Protein AF-0000000084873039 (afdb_homodimer)

Organism: Escherichia phage P1 (NCBI:txid2886926)

Nearest PDB structures (foldseek):
  3l8m-assembly1_A  TM=5.523E-01  e=3.419E-02  Staphylococcus saprophyticus subsp. saprophyticus ATCC 15305 = NCTC 7292
  3vav-assembly1_J  TM=2.499E-01  e=3.877E-03  Burkholderia thailandensis E264
  3vav-assembly1_B  TM=2.489E-01  e=8.911E-03  Burkholderia thailandensis E264
  1m3u-assembly1_G  TM=2.147E-01  e=4.698E-03  Escherichia coli
  5zwl-assembly1_G  TM=2.791E-01  e=6.947E+00  Thermosynechococcus vestitus BP-1

Sequence (440 aa):
MLAWRLNLQLRMNIPPRATRTVFCVGSGPSLTREDCAAIEKTGCSIIAVNNSWQMFDDIYALYAGDLSWWKQYGSTIPGGRFRKVTANLAAAKSFSLEYRRYCGPAEGVNSGAQAISLAAESGAEVVVLVGYDCSLQNGLHWHGAHPQALRNPTQVSISKWQQQFLDTRKKHADLHILNASRSSAIQCFPRINLEAVIALLSSAVAQAPQTLLRRAECRLMLAWRLNLQLRMNIPPRATRTVFCVGSGPSLTREDCAAIEKTGCSIIAVNNSWQMFDDIYALYAGDLSWWKQYGSTIPGGRFRKVTANLAAAKSFSLEYRRYCGPAEGVNSGAQAISLAAESGAEVVVLVGYDCSLQNGLHWHGAHPQALRNPTQVSISKWQQQFLDTRKKHADLHILNASRSSAIQCFPRINLEAVIALLSSAVAQAPQTLLRRAECRL

Secondary structure (DSSP, 8-state):
--------------PPPPPSEEEEE---TT--HHHHHHHHHHT-EEEEEGGGGGG-S--SEEE---HHHHHHHGGGSPSSSSEEEES-HHHHHHHT-EE---S-TTSPP-HHHHHHHHHHHTT-SEEEEES----STT-S-TT-PPPTTS----HHHHHHHHHHHHHHHHHTTTSEEEE--SS----SS-B--HHHHHHHHTS-----------------/--------------PPPPPSEEEEE---TT--HHHHHHHHHHT-EEEEEGGGGGG-S--SEEE---HHHHHHHGGGSPSSSSEEEES-HHHHHHHT-EE---S-TTSPP-HHHHHHHHHHHTT-SEEEEES----STT-S-TT-PPPTTS----HHHHHHHHHHHHHHHHHTTTSEEEE--SS----SS-B--HHHHHHHHTS-----------------

Foldseek 3Di:
DPPPVPVCCVVPPPQAFFPQEEEEEEFALLDDLVLQVLVVVLVGAYEYEQPRCVSDPAHAEYEYADQLSCVVCVVVDDPDGHAYEYCDPVSCVVSVHHHDDDDDPVADDDRSLSSLVVNVVSNHQEYEYESAALDPPVAWGNVHDDPPSDDTDDPVVSVSVLVSNVVSCVVCVRHQYEYQYPHHPRDNHHYDHSVVVSVVSPPDDPPPPPPPPPPPPPDD/DPPPVPVCCVVPPPQAFFPQEEEEEEFALLDDLVLQVLVVVLVGAYEYEQPRCVSDPAHQEYEYADQLSCVVCVVVDDPDGHAYEYCDPVSCVVSVHHHDDDDDPPADDDRSLSSLVVNVVSNHQEYEYESAALDPPVAWGNVHDDPPSDDTDDPVVSVSVLVSNLVSCVVCVRHQYEYQYPHHPRDNHHYDHSVVVSVVSPPDDPPDPPPPPPPPPPPD

Radius of gyration: 26.91 Å; Cα contacts (8 Å, |Δi|>4): 765; chains: 2; bounding box: 60×92×80 Å

Solvent-accessible surface area (backbone atoms only — not comparable to full-atom values): 24866 Å² total; per-residue (Å²): 137,82,74,75,75,70,73,71,70,72,68,74,78,67,73,76,72,49,38,47,37,26,38,38,31,35,44,16,40,54,42,47,67,66,55,42,51,56,49,58,66,42,60,47,28,29,38,19,24,60,76,35,47,75,65,47,96,74,50,52,26,38,29,42,39,48,45,59,55,44,74,73,45,48,86,75,53,79,81,90,73,47,46,45,35,18,51,25,69,68,39,16,66,77,67,72,35,46,77,59,65,88,69,57,91,86,50,83,84,49,38,65,49,43,44,53,51,49,39,49,74,36,55,29,50,32,37,39,32,30,11,55,17,71,54,68,88,80,43,68,24,56,82,44,77,59,60,89,85,41,84,67,89,43,74,68,52,39,56,51,45,52,53,47,45,47,51,46,46,63,73,39,70,84,46,36,55,37,31,28,29,80,40,61,65,62,77,85,40,50,58,46,58,50,68,49,54,51,49,41,36,66,25,85,37,63,66,70,77,74,75,74,76,70,75,74,76,68,86,121,136,81,75,75,76,73,73,71,70,73,68,75,78,66,72,75,72,48,38,46,38,26,37,36,32,34,45,15,41,55,43,48,68,67,56,42,52,55,47,58,65,41,60,47,28,29,38,18,25,58,76,36,48,76,65,46,95,74,49,51,26,37,30,43,39,48,49,59,54,44,73,72,45,49,85,75,55,82,80,90,72,48,47,46,34,18,51,26,68,69,40,17,64,76,68,73,35,45,76,60,67,86,68,58,92,85,49,83,83,50,38,66,50,44,44,54,52,49,40,48,74,35,55,28,51,30,38,38,32,30,12,54,17,70,54,68,87,80,42,68,25,56,83,45,77,58,60,88,85,41,86,67,89,43,74,67,53,38,56,52,44,52,52,46,44,46,49,45,48,63,73,38,68,85,48,36,55,35,32,29,27,80,40,58,62,63,76,85,40,51,56,47,56,51,67,49,54,52,51,40,36,67,23,83,36,65,65,71,75,74,76,74,76,70,77,75,75,67,88,118

pLDDT: mean 87.85, std 21.1, range [21.95, 98.94]

Structure (mmCIF, N/CA/C/O backbone):
data_AF-0000000084873039-model_v1
#
loop_
_entity.id
_entity.type
_entity.pdbx_description
1 polymer PmgO
#
loop_
_atom_site.group_PDB
_atom_site.id
_atom_site.type_symbol
_atom_site.label_atom_id
_atom_site.label_alt_id
_atom_site.label_comp_id
_atom_site.label_asym_id
_atom_site.label_entity_id
_atom_site.label_seq_id
_atom_site.pdbx_PDB_ins_code
_atom_site.Cartn_x
_atom_site.Cartn_y
_atom_site.Cartn_z
_atom_site.occupancy
_atom_site.B_iso_or_equiv
_atom_site.auth_seq_id
_atom_site.auth_comp_id
_atom_site.auth_asym_id
_atom_site.auth_atom_id
_atom_site.pdbx_PDB_model_num
ATOM 1 N N . MET A 1 1 ? -28.188 57.188 -11.672 1 29.77 1 MET A N 1
ATOM 2 C CA . MET A 1 1 ? -28.594 55.844 -11.281 1 29.77 1 MET A CA 1
ATOM 3 C C . MET A 1 1 ? -27.453 54.844 -11.508 1 29.77 1 MET A C 1
ATOM 5 O O . MET A 1 1 ? -27.344 54.25 -12.578 1 29.77 1 MET A O 1
ATOM 9 N N . LEU A 1 2 ? -26.234 55.312 -11.352 1 32.44 2 LEU A N 1
ATOM 10 C CA . LEU A 1 2 ? -24.875 54.781 -11.469 1 32.44 2 LEU A CA 1
ATOM 11 C C . LEU A 1 2 ? -24.688 53.562 -10.562 1 32.44 2 LEU A C 1
ATOM 13 O O . LEU A 1 2 ? -24.609 53.719 -9.344 1 32.44 2 LEU A O 1
ATOM 17 N N . ALA A 1 3 ? -25.562 52.562 -10.742 1 33.22 3 ALA A N 1
ATOM 18 C CA . ALA A 1 3 ? -25.5 51.281 -10.062 1 33.22 3 ALA A CA 1
ATOM 19 C C . ALA A 1 3 ? -24.094 50.688 -10.148 1 33.22 3 ALA A C 1
ATOM 21 O O . ALA A 1 3 ? -23.562 50.469 -11.242 1 33.22 3 ALA A O 1
ATOM 22 N N . TRP A 1 4 ? -23.219 51.094 -9.172 1 26.77 4 TRP A N 1
ATOM 23 C CA . TRP A 1 4 ? -21.906 50.562 -8.844 1 26.77 4 TRP A CA 1
ATOM 24 C C . TRP A 1 4 ? -21.922 49.031 -8.891 1 26.77 4 TRP A C 1
ATOM 26 O O . TRP A 1 4 ? -22.625 48.406 -8.109 1 26.77 4 TRP A O 1
ATOM 36 N N . ARG A 1 5 ? -21.984 48.406 -10.109 1 32.56 5 ARG A N 1
ATOM 37 C CA . ARG A 1 5 ? -21.656 46.969 -10.266 1 32.56 5 ARG A CA 1
ATOM 38 C C . ARG A 1 5 ? -20.484 46.594 -9.375 1 32.56 5 ARG A C 1
ATOM 40 O O . ARG A 1 5 ? -19.328 46.906 -9.68 1 32.56 5 ARG A O 1
ATOM 47 N N . LEU A 1 6 ? -20.594 46.844 -8.008 1 28.7 6 LEU A N 1
ATOM 48 C CA . LEU A 1 6 ? -19.641 46.219 -7.109 1 28.7 6 LEU A CA 1
ATOM 49 C C . LEU A 1 6 ? -19.344 44.781 -7.562 1 28.7 6 LEU A C 1
ATOM 51 O O . LEU A 1 6 ? -20.219 43.938 -7.539 1 28.7 6 LEU A O 1
ATOM 55 N N . ASN A 1 7 ? -18.734 44.562 -8.625 1 34.69 7 ASN A N 1
ATOM 56 C CA . ASN A 1 7 ? -18.109 43.312 -8.961 1 34.69 7 ASN A CA 1
ATOM 57 C C . ASN A 1 7 ? -17.484 42.656 -7.734 1 34.69 7 ASN A C 1
ATOM 59 O O . ASN A 1 7 ? -16.359 43 -7.348 1 34.69 7 ASN A O 1
ATOM 63 N N . LEU A 1 8 ? -18.094 42.594 -6.531 1 33.16 8 LEU A N 1
ATOM 64 C CA . LEU A 1 8 ? -17.641 41.688 -5.48 1 33.16 8 LEU A CA 1
ATOM 65 C C . LEU A 1 8 ? -17.172 40.375 -6.066 1 33.16 8 LEU A C 1
ATOM 67 O O . LEU A 1 8 ? -17.984 39.531 -6.449 1 33.16 8 LEU A O 1
ATOM 71 N N . GLN A 1 9 ? -16.375 40.375 -7.074 1 34.06 9 GLN A N 1
ATOM 72 C CA . GLN A 1 9 ? -15.625 39.125 -7.215 1 34.06 9 GLN A CA 1
ATOM 73 C C . GLN A 1 9 ? -15.297 38.531 -5.852 1 34.06 9 GLN A C 1
ATOM 75 O O . GLN A 1 9 ? -14.367 39 -5.176 1 34.06 9 GLN A O 1
ATOM 80 N N . LEU A 1 10 ? -16.078 38.5 -4.855 1 36.88 10 LEU A N 1
ATOM 81 C CA . LEU A 1 10 ? -15.898 37.531 -3.775 1 36.88 10 LEU A CA 1
ATOM 82 C C . LEU A 1 10 ? -15.094 36.344 -4.254 1 36.88 10 LEU A C 1
ATOM 84 O O . LEU A 1 10 ? -15.625 35.469 -4.957 1 36.88 10 LEU A O 1
ATOM 88 N N . ARG A 1 11 ? -14.055 36.469 -4.875 1 39.72 11 ARG A N 1
ATOM 89 C CA . ARG A 1 11 ? -13.086 35.438 -5.18 1 39.72 11 ARG A CA 1
ATOM 90 C C . ARG A 1 11 ? -13.023 34.406 -4.051 1 39.72 11 ARG A C 1
ATOM 92 O O . ARG A 1 11 ? -12.461 34.656 -2.99 1 39.72 11 ARG A O 1
ATOM 99 N N . MET A 1 12 ? -13.922 33.719 -3.572 1 44.19 12 MET A N 1
ATOM 100 C CA . MET A 1 12 ? -13.844 32.531 -2.729 1 44.19 12 MET A CA 1
ATOM 101 C C . MET A 1 12 ? -12.594 31.719 -3.049 1 44.19 12 MET A C 1
ATOM 103 O O . MET A 1 12 ? -12.453 31.203 -4.156 1 44.19 12 MET A O 1
ATOM 107 N N . ASN A 1 13 ? -11.406 32.25 -2.713 1 52.47 13 ASN A N 1
ATOM 108 C CA . ASN A 1 13 ? -10.117 31.578 -2.857 1 52.47 13 ASN A CA 1
ATOM 109 C C . ASN A 1 13 ? -10.227 30.094 -2.549 1 52.47 13 ASN A C 1
ATOM 111 O O . ASN A 1 13 ? -10.219 29.688 -1.384 1 52.47 13 ASN A O 1
ATOM 115 N N . ILE A 1 14 ? -10.938 29.406 -3.262 1 65.69 14 ILE A N 1
ATOM 116 C CA . ILE A 1 14 ? -10.977 27.953 -3.121 1 65.69 14 ILE A CA 1
ATOM 117 C C . ILE A 1 14 ? -9.555 27.406 -3.131 1 65.69 14 ILE A C 1
ATOM 119 O O . ILE A 1 14 ? -8.812 27.594 -4.098 1 65.69 14 ILE A O 1
ATOM 123 N N . PRO A 1 15 ? -9.172 26.969 -1.922 1 76.94 15 PRO A N 1
ATOM 124 C CA . PRO A 1 15 ? -7.832 26.375 -1.898 1 76.94 15 PRO A CA 1
ATOM 125 C C . PRO A 1 15 ? -7.637 25.328 -2.988 1 76.94 15 PRO A C 1
ATOM 127 O O . PRO A 1 15 ? -8.602 24.672 -3.404 1 76.94 15 PRO A O 1
ATOM 130 N N . PRO A 1 16 ? -6.512 25.391 -3.518 1 84.69 16 PRO A N 1
ATOM 131 C CA . PRO A 1 16 ? -6.234 24.391 -4.551 1 84.69 16 PRO A CA 1
ATOM 132 C C . PRO A 1 16 ? -6.477 22.969 -4.066 1 84.69 16 PRO A C 1
ATOM 134 O O . PRO A 1 16 ? -6.32 22.672 -2.875 1 84.69 16 PRO A O 1
ATOM 137 N N . ARG A 1 17 ? -6.902 22.203 -5.027 1 91.5 17 ARG A N 1
ATOM 138 C CA . ARG A 1 17 ? -7.121 20.781 -4.715 1 91.5 17 ARG A CA 1
ATOM 139 C C . ARG A 1 17 ? -5.793 20.047 -4.566 1 91.5 17 ARG A C 1
ATOM 141 O O . ARG A 1 17 ? -4.832 20.344 -5.277 1 91.5 17 ARG A O 1
ATOM 148 N N . ALA A 1 18 ? -5.77 19.172 -3.607 1 96.31 18 ALA A N 1
ATOM 149 C CA . ALA A 1 18 ? -4.609 18.297 -3.449 1 96.31 18 ALA A CA 1
ATOM 150 C C . ALA A 1 18 ? -4.645 17.156 -4.457 1 96.31 18 ALA A C 1
ATOM 152 O O . ALA A 1 18 ? -5.676 16.906 -5.086 1 96.31 18 ALA A O 1
ATOM 153 N N . THR A 1 19 ? -3.463 16.531 -4.617 1 96.12 19 THR A N 1
ATOM 154 C CA . THR A 1 19 ? -3.418 15.297 -5.402 1 96.12 19 THR A CA 1
ATOM 155 C C . THR A 1 19 ? -4.246 14.203 -4.734 1 96.12 19 THR A C 1
ATOM 157 O O . THR A 1 19 ? -4.602 14.312 -3.561 1 96.12 19 THR A O 1
ATOM 160 N N . ARG A 1 20 ? -4.535 13.164 -5.539 1 95.75 20 ARG A N 1
ATOM 161 C CA . ARG A 1 20 ? -5.32 12.039 -5.043 1 95.75 20 ARG A CA 1
ATOM 162 C C . ARG A 1 20 ? -4.629 11.367 -3.859 1 95.75 20 ARG A C 1
ATOM 164 O O . ARG A 1 20 ? -5.289 10.891 -2.934 1 95.75 20 ARG A O 1
ATOM 171 N N . THR A 1 21 ? -3.33 11.32 -3.957 1 97.69 21 THR A N 1
ATOM 172 C CA . THR A 1 21 ? -2.508 10.852 -2.848 1 97.69 21 THR A CA 1
ATOM 173 C C . THR A 1 21 ? -1.796 12.016 -2.172 1 97.69 21 THR A C 1
ATOM 175 O O . THR A 1 21 ? -1.191 12.859 -2.844 1 97.69 21 THR A O 1
ATOM 178 N N . VAL A 1 22 ? -1.957 12.055 -0.855 1 98.62 22 VAL A N 1
ATOM 179 C CA . VAL A 1 22 ? -1.314 13.109 -0.071 1 98.62 22 VAL A CA 1
ATOM 180 C C . VAL A 1 22 ? -0.395 12.477 0.975 1 98.62 22 VAL A C 1
ATOM 182 O O . VAL A 1 22 ? -0.786 11.539 1.671 1 98.62 22 VAL A O 1
ATOM 185 N N . PHE A 1 23 ? 0.805 12.945 1.014 1 98.88 23 PHE A N 1
ATOM 186 C CA . PHE A 1 23 ? 1.695 12.57 2.107 1 98.88 23 PHE A CA 1
ATOM 187 C C . PHE A 1 23 ? 1.538 13.531 3.281 1 98.88 23 PHE A C 1
ATOM 189 O O . PHE A 1 23 ? 1.646 14.75 3.117 1 98.88 23 PHE A O 1
ATOM 196 N N . CYS A 1 24 ? 1.216 12.992 4.438 1 98.94 24 CYS A N 1
ATOM 197 C CA . CYS A 1 24 ? 1.316 13.742 5.688 1 98.94 24 CYS A CA 1
ATOM 198 C C . CYS A 1 24 ? 2.605 13.398 6.422 1 98.94 24 CYS A C 1
ATOM 200 O O . CYS A 1 24 ? 2.844 12.234 6.758 1 98.94 24 CYS A O 1
ATOM 202 N N . VAL A 1 25 ? 3.385 14.461 6.699 1 98.94 25 VAL A N 1
ATOM 203 C CA . VAL A 1 25 ? 4.727 14.203 7.215 1 98.94 25 VAL A CA 1
ATOM 204 C C . VAL A 1 25 ? 4.883 14.852 8.586 1 98.94 25 VAL A C 1
ATOM 206 O O . VAL A 1 25 ? 4.824 16.078 8.719 1 98.94 25 VAL A O 1
ATOM 209 N N . GLY A 1 26 ? 5.059 13.961 9.594 1 98.75 26 GLY A N 1
ATOM 210 C CA . GLY A 1 26 ? 5.242 14.406 10.961 1 98.75 26 GLY A CA 1
ATOM 211 C C . GLY A 1 26 ? 6.695 14.625 11.328 1 98.75 26 GLY A C 1
ATOM 212 O O . GLY A 1 26 ? 7.57 14.641 10.461 1 98.75 26 GLY A O 1
ATOM 213 N N . SER A 1 27 ? 6.926 14.742 12.625 1 97.81 27 SER A N 1
ATOM 214 C CA . SER A 1 27 ? 8.258 15.141 13.07 1 97.81 27 SER A CA 1
ATOM 215 C C . SER A 1 27 ? 8.945 14.016 13.836 1 97.81 27 SER A C 1
ATOM 217 O O . SER A 1 27 ? 9.93 14.242 14.539 1 97.81 27 SER A O 1
ATOM 219 N N . GLY A 1 28 ? 8.414 12.797 13.711 1 98.19 28 GLY A N 1
ATOM 220 C CA . GLY A 1 28 ? 9.055 11.703 14.422 1 98.1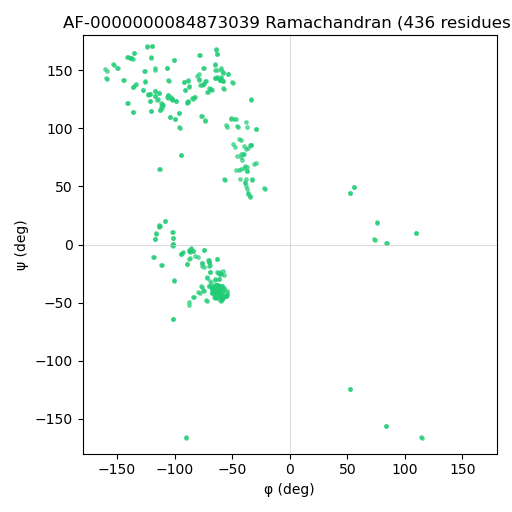9 28 GLY A CA 1
ATOM 221 C C . GLY A 1 28 ? 10.508 11.516 14.047 1 98.19 28 GLY A C 1
ATOM 222 O O . GLY A 1 28 ? 10.898 11.75 12.906 1 98.19 28 GLY A O 1
ATOM 223 N N . PRO A 1 29 ? 11.289 11.062 15.047 1 98.12 29 PRO A N 1
ATOM 224 C CA . PRO A 1 29 ? 12.727 10.914 14.797 1 98.12 29 PRO A CA 1
ATOM 225 C C . PRO A 1 29 ? 13.031 9.875 13.711 1 98.12 29 PRO A C 1
ATOM 227 O O . PRO A 1 29 ? 14.156 9.82 13.211 1 98.12 29 PRO A O 1
ATOM 230 N N . SER A 1 30 ? 12.086 9.117 13.344 1 98.25 30 SER A N 1
ATOM 231 C CA . SER A 1 30 ? 12.32 8.125 12.305 1 98.25 30 SER A CA 1
ATOM 232 C C . SER A 1 30 ? 12.367 8.766 10.922 1 98.25 30 SER A C 1
ATOM 234 O O . SER A 1 30 ? 12.805 8.133 9.953 1 98.25 30 SER A O 1
ATOM 236 N N . LEU A 1 31 ? 11.898 9.969 10.773 1 98.5 31 LEU A N 1
ATOM 237 C CA . LEU A 1 31 ? 11.891 10.68 9.5 1 98.5 31 LEU A CA 1
ATOM 238 C C . LEU A 1 31 ? 13.312 11.031 9.062 1 98.5 31 LEU A C 1
ATOM 240 O O . LEU A 1 31 ? 14.109 11.516 9.867 1 98.5 31 LEU A O 1
ATOM 244 N N . THR A 1 32 ? 13.594 10.758 7.789 1 97.75 32 THR A N 1
ATOM 245 C CA . THR A 1 32 ? 14.906 11.109 7.27 1 97.75 32 THR A CA 1
ATOM 246 C C . THR A 1 32 ? 14.789 12.07 6.09 1 97.75 32 THR A C 1
ATOM 248 O O . THR A 1 32 ? 13.727 12.164 5.469 1 97.75 32 THR A O 1
ATOM 251 N N . ARG A 1 33 ? 15.883 12.719 5.832 1 98.06 33 ARG A N 1
ATOM 252 C CA . ARG A 1 33 ? 15.93 13.602 4.668 1 98.06 33 ARG A CA 1
ATOM 253 C C . ARG A 1 33 ? 15.75 12.805 3.377 1 98.06 33 ARG A C 1
ATOM 255 O O . ARG A 1 33 ? 15.156 13.297 2.416 1 98.06 33 ARG A O 1
ATOM 262 N N . GLU A 1 34 ? 16.266 11.641 3.373 1 97.94 34 GLU A N 1
ATOM 263 C CA . GLU A 1 34 ? 16.125 10.773 2.207 1 97.94 34 GLU A CA 1
ATOM 264 C C . GLU A 1 34 ? 14.672 10.422 1.943 1 97.94 34 GLU A C 1
ATOM 266 O O . GLU A 1 34 ? 14.234 10.359 0.79 1 97.94 34 GLU A O 1
ATOM 271 N N . ASP A 1 35 ? 13.914 10.164 2.996 1 98.5 35 ASP A N 1
ATOM 272 C CA . ASP A 1 35 ? 12.484 9.922 2.857 1 98.5 35 ASP A CA 1
ATOM 273 C C . ASP A 1 35 ? 11.789 11.117 2.205 1 98.5 35 ASP A C 1
ATOM 275 O O . ASP A 1 35 ? 11.023 10.953 1.256 1 98.5 35 ASP A O 1
ATOM 279 N N . CYS A 1 36 ? 12.141 12.266 2.721 1 98.75 36 CYS A N 1
ATOM 280 C CA . CYS A 1 36 ? 11.492 13.484 2.248 1 98.75 36 CYS A CA 1
ATOM 281 C C . CYS A 1 36 ? 11.844 13.758 0.79 1 98.75 36 CYS A C 1
ATOM 283 O O . CYS A 1 36 ? 10.977 14.141 0.003 1 98.75 36 CYS A O 1
ATOM 285 N N . ALA A 1 37 ? 13.07 13.547 0.436 1 98.31 37 ALA A N 1
ATOM 286 C CA . ALA A 1 37 ? 13.492 13.727 -0.953 1 98.31 37 ALA A CA 1
ATOM 287 C C . ALA A 1 37 ? 12.734 12.773 -1.877 1 98.31 37 ALA A C 1
ATOM 289 O O . ALA A 1 37 ? 12.289 13.164 -2.955 1 98.31 37 ALA A O 1
ATOM 290 N N . ALA A 1 38 ? 12.594 11.562 -1.499 1 97.75 38 ALA A N 1
ATOM 291 C CA . ALA A 1 38 ? 11.883 10.555 -2.289 1 97.75 38 ALA A CA 1
ATOM 292 C C . ALA A 1 38 ? 10.414 10.93 -2.451 1 97.75 38 ALA A C 1
ATOM 294 O O . ALA A 1 38 ? 9.844 10.766 -3.531 1 97.75 38 ALA A O 1
ATOM 295 N N . ILE A 1 39 ? 9.836 11.43 -1.429 1 98 39 ILE A N 1
ATOM 296 C CA . ILE A 1 39 ? 8.438 11.836 -1.445 1 98 39 ILE A CA 1
ATOM 297 C C . ILE A 1 39 ? 8.25 12.992 -2.43 1 98 39 ILE A C 1
ATOM 299 O O . ILE A 1 39 ? 7.316 12.977 -3.24 1 98 39 ILE A O 1
ATOM 303 N N . GLU A 1 40 ? 9.141 13.906 -2.342 1 97.19 40 GLU A N 1
ATOM 304 C CA . GLU A 1 40 ? 9.039 15.062 -3.232 1 97.19 40 GLU A CA 1
ATOM 305 C C . GLU A 1 40 ? 9.07 14.633 -4.695 1 97.19 40 GLU A C 1
ATOM 307 O O . GLU A 1 40 ? 8.352 15.188 -5.527 1 97.19 40 GLU A O 1
ATOM 312 N N . LYS A 1 41 ? 9.789 13.672 -4.98 1 95.75 41 LYS A N 1
ATOM 313 C CA . LYS A 1 41 ? 9.969 13.219 -6.355 1 95.75 41 LYS A CA 1
ATOM 314 C C . LYS A 1 41 ? 8.688 12.586 -6.891 1 95.75 41 LYS A C 1
ATOM 316 O O . LYS A 1 41 ? 8.523 12.43 -8.102 1 95.75 41 LYS A O 1
ATOM 321 N N . THR A 1 42 ? 7.793 12.203 -6.035 1 95.44 42 THR A N 1
ATOM 322 C CA . THR A 1 42 ? 6.555 11.578 -6.48 1 95.44 42 THR A CA 1
ATOM 323 C C . THR A 1 42 ? 5.637 12.594 -7.141 1 95.44 42 THR A C 1
ATOM 325 O O . THR A 1 42 ? 4.762 12.234 -7.93 1 95.44 42 THR A O 1
ATOM 328 N N . GLY A 1 43 ? 5.789 13.852 -6.699 1 94.94 43 GLY A N 1
ATOM 329 C CA . GLY A 1 43 ? 4.906 14.891 -7.199 1 94.94 43 GLY A CA 1
ATOM 330 C C . GLY A 1 43 ? 3.588 14.961 -6.453 1 94.94 43 GLY A C 1
ATOM 331 O O . GLY A 1 43 ? 2.742 15.805 -6.758 1 94.94 43 GLY A O 1
ATOM 332 N N . CYS A 1 44 ? 3.396 14.141 -5.465 1 96.69 44 CYS A N 1
ATOM 333 C CA . CYS A 1 44 ? 2.172 14.164 -4.672 1 96.69 44 CYS A CA 1
ATOM 334 C C . CYS A 1 44 ? 2.158 15.352 -3.719 1 96.69 44 CYS A C 1
ATOM 336 O O . CYS A 1 44 ? 3.213 15.844 -3.32 1 96.69 44 CYS A O 1
ATOM 338 N N . SER A 1 45 ? 0.947 15.812 -3.393 1 97.69 45 SER A N 1
ATOM 339 C CA . SER A 1 45 ? 0.81 16.859 -2.393 1 97.69 45 SER A CA 1
ATOM 340 C C . SER A 1 45 ? 1.374 16.422 -1.045 1 97.69 45 SER A C 1
ATOM 342 O O . SER A 1 45 ? 1.205 15.273 -0.642 1 97.69 45 SER A O 1
ATOM 344 N N . ILE A 1 46 ? 2.021 17.391 -0.396 1 98.75 46 ILE A N 1
ATOM 345 C CA . ILE A 1 46 ? 2.621 17.141 0.909 1 98.75 46 ILE A CA 1
ATOM 346 C C . ILE A 1 46 ? 2.021 18.094 1.944 1 98.75 46 ILE A C 1
ATOM 348 O O . ILE A 1 46 ? 2.008 19.312 1.744 1 98.75 46 ILE A O 1
ATOM 352 N N . ILE A 1 47 ? 1.48 17.531 2.984 1 98.88 47 ILE A N 1
ATOM 353 C CA . ILE A 1 47 ? 1.138 18.312 4.164 1 98.88 47 ILE A CA 1
ATOM 354 C C . ILE A 1 47 ? 2.158 18.062 5.27 1 98.88 47 ILE A C 1
ATOM 356 O O . ILE A 1 47 ? 2.195 16.969 5.848 1 98.88 47 ILE A O 1
ATOM 360 N N . ALA A 1 48 ? 2.932 19.047 5.527 1 98.81 48 ALA A N 1
ATOM 361 C CA . ALA A 1 48 ? 3.959 18.953 6.562 1 98.81 48 ALA A CA 1
ATOM 362 C C . ALA A 1 48 ? 3.428 19.438 7.906 1 98.81 48 ALA A C 1
ATOM 364 O O . ALA A 1 48 ? 2.703 20.438 7.973 1 98.81 48 ALA A O 1
ATOM 365 N N . VAL A 1 49 ? 3.82 18.719 8.898 1 98.75 49 VAL A N 1
ATOM 366 C CA . VAL A 1 49 ? 3.375 19.062 10.25 1 98.75 49 VAL A CA 1
ATOM 367 C C . VAL A 1 49 ? 4.496 19.766 11 1 98.75 49 VAL A C 1
ATOM 369 O O . VAL A 1 49 ? 5.621 19.266 11.078 1 98.75 49 VAL A O 1
ATOM 372 N N . ASN A 1 50 ? 4.176 20.906 11.492 1 97.62 50 ASN A N 1
ATOM 373 C CA . ASN A 1 50 ? 5.098 21.719 12.289 1 97.62 50 ASN A CA 1
ATOM 374 C C . ASN A 1 50 ? 6.422 21.922 11.57 1 97.62 50 ASN A C 1
ATOM 376 O O . ASN A 1 50 ? 6.449 22.438 10.453 1 97.62 50 ASN A O 1
ATOM 380 N N . ASN A 1 51 ? 7.543 21.578 12.18 1 97.44 51 ASN A N 1
ATOM 381 C CA . ASN A 1 51 ? 8.852 21.922 11.633 1 97.44 51 ASN A CA 1
ATOM 382 C C . ASN A 1 51 ? 9.203 21.047 10.422 1 97.44 51 ASN A C 1
ATOM 384 O O . ASN A 1 51 ? 10.172 21.328 9.719 1 97.44 51 ASN A O 1
ATOM 388 N N . SER A 1 52 ? 8.383 20.094 10.109 1 98.19 52 SER A N 1
ATOM 389 C CA . SER A 1 52 ? 8.727 19.172 9.031 1 98.19 52 SER A CA 1
ATOM 390 C C . SER A 1 52 ? 8.672 19.844 7.672 1 98.19 52 SER A C 1
ATOM 392 O O . SER A 1 52 ? 9.188 19.328 6.688 1 98.19 52 SER A O 1
ATOM 394 N N . TRP A 1 53 ? 8.094 21 7.59 1 97.62 53 TRP A N 1
ATOM 395 C CA . TRP A 1 53 ? 8.109 21.75 6.336 1 97.62 53 TRP A CA 1
ATOM 396 C C . TRP A 1 53 ? 9.531 22.062 5.898 1 97.62 53 TRP A C 1
ATOM 398 O O . TRP A 1 53 ? 9.812 22.188 4.707 1 97.62 53 TRP A O 1
ATOM 408 N N . GLN A 1 54 ? 10.422 22.109 6.797 1 97 54 GLN A N 1
ATOM 409 C CA . GLN A 1 54 ? 11.812 22.484 6.543 1 97 54 GLN A CA 1
ATOM 410 C C . GLN A 1 54 ? 12.531 21.406 5.742 1 97 54 GLN A C 1
ATOM 412 O O . GLN A 1 54 ? 13.617 21.641 5.199 1 97 54 GLN A O 1
ATOM 417 N N . MET A 1 55 ? 11.93 20.25 5.688 1 97.38 55 MET A N 1
ATOM 418 C CA . MET A 1 55 ? 12.562 19.109 5.023 1 97.38 55 MET A CA 1
ATOM 419 C C . MET A 1 55 ? 12.273 19.125 3.527 1 97.38 55 MET A C 1
ATOM 421 O O . MET A 1 55 ? 12.797 18.297 2.781 1 97.38 55 MET A O 1
ATOM 425 N N . PHE A 1 56 ? 11.445 20.125 3.131 1 97.38 56 PHE A N 1
ATOM 426 C CA . PHE A 1 56 ? 10.961 20.125 1.757 1 97.38 56 PHE A CA 1
ATOM 427 C C . PHE A 1 56 ? 11.258 21.438 1.065 1 97.38 56 PHE A C 1
ATOM 429 O O . PHE A 1 56 ? 11.328 22.484 1.716 1 97.38 56 PHE A O 1
ATOM 436 N N . ASP A 1 57 ? 11.469 21.359 -0.257 1 94.88 57 ASP A N 1
ATOM 437 C CA . ASP A 1 57 ? 11.57 22.578 -1.059 1 94.88 57 ASP A CA 1
ATOM 438 C C . ASP A 1 57 ? 10.195 23.188 -1.31 1 94.88 57 ASP A C 1
ATOM 440 O O . ASP A 1 57 ? 10.055 24.406 -1.378 1 94.88 57 ASP A O 1
ATOM 444 N N . ASP A 1 58 ? 9.203 22.359 -1.487 1 94.31 58 ASP A N 1
ATOM 445 C CA . ASP A 1 58 ? 7.824 22.781 -1.731 1 94.31 58 ASP A CA 1
ATOM 446 C C . ASP A 1 58 ? 6.836 21.812 -1.078 1 94.31 58 ASP A C 1
ATOM 448 O O . ASP A 1 58 ? 7.078 20.609 -1.017 1 94.31 58 ASP A O 1
ATOM 452 N N . ILE A 1 59 ? 5.793 22.406 -0.544 1 97.56 59 ILE A N 1
ATOM 453 C CA . ILE A 1 59 ? 4.727 21.609 0.048 1 97.56 59 ILE A CA 1
ATOM 454 C C . ILE A 1 59 ? 3.369 22.188 -0.33 1 97.56 59 ILE A C 1
ATOM 456 O O . ILE A 1 59 ? 3.291 23.312 -0.833 1 97.56 59 ILE A O 1
ATOM 460 N N . TYR A 1 60 ? 2.373 21.312 -0.189 1 97.81 60 TYR A N 1
ATOM 461 C CA . TYR A 1 60 ? 0.997 21.75 -0.416 1 97.81 60 TYR A CA 1
ATOM 462 C C . TYR A 1 60 ? 0.495 22.594 0.743 1 97.81 60 TYR A C 1
ATOM 464 O O . TYR A 1 60 ? -0.148 23.625 0.53 1 97.81 60 TYR A O 1
ATOM 472 N N . ALA A 1 61 ? 0.852 22.172 1.984 1 98.44 61 ALA A N 1
ATOM 473 C CA . ALA A 1 61 ? 0.395 22.891 3.17 1 98.44 61 ALA A CA 1
ATOM 474 C C . ALA A 1 61 ? 1.285 22.594 4.371 1 98.44 61 ALA A C 1
ATOM 476 O O . ALA A 1 61 ? 1.86 21.5 4.469 1 98.44 61 ALA A O 1
ATOM 477 N N . LEU A 1 62 ? 1.344 23.562 5.172 1 98.5 62 LEU A N 1
ATOM 478 C CA . LEU A 1 62 ? 1.88 23.422 6.523 1 98.5 62 LEU A CA 1
ATOM 479 C C . LEU A 1 62 ? 0.759 23.438 7.559 1 98.5 62 LEU A C 1
ATOM 481 O O . LEU A 1 62 ? -0.086 24.344 7.547 1 98.5 62 LEU A O 1
ATOM 485 N N . TYR A 1 63 ? 0.737 22.406 8.398 1 98.69 63 TYR A N 1
ATOM 486 C CA . TYR A 1 63 ? -0.229 22.406 9.492 1 98.69 63 TYR A CA 1
ATOM 487 C C . TYR A 1 63 ? 0.475 22.484 10.844 1 98.69 63 TYR A C 1
ATOM 489 O O . TYR A 1 63 ? 1.301 21.625 11.172 1 98.69 63 TYR A O 1
ATOM 497 N N . ALA A 1 64 ? 0.112 23.438 11.633 1 98.44 64 ALA A N 1
ATOM 498 C CA . ALA A 1 64 ? 0.537 23.594 13.023 1 98.44 64 ALA A CA 1
ATOM 499 C C . ALA A 1 64 ? -0.612 24.094 13.898 1 98.44 64 ALA A C 1
ATOM 501 O O . ALA A 1 64 ? -1.105 25.203 13.719 1 98.44 64 ALA A O 1
ATOM 502 N N . GLY A 1 65 ? -0.946 23.344 14.891 1 97.69 65 GLY A N 1
ATOM 503 C CA . GLY A 1 65 ? -2.203 23.562 15.586 1 97.69 65 GLY A CA 1
ATOM 504 C C . GLY A 1 65 ? -2.078 24.547 16.734 1 97.69 65 GLY A C 1
ATOM 505 O O . GLY A 1 65 ? -3.078 25.109 17.188 1 97.69 65 GLY A O 1
ATOM 506 N N . ASP A 1 66 ? -0.867 24.812 17.188 1 95.06 66 ASP A N 1
ATOM 507 C CA . ASP A 1 66 ? -0.71 25.5 18.453 1 95.06 66 ASP A CA 1
ATOM 508 C C . ASP A 1 66 ? -0.298 26.953 18.234 1 95.06 66 ASP A C 1
ATOM 510 O O . ASP A 1 66 ? 0.595 27.25 17.438 1 95.06 66 ASP A O 1
ATOM 514 N N . LEU 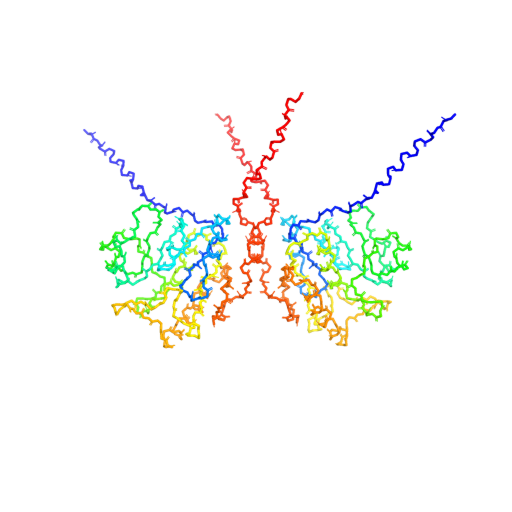A 1 67 ? -0.881 27.797 19.078 1 96.19 67 LEU A N 1
ATOM 515 C CA . LEU A 1 67 ? -0.513 29.219 19.047 1 96.19 67 LEU A CA 1
ATOM 516 C C . LEU A 1 67 ? 0.956 29.391 19.422 1 96.19 67 LEU A C 1
ATOM 518 O O . LEU A 1 67 ? 1.659 30.203 18.797 1 96.19 67 LEU A O 1
ATOM 522 N N . SER A 1 68 ? 1.401 28.672 20.438 1 96.12 68 SER A N 1
ATOM 523 C CA . SER A 1 68 ? 2.773 28.844 20.906 1 96.12 68 SER A CA 1
ATOM 524 C C . SER A 1 68 ? 3.777 28.516 19.812 1 96.12 68 SER A C 1
ATOM 526 O O . SER A 1 68 ? 4.828 29.141 19.719 1 96.12 68 SER A O 1
ATOM 528 N N . TRP A 1 69 ? 3.439 27.5 18.969 1 97.12 69 TRP A N 1
ATOM 529 C CA . TRP A 1 69 ? 4.32 27.156 17.859 1 97.12 69 TRP A CA 1
ATOM 530 C C . TRP A 1 69 ? 4.426 28.312 16.859 1 97.12 69 TRP A C 1
ATOM 532 O O . TRP A 1 69 ? 5.527 28.656 16.422 1 97.12 69 TRP A O 1
ATOM 542 N N . TRP A 1 70 ? 3.367 28.922 16.516 1 97.06 70 TRP A N 1
ATOM 543 C CA . TRP A 1 70 ? 3.346 30.031 15.562 1 97.06 70 TRP A CA 1
ATOM 544 C C . TRP A 1 70 ? 4.047 31.266 16.125 1 97.06 70 TRP A C 1
ATOM 546 O O . TRP A 1 70 ? 4.707 32 15.398 1 97.06 70 TRP A O 1
ATOM 556 N N . LYS A 1 71 ? 3.887 31.5 17.406 1 96.69 71 LYS A N 1
ATOM 557 C CA . LYS A 1 71 ? 4.605 32.594 18.031 1 96.69 71 LYS A CA 1
ATOM 558 C C . LYS A 1 71 ? 6.113 32.406 17.922 1 96.69 71 LYS A C 1
ATOM 560 O O . LYS A 1 71 ? 6.855 33.375 17.719 1 96.69 71 LYS A O 1
ATOM 565 N N . GLN A 1 72 ? 6.48 31.188 18.031 1 95.5 72 GLN A N 1
ATOM 566 C CA . GLN A 1 72 ? 7.906 30.875 18.016 1 95.5 72 GLN A CA 1
ATOM 567 C C . GLN A 1 72 ? 8.461 30.875 16.594 1 95.5 72 GLN A C 1
ATOM 569 O O . GLN A 1 72 ? 9.555 31.391 16.359 1 95.5 72 GLN A O 1
ATOM 574 N N . TYR A 1 73 ? 7.664 30.297 15.633 1 95.62 73 TYR A N 1
ATOM 575 C CA . TYR A 1 73 ? 8.266 30 14.344 1 95.62 73 TYR A CA 1
ATOM 576 C C . TYR A 1 73 ? 7.574 30.781 13.227 1 95.62 73 TYR A C 1
ATOM 578 O O . TYR A 1 73 ? 8.078 30.844 12.102 1 95.62 73 TYR A O 1
ATOM 586 N N . GLY A 1 74 ? 6.508 31.391 13.461 1 94.69 74 GLY A N 1
ATOM 587 C CA . GLY A 1 74 ? 5.676 32 12.43 1 94.69 74 GLY A CA 1
ATOM 588 C C . GLY A 1 74 ? 6.43 32.969 11.547 1 94.69 74 GLY A C 1
ATOM 589 O O . GLY A 1 74 ? 6.27 32.969 10.328 1 94.69 74 GLY A O 1
ATOM 590 N N . SER A 1 75 ? 7.25 33.75 12.094 1 92.06 75 SER A N 1
ATOM 591 C CA . SER A 1 75 ? 7.953 34.781 11.383 1 92.06 75 SER A CA 1
ATOM 592 C C . SER A 1 75 ? 9.07 34.219 10.516 1 92.06 75 SER A C 1
ATOM 594 O O . SER A 1 75 ? 9.578 34.906 9.617 1 92.06 75 SER A O 1
ATOM 596 N N . THR A 1 76 ? 9.492 33 10.812 1 92.12 76 THR A N 1
ATOM 597 C CA . THR A 1 76 ? 10.602 32.406 10.07 1 92.12 76 THR A CA 1
ATOM 598 C C . THR A 1 76 ? 10.102 31.703 8.812 1 92.12 76 THR A C 1
ATOM 600 O O . THR A 1 76 ? 10.898 31.297 7.957 1 92.12 76 THR A O 1
ATOM 603 N N . ILE A 1 77 ? 8.828 31.5 8.664 1 94.38 77 ILE A N 1
ATOM 604 C CA . ILE A 1 77 ? 8.242 30.766 7.547 1 94.38 77 ILE A CA 1
ATOM 605 C C . ILE A 1 77 ? 8.109 31.688 6.34 1 94.38 77 ILE A C 1
ATOM 607 O O . ILE A 1 77 ? 7.559 32.781 6.449 1 94.38 77 ILE A O 1
ATOM 611 N N . PRO A 1 78 ? 8.68 31.188 5.188 1 88.62 78 PRO A N 1
ATOM 612 C CA . PRO A 1 78 ? 8.586 32.062 4.004 1 88.62 78 PRO A CA 1
ATOM 613 C C . PRO A 1 78 ? 7.141 32.375 3.619 1 88.62 78 PRO A C 1
ATOM 615 O O . PRO A 1 78 ? 6.246 31.547 3.838 1 88.62 78 PRO A O 1
ATOM 618 N N . GLY A 1 79 ? 6.852 33.562 2.979 1 80.44 79 GLY A N 1
ATOM 619 C CA . GLY A 1 79 ? 5.527 34 2.555 1 80.44 79 GLY A CA 1
ATOM 620 C C . GLY A 1 79 ? 5.082 33.375 1.25 1 80.44 79 GLY A C 1
ATOM 621 O O . GLY A 1 79 ? 5.902 33.125 0.363 1 80.44 79 GLY A O 1
ATOM 622 N N . GLY A 1 80 ? 3.799 33.094 1.098 1 72.38 80 GLY A N 1
ATOM 623 C CA . GLY A 1 80 ? 3.094 32.844 -0.151 1 72.38 80 GLY A CA 1
ATOM 624 C C . GLY A 1 80 ? 3.412 31.484 -0.76 1 72.38 80 GLY A C 1
ATOM 625 O O . GLY A 1 80 ? 2.918 31.156 -1.841 1 72.38 80 GLY A O 1
ATOM 626 N N . ARG A 1 81 ? 4.141 30.562 -0.272 1 80.62 81 ARG A N 1
ATOM 627 C CA . ARG A 1 81 ? 4.566 29.359 -0.97 1 80.62 81 ARG A CA 1
ATOM 628 C C . ARG A 1 81 ? 3.531 28.25 -0.826 1 80.62 81 ARG A C 1
ATOM 630 O O . ARG A 1 81 ? 3.143 27.625 -1.814 1 80.62 81 ARG A O 1
ATOM 637 N N . PHE A 1 82 ? 3.088 27.969 0.325 1 95 82 PHE A N 1
ATOM 638 C CA . PHE A 1 82 ? 2.164 26.891 0.632 1 95 82 PHE A CA 1
ATOM 639 C C . PHE A 1 82 ? 1.102 27.344 1.624 1 95 82 PHE A C 1
ATOM 641 O O . PHE A 1 82 ? 1.22 28.422 2.217 1 95 82 PHE A O 1
ATOM 648 N N . ARG A 1 83 ? 0.02 26.609 1.659 1 96.69 83 ARG A N 1
ATOM 649 C CA . ARG A 1 83 ? -1.025 26.875 2.641 1 96.69 83 ARG A CA 1
ATOM 650 C C . ARG A 1 83 ? -0.477 26.797 4.062 1 96.69 83 ARG A C 1
ATOM 652 O O . ARG A 1 83 ? 0.306 25.891 4.375 1 96.69 83 ARG A O 1
ATOM 659 N N . LYS A 1 84 ? -0.855 27.766 4.832 1 97.69 84 LYS A N 1
ATOM 660 C CA . LYS A 1 84 ? -0.547 27.766 6.258 1 97.69 84 LYS A CA 1
ATOM 661 C C . LYS A 1 84 ? -1.816 27.625 7.098 1 97.69 84 LYS A C 1
ATOM 663 O O . LYS A 1 84 ? -2.678 28.516 7.078 1 97.69 84 LYS A O 1
ATOM 668 N N . VAL A 1 85 ? -1.867 26.484 7.82 1 98.12 85 VAL A N 1
ATOM 669 C CA . VAL A 1 85 ? -3.141 26.109 8.422 1 98.12 85 VAL A CA 1
ATOM 670 C C . VAL A 1 85 ? -2.953 25.875 9.922 1 98.12 85 VAL A C 1
ATOM 672 O O . VAL A 1 85 ? -1.936 25.328 10.344 1 98.12 85 VAL A O 1
ATOM 675 N N . THR A 1 86 ? -3.953 26.328 10.758 1 98.62 86 THR A N 1
ATOM 676 C CA . THR A 1 86 ? -3.9 26.141 12.195 1 98.62 86 THR A CA 1
ATOM 677 C C . THR A 1 86 ? -5.285 25.797 12.75 1 98.62 86 THR A C 1
ATOM 679 O O . THR A 1 86 ? -6.293 25.984 12.062 1 98.62 86 THR A O 1
ATOM 682 N N . ALA A 1 87 ? -5.254 25.234 13.945 1 98.38 87 ALA A N 1
ATOM 683 C CA . ALA A 1 87 ? -6.5 24.953 14.648 1 98.38 87 ALA A CA 1
ATOM 684 C C . ALA A 1 87 ? -6.766 26 15.727 1 98.38 87 ALA A C 1
ATOM 686 O O . ALA A 1 87 ? -7.688 25.844 16.531 1 98.38 87 ALA A O 1
ATOM 687 N N . ASN A 1 88 ? -5.98 26.984 15.797 1 97.69 88 ASN A N 1
ATOM 688 C CA . ASN A 1 88 ? -6.062 28.016 16.828 1 97.69 88 ASN A CA 1
ATOM 689 C C . ASN A 1 88 ? -6.516 29.359 16.266 1 97.69 88 ASN A C 1
ATOM 691 O O . ASN A 1 88 ? -5.84 29.922 15.406 1 97.69 88 ASN A O 1
ATOM 695 N N . LEU A 1 89 ? -7.594 29.844 16.781 1 97.06 89 LEU A N 1
ATOM 696 C CA . LEU A 1 89 ? -8.195 31.062 16.25 1 97.06 89 LEU A CA 1
ATOM 697 C C . LEU A 1 89 ? -7.281 32.25 16.453 1 97.06 89 LEU A C 1
ATOM 699 O O . LEU A 1 89 ? -7.145 33.094 15.555 1 97.06 89 LEU A O 1
ATOM 703 N N . ALA A 1 90 ? -6.723 32.406 17.578 1 97.5 90 ALA A N 1
ATOM 704 C CA . ALA A 1 90 ? -5.824 33.531 17.844 1 97.5 90 ALA A CA 1
ATOM 705 C C . ALA A 1 90 ? -4.629 33.5 16.906 1 97.5 90 ALA A C 1
ATOM 707 O O . ALA A 1 90 ? -4.215 34.562 16.391 1 97.5 90 ALA A O 1
ATOM 708 N N . ALA A 1 91 ? -4.082 32.344 16.672 1 97.62 91 ALA A N 1
ATOM 709 C CA . ALA A 1 91 ? -2.98 32.219 15.727 1 97.62 91 ALA A CA 1
ATOM 710 C C . ALA A 1 91 ? -3.426 32.594 14.32 1 97.62 91 ALA A C 1
ATOM 712 O O . ALA A 1 91 ? -2.713 33.312 13.609 1 97.62 91 ALA A O 1
ATOM 713 N N . ALA A 1 92 ? -4.586 32.094 13.914 1 97.75 92 ALA A N 1
ATOM 714 C CA . ALA A 1 92 ? -5.109 32.375 12.586 1 97.75 92 ALA A CA 1
ATOM 715 C C . ALA A 1 92 ? -5.195 33.906 12.352 1 97.75 92 ALA A C 1
ATOM 717 O O . ALA A 1 92 ? -4.781 34.375 11.297 1 97.75 92 ALA A O 1
ATOM 718 N N . LYS A 1 93 ? -5.648 34.594 13.273 1 97 93 LYS A N 1
ATOM 719 C CA . LYS A 1 93 ? -5.828 36.031 13.18 1 97 93 LYS A CA 1
ATOM 720 C C . LYS A 1 93 ? -4.48 36.75 13.203 1 97 93 LYS A C 1
ATOM 722 O O . LYS A 1 93 ? -4.211 37.594 12.344 1 97 93 LYS A O 1
ATOM 727 N N . SER A 1 94 ? -3.676 36.375 14.156 1 96.5 94 SER A N 1
ATOM 728 C CA . SER A 1 94 ? -2.426 37.094 14.406 1 96.5 94 SER A CA 1
ATOM 729 C C . SER A 1 94 ? -1.431 36.875 13.273 1 96.5 94 SER A C 1
ATOM 731 O O . SER A 1 94 ? -0.622 37.781 12.984 1 96.5 94 SER A O 1
ATOM 733 N N . PHE A 1 95 ? -1.477 35.75 12.656 1 95.31 95 PHE A N 1
ATOM 734 C CA . PHE A 1 95 ? -0.456 35.406 11.672 1 95.31 95 PHE A CA 1
ATOM 735 C C . PHE A 1 95 ? -1.07 35.25 10.281 1 95.31 95 PHE A C 1
ATOM 737 O O . PHE A 1 95 ? -0.414 34.781 9.352 1 95.31 95 PHE A O 1
ATOM 744 N N . SER A 1 96 ? -2.375 35.625 10.102 1 93.62 96 SER A N 1
ATOM 745 C CA . SER A 1 96 ? -3.084 35.562 8.828 1 93.62 96 SER A CA 1
ATOM 746 C C . SER A 1 96 ? -3.041 34.156 8.234 1 93.62 96 SER A C 1
ATOM 748 O O . SER A 1 96 ? -2.682 34 7.066 1 93.62 96 SER A O 1
ATOM 750 N N . LEU A 1 97 ? -3.371 33.156 9.023 1 96.44 97 LEU A N 1
ATOM 751 C CA . LEU A 1 97 ? -3.363 31.734 8.633 1 96.44 97 LEU A CA 1
ATOM 752 C C . LEU A 1 97 ? -4.773 31.25 8.312 1 96.44 97 LEU A C 1
ATOM 754 O O . LEU A 1 97 ? -5.758 31.891 8.711 1 96.44 97 LEU A O 1
ATOM 758 N N . GLU A 1 98 ? -4.836 30.172 7.555 1 96.88 98 GLU A N 1
ATOM 759 C CA . GLU A 1 98 ? -6.102 29.469 7.395 1 96.88 98 GLU A CA 1
ATOM 760 C C . GLU A 1 98 ? -6.488 28.734 8.68 1 96.88 98 GLU A C 1
ATOM 762 O O . GLU A 1 98 ? -5.676 28.016 9.25 1 96.88 98 GLU A O 1
ATOM 767 N N . TYR A 1 99 ? -7.797 28.953 9.094 1 98.06 99 TYR A N 1
ATOM 768 C CA . TYR A 1 99 ? -8.297 28.266 10.281 1 98.06 99 TYR A CA 1
ATOM 769 C C . TYR A 1 99 ? -9.047 27 9.906 1 98.06 99 TYR A C 1
ATOM 771 O O . TYR A 1 99 ? -10.086 27.062 9.234 1 98.06 99 TYR A O 1
ATOM 779 N N . ARG A 1 100 ? -8.461 25.812 10.297 1 97.75 100 ARG A N 1
ATOM 780 C CA . ARG A 1 100 ? -9.109 24.516 10.156 1 97.75 100 ARG A CA 1
ATOM 781 C C . ARG A 1 100 ? -8.922 23.672 11.406 1 97.75 100 ARG A C 1
ATOM 783 O O . ARG A 1 100 ? -7.797 23.328 11.781 1 97.75 100 ARG A O 1
ATOM 790 N N . ARG A 1 101 ? -9.969 23.406 12.094 1 98.06 101 ARG A N 1
ATOM 791 C CA . ARG A 1 101 ? -9.984 22.531 13.266 1 98.06 101 ARG A CA 1
ATOM 792 C C . ARG A 1 101 ? -10.969 21.391 13.086 1 98.06 101 ARG A C 1
ATOM 794 O O . ARG A 1 101 ? -12.148 21.625 12.82 1 98.06 101 ARG A O 1
ATOM 801 N N . TYR A 1 102 ? -10.5 20.172 13.305 1 98.06 102 TYR A N 1
ATOM 802 C CA . TYR A 1 102 ? -11.336 19.031 12.984 1 98.06 102 TYR A CA 1
ATOM 803 C C . TYR A 1 102 ? -11.672 18.219 14.234 1 98.06 102 TYR A C 1
ATOM 805 O O . TYR A 1 102 ? -12.18 17.109 14.141 1 98.06 102 TYR A O 1
ATOM 813 N N . CYS A 1 103 ? -11.273 18.688 15.414 1 95.94 103 CYS A N 1
ATOM 814 C CA . CYS A 1 103 ? -11.641 18.062 16.688 1 95.94 103 CYS A CA 1
ATOM 815 C C . CYS A 1 103 ? -12.422 19.047 17.547 1 95.94 103 CYS A C 1
ATOM 817 O O . CYS A 1 103 ? -12.555 20.219 17.203 1 95.94 103 CYS A O 1
ATOM 819 N N . GLY A 1 104 ? -12.977 18.594 18.625 1 93.44 104 GLY A N 1
ATOM 820 C CA . GLY A 1 104 ? -13.789 19.406 19.516 1 93.44 104 GLY A CA 1
ATOM 821 C C . GLY A 1 104 ? -13 20.516 20.203 1 93.44 104 GLY A C 1
ATOM 822 O O . GLY A 1 104 ? -11.789 20.391 20.375 1 93.44 104 GLY A O 1
ATOM 823 N N . PRO A 1 105 ? -13.703 21.578 20.594 1 90.25 105 PRO A N 1
ATOM 824 C CA . PRO A 1 105 ? -13.023 22.734 21.203 1 90.25 105 PRO A CA 1
ATOM 825 C C . PRO A 1 105 ? -12.32 22.375 22.516 1 90.25 105 PRO A C 1
ATOM 827 O O . PRO A 1 105 ? -11.32 23 22.875 1 90.25 105 PRO A O 1
ATOM 830 N N . ALA A 1 106 ? -12.797 21.344 23.141 1 90 106 ALA A N 1
ATOM 831 C CA . ALA A 1 106 ? -12.227 20.984 24.438 1 90 106 ALA A CA 1
ATOM 832 C C . ALA A 1 106 ? -11.109 19.953 24.281 1 90 106 ALA A C 1
ATOM 834 O O . ALA A 1 106 ? -10.398 19.656 25.234 1 90 106 ALA A O 1
ATOM 835 N N . GLU A 1 107 ? -10.992 19.516 23.078 1 89.94 107 GLU A N 1
ATOM 836 C CA . GLU A 1 107 ? -10 18.469 22.828 1 89.94 107 GLU A CA 1
ATOM 837 C C . GLU A 1 107 ? -8.633 19.078 22.531 1 89.94 107 GLU A C 1
ATOM 839 O O . GLU A 1 107 ? -8.539 20.094 21.828 1 89.94 107 GLU A O 1
ATOM 844 N N . GLY A 1 108 ? -7.605 18.484 23.156 1 90.06 108 GLY A N 1
ATOM 845 C CA . GLY A 1 108 ? -6.262 18.859 22.734 1 90.06 108 GLY A CA 1
ATOM 846 C C . GLY A 1 108 ? -6 18.562 21.266 1 90.06 108 GLY A C 1
ATOM 847 O O . GLY A 1 108 ? -6.445 17.547 20.734 1 90.06 108 GLY A O 1
ATOM 848 N N . VAL A 1 109 ? -5.238 19.484 20.703 1 91.75 109 VAL A N 1
ATOM 849 C CA . VAL A 1 109 ? -5.027 19.391 19.266 1 91.75 109 VAL A CA 1
ATOM 850 C C . VAL A 1 109 ? -3.814 18.516 18.984 1 91.75 109 VAL A C 1
ATOM 852 O O . VAL A 1 109 ? -2.734 18.734 19.531 1 91.75 109 VAL A O 1
ATOM 855 N N . ASN A 1 110 ? -3.994 17.422 18.188 1 96.81 110 ASN A N 1
ATOM 856 C CA . ASN A 1 110 ? -2.973 16.609 17.547 1 96.81 110 ASN A CA 1
ATOM 857 C C . ASN A 1 110 ? -2.75 17.047 16.094 1 96.81 110 ASN A C 1
ATOM 859 O O . ASN A 1 110 ? -3.543 16.703 15.211 1 96.81 110 ASN A O 1
ATOM 863 N N . SER A 1 111 ? -1.68 17.812 15.891 1 98.25 111 SER A N 1
ATOM 864 C CA . SER A 1 111 ? -1.454 18.406 14.57 1 98.25 111 SER A CA 1
ATOM 865 C C . SER A 1 111 ? -1.381 17.328 13.5 1 98.25 111 SER A C 1
ATOM 867 O O . SER A 1 111 ? -1.828 17.531 12.367 1 98.25 111 SER A O 1
ATOM 869 N N . GLY A 1 112 ? -0.793 16.203 13.789 1 98.75 112 GLY A N 1
ATOM 870 C CA . GLY A 1 112 ? -0.736 15.109 12.836 1 98.75 112 GLY A CA 1
ATOM 871 C C . GLY A 1 112 ? -2.105 14.594 12.438 1 98.75 112 GLY A C 1
ATOM 872 O O . GLY A 1 112 ? -2.361 14.344 11.258 1 98.75 112 GLY A O 1
ATOM 873 N N . ALA A 1 113 ? -2.955 14.43 13.422 1 98.81 113 ALA A N 1
ATOM 874 C CA . ALA A 1 113 ? -4.32 13.984 13.156 1 98.81 113 ALA A CA 1
ATOM 875 C C . ALA A 1 113 ? -5.082 15.023 12.336 1 98.81 113 ALA A C 1
ATOM 877 O O . ALA A 1 113 ? -5.816 14.664 11.406 1 98.81 113 ALA A O 1
ATOM 878 N N . GLN A 1 114 ? -4.852 16.266 12.688 1 98.81 114 GLN A N 1
ATOM 879 C CA . GLN A 1 114 ? -5.508 17.344 11.961 1 98.81 114 GLN A CA 1
ATOM 880 C C . GLN A 1 114 ? -5.043 17.406 10.508 1 98.81 114 GLN A C 1
ATOM 882 O O . GLN A 1 114 ? -5.836 17.688 9.609 1 98.81 114 GLN A O 1
ATOM 887 N N . ALA A 1 115 ? -3.793 17.125 10.289 1 98.94 115 ALA A N 1
ATOM 888 C CA . ALA A 1 115 ? -3.248 17.109 8.938 1 98.94 115 ALA A CA 1
ATOM 889 C C . ALA A 1 115 ? -3.939 16.047 8.078 1 98.94 115 ALA A C 1
ATOM 891 O O . ALA A 1 115 ? -4.195 16.281 6.891 1 98.94 115 ALA A O 1
ATOM 892 N N . ILE A 1 116 ? -4.258 14.906 8.633 1 98.94 116 ILE A N 1
ATOM 893 C CA . ILE A 1 116 ? -4.98 13.859 7.918 1 98.94 116 ILE A CA 1
ATOM 894 C C . ILE A 1 116 ? -6.355 14.375 7.496 1 98.94 116 ILE A C 1
ATOM 896 O O . ILE A 1 116 ? -6.77 14.188 6.352 1 98.94 116 ILE A O 1
ATOM 900 N N . SER A 1 117 ? -7.016 15.047 8.422 1 98.88 117 SER A N 1
ATOM 901 C CA . SER A 1 117 ? -8.344 15.586 8.133 1 98.88 117 SER A CA 1
ATOM 902 C C . SER A 1 117 ? -8.281 16.688 7.086 1 98.88 117 SER A C 1
ATOM 904 O O . SER A 1 117 ? -9.172 16.812 6.246 1 98.88 117 SER A O 1
ATOM 906 N N . LEU A 1 118 ? -7.203 17.484 7.168 1 98.75 118 LEU A N 1
ATOM 907 C CA . LEU A 1 118 ? -7 18.5 6.141 1 98.75 118 LEU A CA 1
ATOM 908 C C . LEU A 1 118 ? -6.836 17.844 4.766 1 98.75 118 LEU A C 1
ATOM 910 O O . LEU A 1 118 ? -7.387 18.344 3.777 1 98.75 118 LEU A O 1
ATOM 914 N N . ALA A 1 119 ? -6.062 16.766 4.715 1 98.75 119 ALA A N 1
ATOM 915 C CA . ALA A 1 119 ? -5.906 16.031 3.463 1 98.75 119 ALA A CA 1
ATOM 916 C C . ALA A 1 119 ? -7.258 15.562 2.93 1 98.75 119 ALA A C 1
ATOM 918 O O . ALA A 1 119 ? -7.559 15.734 1.745 1 98.75 119 ALA A O 1
ATOM 919 N N . ALA A 1 120 ? -8.055 15.039 3.82 1 98.56 120 ALA A N 1
ATOM 920 C CA . ALA A 1 120 ? -9.383 14.562 3.438 1 98.56 120 ALA A CA 1
ATOM 921 C C . ALA A 1 120 ? -10.227 15.703 2.871 1 98.56 120 ALA A C 1
ATOM 923 O O . ALA A 1 120 ? -10.82 15.57 1.799 1 98.56 120 ALA A O 1
ATOM 924 N N . GLU A 1 121 ? -10.211 16.797 3.609 1 97.75 121 GLU A N 1
ATOM 925 C CA . GLU A 1 121 ? -10.977 17.953 3.17 1 97.75 121 GLU A CA 1
ATOM 926 C C . GLU A 1 121 ? -10.477 18.469 1.822 1 97.75 121 GLU A C 1
ATOM 928 O O . GLU A 1 121 ? -11.258 19 1.029 1 97.75 121 GLU A O 1
ATOM 933 N N . SER A 1 122 ? -9.203 18.281 1.546 1 97.81 122 SER A N 1
ATOM 934 C CA . SER A 1 122 ? -8.586 18.812 0.331 1 97.81 122 SER A CA 1
ATOM 935 C C . SER A 1 122 ? -8.812 17.875 -0.85 1 97.81 122 SER A C 1
ATOM 937 O O . SER A 1 122 ? -8.344 18.141 -1.96 1 97.81 122 SER A O 1
ATOM 939 N N . GLY A 1 123 ? -9.43 16.672 -0.603 1 96.31 123 GLY A N 1
ATOM 940 C CA . GLY A 1 123 ? -9.844 15.812 -1.705 1 96.31 123 GLY A CA 1
ATOM 941 C C . GLY A 1 123 ? -9.016 14.555 -1.823 1 96.31 123 GLY A C 1
ATOM 942 O O . GLY A 1 123 ? -9.133 13.812 -2.805 1 96.31 123 GLY A O 1
ATOM 943 N N . ALA A 1 124 ? -8.18 14.258 -0.848 1 97.81 124 ALA A N 1
ATOM 944 C CA . ALA A 1 124 ? -7.348 13.062 -0.899 1 97.81 124 ALA A CA 1
ATOM 945 C C . ALA A 1 124 ? -8.203 11.797 -0.872 1 97.81 124 ALA A C 1
ATOM 947 O O . ALA A 1 124 ? -9.211 11.734 -0.166 1 97.81 124 ALA A O 1
ATOM 948 N N . GLU A 1 125 ? -7.781 10.812 -1.6 1 97.44 125 GLU A N 1
ATOM 949 C CA . GLU A 1 125 ? -8.328 9.461 -1.492 1 97.44 125 GLU A CA 1
ATOM 950 C C . GLU A 1 125 ? -7.414 8.562 -0.674 1 97.44 125 GLU A C 1
ATOM 952 O O . GLU A 1 125 ? -7.883 7.629 -0.013 1 97.44 125 GLU A O 1
ATOM 957 N N . VAL A 1 126 ? -6.16 8.867 -0.776 1 98.31 126 VAL A N 1
ATOM 958 C CA . VAL A 1 126 ? -5.148 8.141 -0.02 1 98.31 126 VAL A CA 1
ATOM 959 C C . VAL A 1 126 ? -4.277 9.125 0.758 1 98.31 126 VAL A C 1
ATOM 961 O O . VAL A 1 126 ? -3.834 10.141 0.211 1 98.31 126 VAL A O 1
ATOM 964 N N . VAL A 1 127 ? -4.086 8.805 1.978 1 98.88 127 VAL A N 1
ATOM 965 C CA . VAL A 1 127 ? -3.123 9.531 2.797 1 98.88 127 VAL A CA 1
ATOM 966 C C . VAL A 1 127 ? -2.004 8.594 3.242 1 98.88 127 VAL A C 1
ATOM 968 O O . VAL A 1 127 ? -2.268 7.5 3.746 1 98.88 127 VAL A O 1
ATOM 971 N N . VAL A 1 128 ? -0.8 9.008 3.006 1 98.94 128 VAL A N 1
ATOM 972 C CA . VAL A 1 128 ? 0.371 8.258 3.443 1 98.94 128 VAL A CA 1
ATOM 973 C C . VAL A 1 128 ? 1.085 9.016 4.559 1 98.94 128 VAL A C 1
ATOM 975 O O . VAL A 1 128 ? 1.515 10.156 4.367 1 98.94 128 VAL A O 1
ATOM 978 N N . LEU A 1 129 ? 1.173 8.344 5.703 1 98.94 129 LEU A N 1
ATOM 979 C CA . LEU A 1 129 ? 1.807 8.945 6.871 1 98.94 129 LEU A CA 1
ATOM 980 C C . LEU A 1 129 ? 3.295 8.617 6.91 1 98.94 129 LEU A C 1
ATOM 982 O O . LEU A 1 129 ? 3.686 7.465 6.723 1 98.94 129 LEU A O 1
ATOM 986 N N . VAL A 1 130 ? 4.113 9.609 7.137 1 98.94 130 VAL A N 1
ATOM 987 C CA . VAL A 1 130 ? 5.555 9.445 7.312 1 98.94 130 VAL A CA 1
ATOM 988 C C . VAL A 1 130 ? 6.031 10.297 8.484 1 98.94 130 VAL A C 1
ATOM 990 O O . VAL A 1 130 ? 5.625 11.453 8.625 1 98.94 130 VAL A O 1
ATOM 993 N N . GLY A 1 131 ? 6.875 9.719 9.344 1 98.81 131 GLY A N 1
ATOM 994 C CA . GLY A 1 131 ? 7.316 10.43 10.531 1 98.81 131 GLY A CA 1
ATOM 995 C C . GLY A 1 131 ? 6.262 10.484 11.617 1 98.81 131 GLY A C 1
ATOM 996 O O . GLY A 1 131 ? 6.258 11.398 12.445 1 98.81 131 GLY A O 1
ATOM 997 N N . TYR A 1 132 ? 5.309 9.648 11.57 1 98.81 132 TYR A N 1
ATOM 998 C CA . TYR A 1 132 ? 4.285 9.492 12.594 1 98.81 132 TYR A CA 1
ATOM 999 C C . TYR A 1 132 ? 4.66 8.391 13.578 1 98.81 132 TYR A C 1
ATOM 1001 O O . TYR A 1 132 ? 4.078 7.309 13.562 1 98.81 132 TYR A O 1
ATOM 1009 N N . ASP A 1 133 ? 5.574 8.711 14.492 1 98.44 133 ASP A N 1
ATOM 1010 C CA . ASP A 1 133 ? 6.168 7.703 15.367 1 98.44 133 ASP A CA 1
ATOM 1011 C C . ASP A 1 133 ? 5.277 7.426 16.578 1 98.44 133 ASP A C 1
ATOM 1013 O O . ASP A 1 133 ? 5.105 6.273 16.984 1 98.44 133 ASP A O 1
ATOM 1017 N N . CYS A 1 134 ? 4.812 8.5 17.156 1 98.12 134 CYS A N 1
ATOM 1018 C CA . CYS A 1 134 ? 3.941 8.43 18.328 1 98.12 134 CYS A CA 1
ATOM 1019 C C . CYS A 1 134 ? 4.559 7.559 19.422 1 98.12 134 CYS A C 1
ATOM 1021 O O . CYS A 1 134 ? 3.896 6.672 19.953 1 98.12 134 CYS A O 1
ATOM 1023 N N . SER A 1 135 ? 5.793 7.738 19.656 1 97.5 135 SER A N 1
ATOM 1024 C CA . SER A 1 135 ? 6.566 6.996 20.641 1 97.5 135 SER A CA 1
ATOM 1025 C C . SER A 1 135 ? 7.746 7.816 21.156 1 97.5 135 SER A C 1
ATOM 1027 O O . SER A 1 135 ? 8.258 8.68 20.453 1 97.5 135 SER A O 1
ATOM 1029 N N . LEU A 1 136 ? 8.188 7.496 22.375 1 96.62 136 LEU A N 1
ATOM 1030 C CA . LEU A 1 136 ? 9.367 8.148 22.938 1 96.62 136 LEU A CA 1
ATOM 1031 C C . LEU A 1 136 ? 10.594 7.254 22.828 1 96.62 136 LEU A C 1
ATOM 1033 O O . LEU A 1 136 ? 11.695 7.656 23.203 1 96.62 136 LEU A O 1
ATOM 1037 N N . GLN A 1 137 ? 10.445 6.137 22.281 1 95.81 137 GLN A N 1
ATOM 1038 C CA . GLN A 1 137 ? 11.469 5.102 22.328 1 95.81 137 GLN A CA 1
ATOM 1039 C C . GLN A 1 137 ? 12.727 5.543 21.578 1 95.81 137 GLN A C 1
ATOM 1041 O O . GLN A 1 137 ? 13.844 5.215 21.984 1 95.81 137 GLN A O 1
ATOM 1046 N N . ASN A 1 138 ? 12.57 6.293 20.484 1 95.38 138 ASN A N 1
ATOM 1047 C CA . ASN A 1 138 ? 13.703 6.641 19.625 1 95.38 138 ASN A CA 1
ATOM 1048 C C . ASN A 1 138 ? 14 8.141 19.688 1 95.38 138 ASN A C 1
ATOM 1050 O O . ASN A 1 138 ? 14.656 8.68 18.797 1 95.38 138 ASN A O 1
ATOM 1054 N N . GLY A 1 139 ? 1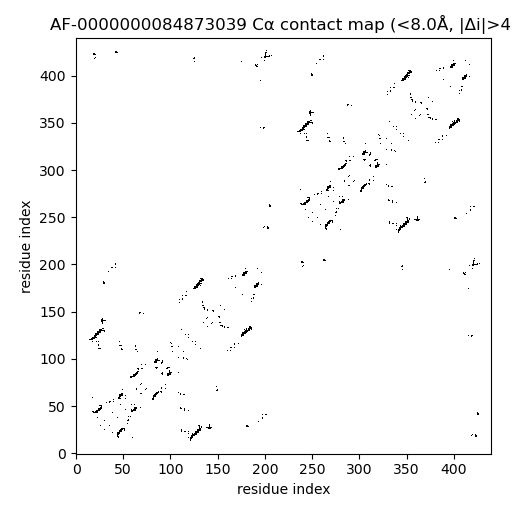3.453 8.812 20.719 1 94.94 139 GLY A N 1
ATOM 1055 C CA . GLY A 1 139 ? 13.625 10.25 20.844 1 94.94 139 GLY A CA 1
ATOM 1056 C C . GLY A 1 139 ? 12.328 11.023 20.688 1 94.94 139 GLY A C 1
ATOM 1057 O O . GLY A 1 139 ? 11.25 10.438 20.734 1 94.94 139 GLY A O 1
ATOM 1058 N N . LEU A 1 140 ? 12.5 12.312 20.5 1 95 140 LEU A N 1
ATOM 1059 C CA . LEU A 1 140 ? 11.336 13.188 20.5 1 95 140 LEU A CA 1
ATOM 1060 C C . LEU A 1 140 ? 10.914 13.555 19.094 1 95 140 LEU A C 1
ATOM 1062 O O . LEU A 1 140 ? 9.836 13.172 18.641 1 95 140 LEU A O 1
ATOM 1066 N N . HIS A 1 141 ? 11.781 14.25 18.406 1 96.94 141 HIS A N 1
ATOM 1067 C CA . HIS A 1 141 ? 11.609 14.656 17.016 1 96.94 141 HIS A CA 1
ATOM 1068 C C . HIS A 1 141 ? 12.883 14.43 16.203 1 96.94 141 HIS A C 1
ATOM 1070 O O . HIS A 1 141 ? 13.953 14.227 16.781 1 96.94 141 HIS A O 1
ATOM 1076 N N . TRP A 1 142 ? 12.68 14.477 14.859 1 95.31 142 TRP A N 1
ATOM 1077 C CA . TRP A 1 142 ? 13.875 14.375 14.023 1 95.31 142 TRP A CA 1
ATOM 1078 C C . TRP A 1 142 ? 14.836 15.523 14.305 1 95.31 142 TRP A C 1
ATOM 1080 O O . TRP A 1 142 ? 16.047 15.383 14.148 1 95.31 142 TRP A O 1
ATOM 1090 N N . HIS A 1 143 ? 14.32 16.672 14.805 1 94.06 143 HIS A N 1
ATOM 1091 C CA . HIS A 1 143 ? 15.117 17.859 15.078 1 94.06 143 HIS A CA 1
ATOM 1092 C C . HIS A 1 143 ? 15.422 17.984 16.562 1 94.06 143 HIS A C 1
ATOM 1094 O O . HIS A 1 143 ? 15.883 19.047 17.016 1 94.06 143 HIS A O 1
ATOM 1100 N N . GLY A 1 144 ? 15.148 16.984 17.281 1 94.19 144 GLY A N 1
ATOM 1101 C CA . GLY A 1 144 ? 15.391 17.047 18.719 1 94.19 144 GLY A CA 1
ATOM 1102 C C . GLY A 1 144 ? 14.266 17.703 19.484 1 94.19 144 GLY A C 1
ATOM 1103 O O . GLY A 1 144 ? 13.117 17.703 19.047 1 94.19 144 GLY A O 1
ATOM 1104 N N . ALA A 1 145 ? 14.594 18.234 20.672 1 93.25 145 ALA A N 1
ATOM 1105 C CA . ALA A 1 145 ? 13.578 18.828 21.547 1 93.25 145 ALA A CA 1
ATOM 1106 C C . ALA A 1 145 ? 13.203 20.219 21.078 1 93.25 145 ALA A C 1
ATOM 1108 O O . ALA A 1 145 ? 14.047 20.969 20.594 1 93.25 145 ALA A O 1
ATOM 1109 N N . HIS A 1 146 ? 11.914 20.5 21.219 1 91.5 146 HIS A N 1
ATOM 1110 C CA . HIS A 1 146 ? 11.5 21.891 21.125 1 91.5 146 HIS A CA 1
ATOM 1111 C C . HIS A 1 146 ? 12.094 22.719 22.266 1 91.5 146 HIS A C 1
ATOM 1113 O O . HIS A 1 146 ? 12.328 22.188 23.359 1 91.5 146 HIS A O 1
ATOM 1119 N N . PRO A 1 147 ? 12.312 24.016 21.922 1 86.56 147 PRO A N 1
ATOM 1120 C CA . PRO A 1 147 ? 12.742 24.875 23.016 1 86.56 147 PRO A CA 1
ATOM 1121 C C . PRO A 1 147 ? 11.695 25.031 24.109 1 86.56 147 PRO A C 1
ATOM 1123 O O . PRO A 1 147 ? 10.547 24.609 23.922 1 86.56 147 PRO A O 1
ATOM 1126 N N . GLN A 1 148 ? 12.008 25.562 25.234 1 80.94 148 GLN A N 1
ATOM 1127 C CA . GLN A 1 148 ? 11.258 25.547 26.484 1 80.94 148 GLN A CA 1
ATOM 1128 C C . GLN A 1 148 ? 9.875 26.156 26.312 1 80.94 148 GLN A C 1
ATOM 1130 O O . GLN A 1 148 ? 8.922 25.766 26.984 1 80.94 148 GLN A O 1
ATOM 1135 N N . ALA A 1 149 ? 9.609 26.953 25.406 1 81.94 149 ALA A N 1
ATOM 1136 C CA . ALA A 1 149 ? 8.312 27.609 25.234 1 81.94 149 ALA A CA 1
ATOM 1137 C C . ALA A 1 149 ? 7.324 26.688 24.516 1 81.94 149 ALA A C 1
ATOM 1139 O O . ALA A 1 149 ? 6.121 26.953 24.516 1 81.94 149 ALA A O 1
ATOM 1140 N N . LEU A 1 150 ? 7.848 25.641 24.031 1 89.75 150 LEU A N 1
ATOM 1141 C CA . LEU A 1 150 ? 7.008 24.734 23.25 1 89.75 150 LEU A CA 1
ATOM 1142 C C . LEU A 1 150 ? 6.902 23.359 23.922 1 89.75 150 LEU A C 1
ATOM 1144 O O . LEU A 1 150 ? 7.816 22.953 24.641 1 89.75 150 LEU A O 1
ATOM 1148 N N . ARG A 1 151 ? 5.812 22.688 23.688 1 87.56 151 ARG A N 1
ATOM 1149 C CA . ARG A 1 151 ? 5.562 21.375 24.266 1 87.56 151 ARG A CA 1
ATOM 1150 C C . ARG A 1 151 ? 6.34 20.297 23.531 1 87.56 151 ARG A C 1
ATOM 1152 O O . ARG A 1 151 ? 6.453 20.328 22.312 1 87.56 151 ARG A O 1
ATOM 1159 N N . ASN A 1 152 ? 6.895 19.406 24.359 1 93.81 152 ASN A N 1
ATOM 1160 C CA . ASN A 1 152 ? 7.453 18.156 23.875 1 93.81 152 ASN A CA 1
ATOM 1161 C C . ASN A 1 152 ? 6.562 16.969 24.234 1 93.81 152 ASN A C 1
ATOM 1163 O O . ASN A 1 152 ? 5.809 17.016 25.203 1 93.81 152 ASN A O 1
ATOM 1167 N N . PRO A 1 153 ? 6.637 15.875 23.359 1 94.38 153 PRO A N 1
ATOM 1168 C CA . PRO A 1 153 ? 5.793 14.719 23.656 1 94.38 153 PRO A CA 1
ATOM 1169 C C . PRO A 1 153 ? 6.102 14.086 25.016 1 94.38 153 PRO A C 1
ATOM 1171 O O . PRO A 1 153 ? 7.262 14.039 25.422 1 94.38 153 PRO A O 1
ATOM 1174 N N . THR A 1 154 ? 5.094 13.68 25.656 1 94.88 154 THR A N 1
ATOM 1175 C CA . THR A 1 154 ? 5.141 12.891 26.891 1 94.88 154 THR A CA 1
ATOM 1176 C C . THR A 1 154 ? 4.352 11.594 26.719 1 94.88 154 THR A C 1
ATOM 1178 O O . THR A 1 154 ? 3.643 11.414 25.734 1 94.88 154 THR A O 1
ATOM 1181 N N . GLN A 1 155 ? 4.504 10.734 27.719 1 95.19 155 GLN A N 1
ATOM 1182 C CA . GLN A 1 155 ? 3.73 9.492 27.656 1 95.19 155 GLN A CA 1
ATOM 1183 C C . GLN A 1 155 ? 2.232 9.781 27.672 1 95.19 155 GLN A C 1
ATOM 1185 O O . GLN A 1 155 ? 1.454 9.086 27.031 1 95.19 155 GLN A O 1
ATOM 1190 N N . VAL A 1 156 ? 1.86 10.789 28.391 1 95 156 VAL A N 1
ATOM 1191 C CA . VAL A 1 156 ? 0.459 11.18 28.469 1 95 156 VAL A CA 1
ATOM 1192 C C . VAL A 1 156 ? -0.021 11.672 27.109 1 95 156 VAL A C 1
ATOM 1194 O O . VAL A 1 156 ? -1.093 11.273 26.641 1 95 156 VAL A O 1
ATOM 1197 N N . SER A 1 157 ? 0.77 12.492 26.469 1 94.75 157 SER A N 1
ATOM 1198 C CA . SER A 1 157 ? 0.372 12.992 25.156 1 94.75 157 SER A CA 1
ATOM 1199 C C . SER A 1 157 ? 0.297 11.859 24.141 1 94.75 157 SER A C 1
ATOM 1201 O O . SER A 1 157 ? -0.61 11.828 23.312 1 94.75 157 SER A O 1
ATOM 1203 N N . ILE A 1 158 ? 1.191 10.898 24.25 1 96 158 ILE A N 1
ATOM 1204 C CA . ILE A 1 158 ? 1.223 9.773 23.328 1 96 158 ILE A CA 1
ATOM 1205 C C . ILE A 1 158 ? -0.067 8.969 23.453 1 96 158 ILE A C 1
ATOM 1207 O O . ILE A 1 158 ? -0.679 8.602 22.438 1 96 158 ILE A O 1
ATOM 1211 N N . SER A 1 159 ? -0.45 8.75 24.656 1 96.19 159 SER A N 1
ATOM 1212 C CA . SER A 1 159 ? -1.688 8.016 24.891 1 96.19 159 SER A CA 1
ATOM 1213 C C . SER A 1 159 ? -2.889 8.758 24.312 1 96.19 159 SER A C 1
ATOM 1215 O O . SER A 1 159 ? -3.752 8.148 23.672 1 96.19 159 SER A O 1
ATOM 1217 N N . LYS A 1 160 ? -2.939 10.016 24.516 1 96.31 160 LYS A N 1
ATOM 1218 C CA . LYS A 1 160 ? -4.016 10.836 23.984 1 96.31 160 LYS A CA 1
ATOM 1219 C C . LYS A 1 160 ? -4.012 10.828 22.453 1 96.31 160 LYS A C 1
ATOM 1221 O O . LYS A 1 160 ? -5.066 10.719 21.828 1 96.31 160 LYS A O 1
ATOM 1226 N N . TRP A 1 161 ? -2.828 10.914 21.891 1 97.5 161 TRP A N 1
ATOM 1227 C CA . TRP A 1 161 ? -2.693 10.938 20.438 1 97.5 161 TRP A CA 1
ATOM 1228 C C . TRP A 1 161 ? -3.168 9.625 19.828 1 97.5 161 TRP A C 1
ATOM 1230 O O . TRP A 1 161 ? -3.809 9.617 18.781 1 97.5 161 TRP A O 1
ATOM 1240 N N . GLN A 1 162 ? -2.879 8.562 20.484 1 97.5 162 GLN A N 1
ATOM 1241 C CA . GLN A 1 162 ? -3.359 7.27 20.016 1 97.5 162 GLN A CA 1
ATOM 1242 C C . GLN A 1 162 ? -4.879 7.27 19.859 1 97.5 162 GLN A C 1
ATOM 1244 O O . GLN A 1 162 ? -5.402 6.832 18.828 1 97.5 162 GLN A O 1
ATOM 1249 N N . GLN A 1 163 ? -5.508 7.812 20.844 1 97.19 163 GLN A N 1
ATOM 1250 C CA . GLN A 1 163 ? -6.961 7.887 20.797 1 97.19 163 GLN A CA 1
ATOM 1251 C C . GLN A 1 163 ? -7.434 8.844 19.703 1 97.19 163 GLN A C 1
ATOM 1253 O O . GLN A 1 163 ? -8.406 8.562 19.016 1 97.19 163 GLN A O 1
ATOM 1258 N N . GLN A 1 164 ? -6.777 9.844 19.516 1 98.06 164 GLN A N 1
ATOM 1259 C CA . GLN A 1 164 ? -7.16 10.836 18.5 1 98.06 164 GLN A CA 1
ATOM 1260 C C . GLN A 1 164 ? -6.957 10.289 17.094 1 98.06 164 GLN A C 1
ATOM 1262 O O . GLN A 1 164 ? -7.746 10.578 16.188 1 98.06 164 GLN A O 1
ATOM 1267 N N . PHE A 1 165 ? -5.906 9.492 16.922 1 98.69 165 PHE A N 1
ATOM 1268 C CA . PHE A 1 165 ? -5.719 8.836 15.633 1 98.69 165 PHE A CA 1
ATOM 1269 C C . PHE A 1 165 ? -6.828 7.82 15.375 1 98.69 165 PHE A C 1
ATOM 1271 O O . PHE A 1 165 ? -7.324 7.711 14.25 1 98.69 165 PHE A O 1
ATOM 1278 N N . LEU A 1 166 ? -7.195 7.133 16.406 1 98.12 166 LEU A N 1
ATOM 1279 C CA . LEU A 1 166 ? -8.305 6.195 16.266 1 98.12 166 LEU A CA 1
ATOM 1280 C C . LEU A 1 166 ? -9.586 6.93 15.883 1 98.12 166 LEU A C 1
ATOM 1282 O O . LEU A 1 166 ? -10.32 6.488 14.992 1 98.12 166 LEU A O 1
ATOM 1286 N N . ASP A 1 167 ? -9.836 8.055 16.531 1 98 167 ASP A N 1
ATOM 1287 C CA . ASP A 1 167 ? -11 8.875 16.203 1 98 167 ASP A CA 1
ATOM 1288 C C . ASP A 1 167 ? -10.938 9.391 14.773 1 98 167 ASP A C 1
ATOM 1290 O O . ASP A 1 167 ? -11.953 9.453 14.086 1 98 167 ASP A O 1
ATOM 1294 N N . THR A 1 168 ? -9.75 9.789 14.359 1 98.56 168 THR A N 1
ATOM 1295 C CA . THR A 1 168 ? -9.539 10.258 13 1 98.56 168 THR A CA 1
ATOM 1296 C C . THR A 1 168 ? -9.852 9.164 11.984 1 98.56 168 THR A C 1
ATOM 1298 O O . THR A 1 168 ? -10.5 9.406 10.969 1 98.56 168 THR A O 1
ATOM 1301 N N . ARG A 1 169 ? -9.398 7.969 12.273 1 98.31 169 ARG A N 1
ATOM 1302 C CA . ARG A 1 169 ? -9.695 6.816 11.422 1 98.31 169 ARG A CA 1
ATOM 1303 C C . ARG A 1 169 ? -11.195 6.605 11.297 1 98.31 169 ARG A C 1
ATOM 1305 O O . ARG A 1 169 ? -11.711 6.383 10.195 1 98.31 169 ARG A O 1
ATOM 1312 N N . LYS A 1 170 ? -11.891 6.703 12.391 1 98.12 170 LYS A N 1
ATOM 1313 C CA . LYS A 1 170 ? -13.336 6.512 12.398 1 98.12 170 LYS A CA 1
ATOM 1314 C C . LYS A 1 170 ? -14.047 7.621 11.625 1 98.12 170 LYS A C 1
ATOM 1316 O O . LYS A 1 170 ? -15.008 7.367 10.898 1 98.12 170 LYS A O 1
ATOM 1321 N N . LYS A 1 171 ? -13.547 8.781 11.836 1 98 171 LYS A N 1
ATOM 1322 C CA . LYS A 1 171 ? -14.133 9.953 11.188 1 98 171 LYS A CA 1
ATOM 1323 C C . LYS A 1 171 ? -14.008 9.859 9.672 1 98 171 LYS A C 1
ATOM 1325 O O . LYS A 1 171 ? -14.906 10.289 8.945 1 98 171 LYS A O 1
ATOM 1330 N N . HIS A 1 172 ? -12.883 9.344 9.273 1 98.44 172 HIS A N 1
ATOM 1331 C CA . HIS A 1 172 ? -12.609 9.25 7.844 1 98.44 172 HIS A CA 1
ATOM 1332 C C . HIS A 1 172 ? -12.57 7.801 7.379 1 98.44 172 HIS A C 1
ATOM 1334 O O . HIS A 1 172 ? -11.57 7.359 6.805 1 98.44 172 HIS A O 1
ATOM 1340 N N . ALA A 1 173 ? -13.688 7.133 7.457 1 96.62 173 ALA A N 1
ATOM 1341 C CA . ALA A 1 173 ? -13.773 5.691 7.219 1 96.62 173 ALA A CA 1
ATOM 1342 C C . ALA A 1 173 ? -13.539 5.363 5.746 1 96.62 173 ALA A C 1
ATOM 1344 O O . ALA A 1 173 ? -13.078 4.27 5.414 1 96.62 173 ALA A O 1
ATOM 1345 N N . ASP A 1 174 ? -13.781 6.332 4.875 1 96.19 174 ASP A N 1
ATOM 1346 C CA . ASP A 1 174 ? -13.656 6.082 3.445 1 96.19 174 ASP A CA 1
ATOM 1347 C C . ASP A 1 174 ? -12.273 6.484 2.938 1 96.19 174 ASP A C 1
ATOM 1349 O O . ASP A 1 174 ? -11.938 6.25 1.772 1 96.19 174 ASP A O 1
ATOM 1353 N N . LEU A 1 175 ? -11.453 7.121 3.748 1 98.44 175 LEU A N 1
ATOM 1354 C CA . LEU A 1 175 ? -10.094 7.531 3.406 1 98.44 175 LEU A CA 1
ATOM 1355 C C . LEU A 1 175 ? -9.109 6.391 3.631 1 98.44 175 LEU A C 1
ATOM 1357 O O . LEU A 1 175 ? -9.125 5.75 4.684 1 98.44 175 LEU A O 1
ATOM 1361 N N . HIS A 1 176 ? -8.359 6.07 2.604 1 98.19 176 HIS A N 1
ATOM 1362 C CA . HIS A 1 176 ? -7.289 5.102 2.807 1 98.19 176 HIS A CA 1
ATOM 1363 C C . HIS A 1 176 ? -6.094 5.742 3.5 1 98.19 176 HIS A C 1
ATOM 1365 O O . HIS A 1 176 ? -5.402 6.574 2.91 1 98.19 176 HIS A O 1
ATOM 1371 N N . ILE A 1 177 ? -5.887 5.34 4.719 1 98.81 177 ILE A N 1
ATOM 1372 C CA . ILE A 1 177 ? -4.77 5.883 5.48 1 98.81 177 ILE A CA 1
ATOM 1373 C C . ILE A 1 177 ? -3.719 4.797 5.703 1 98.81 177 ILE A C 1
ATOM 1375 O O . ILE A 1 177 ? -3.996 3.781 6.344 1 98.81 177 ILE A O 1
ATOM 1379 N N . LEU A 1 178 ? -2.531 5.051 5.156 1 98.69 178 LEU A N 1
ATOM 1380 C CA . LEU A 1 178 ? -1.419 4.113 5.238 1 98.69 178 LEU A CA 1
ATOM 1381 C C . LEU A 1 178 ? -0.251 4.719 6.012 1 98.69 178 LEU A C 1
ATOM 1383 O O . LEU A 1 178 ? 0.1 5.883 5.801 1 98.69 178 LEU A O 1
ATOM 1387 N N . ASN A 1 179 ? 0.288 3.957 6.945 1 98.81 179 ASN A N 1
ATOM 1388 C CA . ASN A 1 179 ? 1.421 4.441 7.727 1 98.81 179 ASN A CA 1
ATOM 1389 C C . ASN A 1 179 ? 2.742 3.889 7.199 1 98.81 179 ASN A C 1
ATOM 1391 O O . ASN A 1 179 ? 3.057 2.717 7.406 1 98.81 179 ASN A O 1
ATOM 1395 N N . ALA A 1 180 ? 3.475 4.766 6.598 1 98.75 180 ALA A N 1
ATOM 1396 C CA . ALA A 1 180 ? 4.742 4.379 5.984 1 98.75 180 ALA A CA 1
ATOM 1397 C C . ALA A 1 180 ? 5.926 4.918 6.785 1 98.75 180 ALA A C 1
ATOM 1399 O O . ALA A 1 180 ? 7.027 5.07 6.25 1 98.75 180 ALA A O 1
ATOM 1400 N N . SER A 1 181 ? 5.719 5.258 8.031 1 98.75 181 SER A N 1
ATOM 1401 C CA . SER A 1 181 ? 6.805 5.699 8.898 1 98.75 181 SER A CA 1
ATOM 1402 C C . SER A 1 181 ? 7.828 4.586 9.109 1 98.75 181 SER A C 1
ATOM 1404 O O . SER A 1 181 ? 7.461 3.414 9.234 1 98.75 181 SER A O 1
ATOM 1406 N N . ARG A 1 182 ? 9.086 4.988 9.188 1 98.25 182 ARG A N 1
ATOM 1407 C CA . ARG A 1 182 ? 10.117 3.988 9.453 1 98.25 182 ARG A CA 1
ATOM 1408 C C . ARG A 1 182 ? 9.891 3.305 10.797 1 98.25 182 ARG A C 1
ATOM 1410 O O . ARG A 1 182 ? 10.102 2.1 10.93 1 98.25 182 ARG A O 1
ATOM 1417 N N . SER A 1 183 ? 9.492 4.043 11.758 1 98.12 183 SER A N 1
ATOM 1418 C CA . SER A 1 183 ? 9.094 3.547 13.07 1 98.12 183 SER A CA 1
ATOM 1419 C C . SER A 1 183 ? 7.801 4.195 13.547 1 98.12 183 SER A C 1
ATOM 1421 O O . SER A 1 183 ? 7.605 5.402 13.367 1 98.12 183 SER A O 1
ATOM 1423 N N . SER A 1 184 ? 6.953 3.318 14.117 1 98.38 184 SER A N 1
ATOM 1424 C CA . SER A 1 184 ? 5.695 3.875 14.602 1 98.38 184 SER A CA 1
ATOM 1425 C C . SER A 1 184 ? 5.055 2.967 15.648 1 98.38 184 SER A C 1
ATOM 1427 O O . SER A 1 184 ? 5.086 1.74 15.516 1 98.38 184 SER A O 1
ATOM 1429 N N . ALA A 1 185 ? 4.477 3.613 16.609 1 98.25 185 ALA A N 1
ATOM 1430 C CA . ALA A 1 185 ? 3.721 2.875 17.609 1 98.25 185 ALA A CA 1
ATOM 1431 C C . ALA A 1 185 ? 2.221 2.959 17.344 1 98.25 185 ALA A C 1
ATOM 1433 O O . ALA A 1 185 ? 1.416 2.396 18.094 1 98.25 185 ALA A O 1
ATOM 1434 N N . ILE A 1 186 ? 1.825 3.707 16.281 1 98.25 186 ILE A N 1
ATOM 1435 C CA . ILE A 1 186 ? 0.411 3.828 15.938 1 98.25 186 ILE A CA 1
ATOM 1436 C C . ILE A 1 186 ? -0.11 2.494 15.406 1 98.25 186 ILE A C 1
ATOM 1438 O O . ILE A 1 186 ? 0.471 1.916 14.484 1 98.25 186 ILE A O 1
ATOM 1442 N N . GLN A 1 187 ? -1.235 2.078 15.875 1 94.94 187 GLN A N 1
ATOM 1443 C CA . GLN A 1 187 ? -1.686 0.731 15.539 1 94.94 187 GLN A CA 1
ATOM 1444 C C . GLN A 1 187 ? -2.902 0.769 14.617 1 94.94 187 GLN A C 1
ATOM 1446 O O . GLN A 1 187 ? -3.232 -0.229 13.977 1 94.94 187 GLN A O 1
ATOM 1451 N N . CYS A 1 188 ? -3.541 1.88 14.562 1 97.62 188 CYS A N 1
ATOM 1452 C CA . CYS A 1 188 ? -4.848 1.881 13.914 1 97.62 188 CYS A CA 1
ATOM 1453 C C . CYS A 1 188 ? -4.715 2.105 12.414 1 97.62 188 CYS A C 1
ATOM 1455 O O . CYS A 1 188 ? -5.707 2.061 11.688 1 97.62 188 CYS A O 1
ATOM 1457 N N . PHE A 1 189 ? -3.545 2.361 11.898 1 98.12 189 PHE A N 1
ATOM 1458 C CA . PHE A 1 189 ? -3.295 2.52 10.469 1 98.12 189 PHE A CA 1
ATOM 1459 C C . PHE A 1 189 ? -2.408 1.397 9.945 1 98.12 189 PHE A C 1
ATOM 1461 O O . PHE A 1 189 ? -1.343 1.129 10.508 1 98.12 189 PHE A O 1
ATOM 1468 N N . PRO A 1 190 ? -2.852 0.765 8.836 1 96.81 190 PRO A N 1
ATOM 1469 C CA . PRO A 1 190 ? -2.006 -0.299 8.289 1 96.81 190 PRO A CA 1
ATOM 1470 C C . PRO A 1 190 ? -0.604 0.187 7.938 1 96.81 190 PRO A C 1
ATOM 1472 O O . PRO A 1 190 ? -0.445 1.278 7.383 1 96.81 190 PRO A O 1
ATOM 1475 N N . ARG A 1 191 ? 0.411 -0.701 8.242 1 97.44 191 ARG A N 1
ATOM 1476 C CA . ARG A 1 191 ? 1.807 -0.371 7.973 1 97.44 191 ARG A CA 1
ATOM 1477 C C . ARG A 1 191 ? 2.209 -0.79 6.562 1 97.44 191 ARG A C 1
ATOM 1479 O O . ARG A 1 191 ? 1.803 -1.852 6.086 1 97.44 191 ARG A O 1
ATOM 1486 N N . ILE A 1 192 ? 3.006 0.068 5.98 1 97.5 192 ILE A N 1
ATOM 1487 C CA . ILE A 1 192 ? 3.555 -0.216 4.656 1 97.5 192 ILE A CA 1
ATOM 1488 C C . ILE A 1 192 ? 4.922 0.448 4.512 1 97.5 192 ILE A C 1
ATOM 1490 O O . ILE A 1 192 ? 5.184 1.483 5.129 1 97.5 192 ILE A O 1
ATOM 1494 N N . ASN A 1 193 ? 5.832 -0.132 3.66 1 97.19 193 ASN A N 1
ATOM 1495 C CA . ASN A 1 193 ? 7.117 0.496 3.377 1 97.19 193 ASN A CA 1
ATOM 1496 C C . ASN A 1 193 ? 6.965 1.687 2.434 1 97.19 193 ASN A C 1
ATOM 1498 O O . ASN A 1 193 ? 6.234 1.608 1.443 1 97.19 193 ASN A O 1
ATOM 1502 N N . LEU A 1 194 ? 7.699 2.697 2.795 1 98.44 194 LEU A N 1
ATOM 1503 C CA . LEU A 1 194 ? 7.641 3.883 1.945 1 98.44 194 LEU A CA 1
ATOM 1504 C C . LEU A 1 194 ? 8.055 3.549 0.517 1 98.44 194 LEU A C 1
ATOM 1506 O O . LEU A 1 194 ? 7.449 4.031 -0.441 1 98.44 194 LEU A O 1
ATOM 1510 N N . GLU A 1 195 ? 9.07 2.727 0.357 1 97.62 195 GLU A N 1
ATOM 1511 C CA . GLU A 1 195 ? 9.562 2.344 -0.964 1 97.62 195 GLU A CA 1
ATOM 1512 C C . GLU A 1 195 ? 8.477 1.627 -1.767 1 97.62 195 GLU A C 1
ATOM 1514 O O . GLU A 1 195 ? 8.367 1.816 -2.98 1 97.62 195 GLU A O 1
ATOM 1519 N N . ALA A 1 196 ? 7.684 0.847 -1.09 1 97.25 196 ALA A N 1
ATOM 1520 C CA . ALA A 1 196 ? 6.594 0.153 -1.77 1 97.25 196 ALA A CA 1
ATOM 1521 C C . ALA A 1 196 ? 5.535 1.139 -2.258 1 97.25 196 ALA A C 1
ATOM 1523 O O . ALA A 1 196 ? 5.023 1.01 -3.373 1 97.25 196 ALA A O 1
ATOM 1524 N N . VAL A 1 197 ? 5.223 2.121 -1.402 1 97.88 197 VAL A N 1
ATOM 1525 C CA . VAL A 1 197 ? 4.266 3.154 -1.783 1 97.88 197 VAL A CA 1
ATOM 1526 C C . VAL A 1 197 ? 4.758 3.881 -3.031 1 97.88 197 VAL A C 1
ATOM 1528 O O . VAL A 1 197 ? 4.008 4.051 -3.996 1 97.88 197 VAL A O 1
ATOM 1531 N N . ILE A 1 198 ? 5.992 4.254 -3.027 1 97.12 198 ILE A N 1
ATOM 1532 C CA . ILE A 1 198 ? 6.57 5.031 -4.117 1 97.12 198 ILE A CA 1
ATOM 1533 C C . ILE A 1 198 ? 6.629 4.18 -5.383 1 97.12 198 ILE A C 1
ATOM 1535 O O . ILE A 1 198 ? 6.363 4.668 -6.484 1 97.12 198 ILE A O 1
ATOM 1539 N N . ALA A 1 199 ? 6.941 2.916 -5.215 1 95.56 199 ALA A N 1
ATOM 1540 C CA . ALA A 1 199 ? 6.965 2.006 -6.359 1 95.56 199 ALA A CA 1
ATOM 1541 C C . ALA A 1 199 ? 5.574 1.864 -6.973 1 95.56 199 ALA A C 1
ATOM 1543 O O . ALA A 1 199 ? 5.43 1.84 -8.195 1 95.56 199 ALA A O 1
ATOM 1544 N N . LEU A 1 200 ? 4.562 1.765 -6.141 1 96.81 200 LEU A N 1
ATOM 1545 C CA . LEU A 1 200 ? 3.188 1.697 -6.629 1 96.81 200 LEU A CA 1
ATOM 1546 C C . LEU A 1 200 ? 2.816 2.967 -7.387 1 96.81 200 LEU A C 1
ATOM 1548 O O . LEU A 1 200 ? 2.232 2.896 -8.469 1 96.81 200 LEU A O 1
ATOM 1552 N N . LEU A 1 201 ? 3.205 4.07 -6.82 1 95.62 201 LEU A N 1
ATOM 1553 C CA . LEU A 1 201 ? 2.895 5.359 -7.43 1 95.62 201 LEU A CA 1
ATOM 1554 C C . LEU A 1 201 ? 3.6 5.508 -8.773 1 95.62 201 LEU A C 1
ATOM 1556 O O . LEU A 1 201 ? 3.098 6.191 -9.672 1 95.62 201 LEU A O 1
ATOM 1560 N N . SER A 1 202 ? 4.719 4.914 -8.906 1 91.5 202 SER A N 1
ATOM 1561 C CA . SER A 1 202 ? 5.531 5.047 -10.109 1 91.5 202 SER A CA 1
ATOM 1562 C C . SER A 1 202 ? 5.117 4.039 -11.172 1 91.5 202 S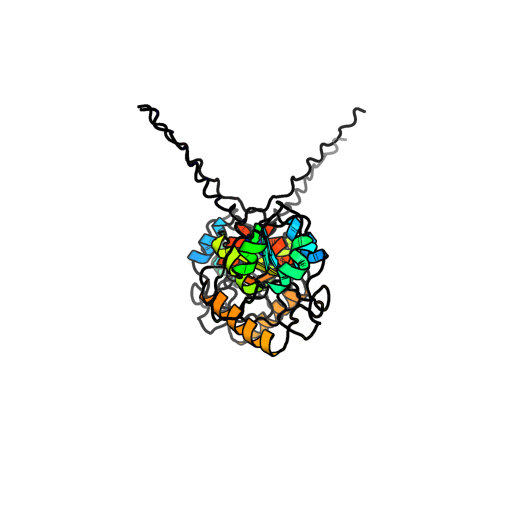ER A C 1
ATOM 1564 O O . SER A 1 202 ? 5.723 3.973 -12.242 1 91.5 202 SER A O 1
ATOM 1566 N N . SER A 1 203 ? 4.195 3.158 -10.781 1 89.56 203 SER A N 1
ATOM 1567 C CA . SER A 1 203 ? 3.719 2.152 -11.719 1 89.56 203 SER A CA 1
ATOM 1568 C C . SER A 1 203 ? 2.793 2.768 -12.766 1 89.56 203 SER A C 1
ATOM 1570 O O . SER A 1 203 ? 1.934 3.588 -12.438 1 89.56 203 SER A O 1
ATOM 1572 N N . ALA A 1 204 ? 3.307 2.9 -14.023 1 63.66 204 ALA A N 1
ATOM 1573 C CA . ALA A 1 204 ? 2.51 3.479 -15.102 1 63.66 204 ALA A CA 1
ATOM 1574 C C . ALA A 1 204 ? 1.196 2.721 -15.273 1 63.66 204 ALA A C 1
ATOM 1576 O O . ALA A 1 204 ? 1.187 1.489 -15.336 1 63.66 204 ALA A O 1
ATOM 1577 N N . VAL A 1 205 ? 0.129 3.262 -14.797 1 63.75 205 VAL A N 1
ATOM 1578 C CA . VAL A 1 205 ? -1.11 2.545 -15.07 1 63.75 205 VAL A CA 1
ATOM 1579 C C . VAL A 1 205 ? -1.883 3.26 -16.188 1 63.75 205 VAL A C 1
ATOM 1581 O O . VAL A 1 205 ? -1.76 4.477 -16.344 1 63.75 205 VAL A O 1
ATOM 1584 N N . ALA A 1 206 ? -2.246 2.484 -17.234 1 53.25 206 ALA A N 1
ATOM 1585 C CA . ALA A 1 206 ? -3.061 3.016 -18.312 1 53.25 206 ALA A CA 1
ATOM 1586 C C . ALA A 1 206 ? -4.148 3.941 -17.781 1 53.25 206 ALA A C 1
ATOM 1588 O O . ALA A 1 206 ? -4.891 3.578 -16.875 1 53.25 206 ALA A O 1
ATOM 1589 N N . GLN A 1 207 ? -3.799 5.184 -17.578 1 49.53 207 GLN A N 1
ATOM 1590 C CA . GLN A 1 207 ? -4.879 6.098 -17.219 1 49.53 207 GLN A CA 1
ATOM 1591 C C . GLN A 1 207 ? -6.066 5.938 -18.172 1 49.53 207 GLN A C 1
ATOM 1593 O O . GLN A 1 207 ? -5.887 5.801 -19.375 1 49.53 207 GLN A O 1
ATOM 1598 N N . ALA A 1 208 ? -7.137 5.379 -17.75 1 43.47 208 ALA A N 1
ATOM 1599 C CA . ALA A 1 208 ? -8.312 5.453 -18.609 1 43.47 208 ALA A CA 1
ATOM 1600 C C . ALA A 1 208 ? -8.344 6.77 -19.375 1 43.47 208 ALA A C 1
ATOM 1602 O O . ALA A 1 208 ? -7.984 7.82 -18.844 1 43.47 208 ALA A O 1
ATOM 1603 N N . PRO A 1 209 ? -8.453 6.695 -20.766 1 36.16 209 PRO A N 1
ATOM 1604 C CA . PRO A 1 209 ? -8.633 7.977 -21.453 1 36.16 209 PRO A CA 1
ATOM 1605 C C . PRO A 1 209 ? -9.672 8.867 -20.781 1 36.16 209 PRO A C 1
ATOM 1607 O O . PRO A 1 209 ? -10.711 8.383 -20.344 1 36.16 209 PRO A O 1
ATOM 1610 N N . GLN A 1 210 ? -9.312 9.828 -20.047 1 33.53 210 GLN A N 1
ATOM 1611 C CA . GLN A 1 210 ? -10.328 10.836 -19.781 1 33.53 210 GLN A CA 1
ATOM 1612 C C . GLN A 1 210 ? -11.25 11.016 -20.984 1 33.53 210 GLN A C 1
ATOM 1614 O O . GLN A 1 210 ? -10.789 11.305 -22.094 1 33.53 210 GLN A O 1
ATOM 1619 N N . THR A 1 211 ? -12.289 10.25 -21.156 1 32.5 211 THR A N 1
ATOM 1620 C CA . THR A 1 211 ? -13.336 10.617 -22.109 1 32.5 211 THR A CA 1
ATOM 1621 C C . THR A 1 211 ? -13.43 12.133 -22.25 1 32.5 211 THR A C 1
ATOM 1623 O O . THR A 1 211 ? -13.625 12.844 -21.25 1 32.5 211 THR A O 1
ATOM 1626 N N . LEU A 1 212 ? -12.844 12.656 -23.266 1 33.28 212 LEU A N 1
ATOM 1627 C CA . LEU A 1 212 ? -13.18 13.945 -23.859 1 33.28 212 LEU A CA 1
ATOM 1628 C C . LEU A 1 212 ? -14.695 14.148 -23.906 1 33.28 212 LEU A C 1
ATOM 1630 O O . LEU A 1 212 ? -15.406 13.398 -24.578 1 33.28 212 LEU A O 1
ATOM 1634 N N . LEU A 1 213 ? -15.297 14.477 -22.859 1 29.59 213 LEU A N 1
ATOM 1635 C CA . LEU A 1 213 ? -16.594 15.125 -23.016 1 29.59 213 LEU A CA 1
ATOM 1636 C C . LEU A 1 213 ? -16.547 16.188 -24.125 1 29.59 213 LEU A C 1
ATOM 1638 O O . LEU A 1 213 ? -15.953 17.25 -23.938 1 29.59 213 LEU A O 1
ATOM 1642 N N . ARG A 1 214 ? -16.312 15.797 -25.328 1 30.16 214 ARG A N 1
ATOM 1643 C CA . ARG A 1 214 ? -16.734 16.672 -26.422 1 30.16 214 ARG A CA 1
ATOM 1644 C C . ARG A 1 214 ? -18.141 17.219 -26.172 1 30.16 214 ARG A C 1
ATOM 1646 O O . ARG A 1 214 ? -19.094 16.469 -25.984 1 30.16 214 ARG A O 1
ATOM 1653 N N . ARG A 1 215 ? -18.188 18.422 -25.5 1 31.88 215 ARG A N 1
ATOM 1654 C CA . ARG A 1 215 ? -19.281 19.375 -25.594 1 31.88 215 ARG A CA 1
ATOM 1655 C C . ARG A 1 215 ? -19.891 19.375 -26.984 1 31.88 215 ARG A C 1
ATOM 1657 O O . ARG A 1 215 ? -19.203 19.641 -27.969 1 31.88 215 ARG A O 1
ATOM 1664 N N . ALA A 1 216 ? -20.828 18.469 -27.219 1 33.19 216 ALA A N 1
ATOM 1665 C CA . ALA A 1 216 ? -21.844 18.625 -28.266 1 33.19 216 ALA A CA 1
ATOM 1666 C C . ALA A 1 216 ? -22.391 20.047 -28.281 1 33.19 216 ALA A C 1
ATOM 1668 O O . ALA A 1 216 ? -23.141 20.438 -27.375 1 33.19 216 ALA A O 1
ATOM 1669 N N . GLU A 1 217 ? -21.516 21.125 -28.438 1 30.92 217 GLU A N 1
ATOM 1670 C CA . GLU A 1 217 ? -22.172 22.328 -28.953 1 30.92 217 GLU A CA 1
ATOM 1671 C C . GLU A 1 217 ? -23.078 22 -30.125 1 30.92 217 GLU A C 1
ATOM 1673 O O . GLU A 1 217 ? -22.625 21.531 -31.156 1 30.92 217 GLU A O 1
ATOM 1678 N N . CYS A 1 218 ? -24.203 21.453 -29.797 1 26.67 218 CYS A N 1
ATOM 1679 C CA . CYS A 1 218 ? -25.438 21.516 -30.578 1 26.67 218 CYS A CA 1
ATOM 1680 C C . CYS A 1 218 ? -25.609 22.891 -31.219 1 26.67 218 CYS A C 1
ATOM 1682 O O . CYS A 1 218 ? -25.516 23.906 -30.547 1 26.67 218 CYS A O 1
ATOM 1684 N N . ARG A 1 219 ? -25.391 22.969 -32.5 1 28.45 219 ARG A N 1
ATOM 1685 C CA . ARG A 1 219 ? -25.875 23.938 -33.5 1 28.45 219 ARG A CA 1
ATOM 1686 C C . ARG A 1 219 ? -27.344 24.297 -33.219 1 28.45 219 ARG A C 1
ATOM 1688 O O . ARG A 1 219 ? -28.219 23.438 -33.344 1 28.45 219 ARG A O 1
ATOM 1695 N N . LEU A 1 220 ? -27.625 24.953 -32.094 1 21.95 220 LEU A N 1
ATOM 1696 C CA . LEU A 1 220 ? -28.703 25.906 -32.344 1 21.95 220 LEU A CA 1
ATOM 1697 C C . LEU A 1 220 ? -28.203 27.062 -33.188 1 21.95 220 LEU A C 1
ATOM 1699 O O . LEU A 1 220 ? -27.062 27.516 -33.031 1 21.95 220 LEU A O 1
ATOM 1703 N N . MET B 1 1 ? 30.469 -21.719 -53.406 1 30.41 1 MET B N 1
ATOM 1704 C CA . MET B 1 1 ? 30.844 -21.344 -52.062 1 30.41 1 MET B CA 1
ATOM 1705 C C . MET B 1 1 ? 29.719 -20.578 -51.375 1 30.41 1 MET B C 1
ATOM 1707 O O . MET B 1 1 ? 29.672 -19.344 -51.406 1 30.41 1 MET B O 1
ATOM 1711 N N . LEU B 1 2 ? 28.484 -20.922 -51.75 1 33.19 2 LEU B N 1
ATOM 1712 C CA . LEU B 1 2 ? 27.141 -20.484 -51.406 1 33.19 2 LEU B CA 1
ATOM 1713 C C . LEU B 1 2 ? 26.891 -20.625 -49.906 1 33.19 2 LEU B C 1
ATOM 1715 O O . LEU B 1 2 ? 26.734 -21.734 -49.375 1 33.19 2 LEU B O 1
ATOM 1719 N N . ALA B 1 3 ? 27.75 -19.984 -49.062 1 33.59 3 ALA B N 1
ATOM 1720 C CA . ALA B 1 3 ? 27.609 -19.891 -47.625 1 33.59 3 ALA B CA 1
ATOM 1721 C C . ALA B 1 3 ? 26.188 -19.469 -47.219 1 33.59 3 ALA B C 1
ATOM 1723 O O . ALA B 1 3 ? 25.719 -18.406 -47.625 1 33.59 3 ALA B O 1
ATOM 1724 N N . TRP B 1 4 ? 25.297 -20.5 -47.156 1 26.97 4 TRP B N 1
ATOM 1725 C CA . TRP B 1 4 ? 23.953 -20.438 -46.625 1 26.97 4 TRP B CA 1
ATOM 1726 C C . TRP B 1 4 ? 23.922 -19.625 -45.312 1 26.97 4 TRP B C 1
ATOM 1728 O O . TRP B 1 4 ? 24.531 -20.016 -44.344 1 26.97 4 TRP B O 1
ATOM 1738 N N . ARG B 1 5 ? 24.016 -18.25 -45.406 1 33.16 5 ARG B N 1
ATOM 1739 C CA . ARG B 1 5 ? 23.672 -17.375 -44.281 1 33.16 5 ARG B CA 1
ATOM 1740 C C . ARG B 1 5 ? 22.453 -17.891 -43.531 1 33.16 5 ARG B C 1
ATOM 1742 O O . ARG B 1 5 ? 21.328 -17.75 -44 1 33.16 5 ARG B O 1
ATOM 1749 N N . LEU B 1 6 ? 22.484 -19.234 -43.062 1 29.3 6 LEU B N 1
ATOM 1750 C CA . LEU B 1 6 ? 21.469 -19.625 -42.094 1 29.3 6 LEU B CA 1
ATOM 1751 C C . LEU B 1 6 ? 21.172 -18.5 -41.125 1 29.3 6 LEU B C 1
ATOM 1753 O O . LEU B 1 6 ? 22.047 -18.125 -40.312 1 29.3 6 LEU B O 1
ATOM 1757 N N . ASN B 1 7 ? 20.641 -17.453 -41.5 1 34.81 7 ASN B N 1
ATOM 1758 C CA . ASN B 1 7 ? 20 -16.484 -40.625 1 34.81 7 ASN B CA 1
ATOM 1759 C C . ASN B 1 7 ? 19.266 -17.172 -39.469 1 34.81 7 ASN B C 1
ATOM 1761 O O . ASN B 1 7 ? 18.125 -17.625 -39.656 1 34.81 7 ASN B O 1
ATOM 1765 N N . LEU B 1 8 ? 19.797 -18.203 -38.75 1 33.69 8 LEU B N 1
ATOM 1766 C CA . LEU B 1 8 ? 19.234 -18.625 -37.5 1 33.69 8 LEU B CA 1
ATOM 1767 C C . LEU B 1 8 ? 18.75 -17.422 -36.688 1 33.69 8 LEU B C 1
ATOM 1769 O O . LEU B 1 8 ? 19.562 -16.688 -36.125 1 33.69 8 LEU B O 1
ATOM 1773 N N . GLN B 1 9 ? 18 -16.562 -37.219 1 34.31 9 GLN B N 1
ATOM 1774 C CA . GLN B 1 9 ? 17.219 -15.766 -36.281 1 34.31 9 GLN B CA 1
ATOM 1775 C C . GLN B 1 9 ? 16.812 -16.594 -35.062 1 34.31 9 GLN B C 1
ATOM 1777 O O . GLN B 1 9 ? 15.875 -17.391 -35.125 1 34.31 9 GLN B O 1
ATOM 1782 N N . LEU B 1 10 ? 17.516 -17.406 -34.438 1 36.53 10 LEU B N 1
ATOM 1783 C CA . LEU B 1 10 ? 17.266 -17.797 -33.062 1 36.53 10 LEU B CA 1
ATOM 1784 C C . LEU B 1 10 ? 16.438 -16.734 -32.344 1 36.53 10 LEU B C 1
ATOM 1786 O O . LEU B 1 10 ? 16.984 -15.688 -31.953 1 36.53 10 LEU B O 1
ATOM 1790 N N . ARG B 1 11 ? 15.391 -16.25 -32.844 1 39.47 11 ARG B N 1
ATOM 1791 C CA . ARG B 1 11 ? 14.414 -15.414 -32.156 1 39.47 11 ARG B CA 1
ATOM 1792 C C . ARG B 1 11 ? 14.305 -15.812 -30.672 1 39.47 11 ARG B C 1
ATOM 1794 O O . ARG B 1 11 ? 13.695 -16.828 -30.344 1 39.47 11 ARG B O 1
ATOM 1801 N N . MET B 1 12 ? 15.188 -15.875 -29.828 1 44.34 12 MET B N 1
ATOM 1802 C CA . MET B 1 12 ? 15.055 -15.938 -28.375 1 44.34 12 MET B CA 1
ATOM 1803 C C . MET B 1 12 ? 13.797 -15.219 -27.906 1 44.34 12 MET B C 1
ATOM 1805 O O . MET B 1 12 ? 13.672 -14 -28.078 1 44.34 12 MET B O 1
ATOM 1809 N N . ASN B 1 13 ? 12.594 -15.781 -28.188 1 52.28 13 ASN B N 1
ATOM 1810 C CA . ASN B 1 13 ? 11.305 -15.281 -27.734 1 52.28 13 ASN B CA 1
ATOM 1811 C C . ASN B 1 13 ? 11.383 -14.727 -26.312 1 52.28 13 ASN B C 1
ATOM 1813 O O . ASN B 1 13 ? 11.32 -15.484 -25.344 1 52.28 13 ASN B O 1
ATOM 1817 N N . ILE B 1 14 ? 12.102 -13.758 -26.094 1 65.38 14 ILE B N 1
ATOM 1818 C CA . ILE B 1 14 ? 12.109 -13.086 -24.812 1 65.38 14 ILE B CA 1
ATOM 1819 C C . ILE B 1 14 ? 10.68 -12.75 -24.391 1 65.38 14 ILE B C 1
ATOM 1821 O O . ILE B 1 14 ? 9.969 -12.039 -25.109 1 65.38 14 ILE B O 1
ATOM 1825 N N . PRO B 1 15 ? 10.25 -13.523 -23.391 1 76.94 15 PRO B N 1
ATOM 1826 C CA . PRO B 1 15 ? 8.906 -13.188 -22.906 1 76.94 15 PRO B CA 1
ATOM 1827 C C . PRO B 1 15 ? 8.734 -11.695 -22.625 1 76.94 15 PRO B C 1
ATOM 1829 O O . PRO B 1 15 ? 9.703 -11.008 -22.297 1 76.94 15 PRO B O 1
ATOM 1832 N N . PRO B 1 16 ? 7.621 -11.266 -23 1 84.62 16 PRO B N 1
ATOM 1833 C CA . PRO B 1 16 ? 7.367 -9.852 -22.734 1 84.62 16 PRO B CA 1
ATOM 1834 C C . PRO B 1 16 ? 7.574 -9.484 -21.266 1 84.62 16 PRO B C 1
ATOM 1836 O O . PRO B 1 16 ? 7.371 -10.312 -20.375 1 84.62 16 PRO B O 1
ATOM 1839 N N . ARG B 1 17 ? 8.031 -8.266 -21.125 1 91.56 17 ARG B N 1
ATOM 1840 C CA . ARG B 1 17 ? 8.219 -7.766 -19.781 1 91.56 17 ARG B CA 1
ATOM 1841 C C . ARG B 1 17 ? 6.879 -7.457 -19.109 1 91.56 17 ARG B C 1
ATOM 1843 O O . ARG B 1 17 ? 5.941 -7 -19.781 1 91.56 17 ARG B O 1
ATOM 1850 N N . ALA B 1 18 ? 6.801 -7.777 -17.859 1 96.31 18 ALA B N 1
ATOM 1851 C CA . ALA B 1 18 ? 5.625 -7.41 -17.078 1 96.31 18 ALA B CA 1
ATOM 1852 C C . ALA B 1 18 ? 5.672 -5.938 -16.672 1 96.31 18 ALA B C 1
ATOM 1854 O O . ALA B 1 18 ? 6.715 -5.293 -16.781 1 96.31 18 ALA B O 1
ATOM 1855 N N . THR B 1 19 ? 4.484 -5.438 -16.281 1 96.12 19 THR B N 1
ATOM 1856 C CA . THR B 1 19 ? 4.441 -4.105 -15.695 1 96.12 19 THR B CA 1
ATOM 1857 C C . THR B 1 19 ? 5.23 -4.066 -14.391 1 96.12 19 THR B C 1
ATOM 1859 O O . THR B 1 19 ? 5.555 -5.113 -13.828 1 96.12 19 THR B O 1
ATOM 1862 N N . ARG B 1 20 ? 5.523 -2.826 -13.961 1 95.75 20 ARG B N 1
ATOM 1863 C CA . ARG B 1 20 ? 6.273 -2.633 -12.727 1 95.75 20 ARG B CA 1
ATOM 1864 C C . ARG B 1 20 ? 5.535 -3.242 -11.531 1 95.75 20 ARG B C 1
ATOM 1866 O O . ARG B 1 20 ? 6.164 -3.758 -10.609 1 95.75 20 ARG B O 1
ATOM 1873 N N . THR B 1 2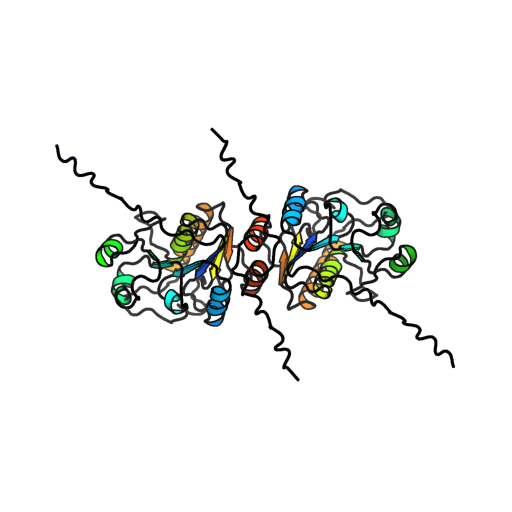1 ? 4.246 -3.119 -11.586 1 97.69 21 THR B N 1
ATOM 1874 C CA . THR B 1 21 ? 3.385 -3.773 -10.609 1 97.69 21 THR B CA 1
ATOM 1875 C C . THR B 1 21 ? 2.672 -4.973 -11.227 1 97.69 21 THR B C 1
ATOM 1877 O O . THR B 1 21 ? 2.1 -4.863 -12.312 1 97.69 21 THR B O 1
ATOM 1880 N N . VAL B 1 22 ? 2.797 -6.09 -10.531 1 98.62 22 VAL B N 1
ATOM 1881 C CA . VAL B 1 22 ? 2.148 -7.312 -10.992 1 98.62 22 VAL B CA 1
ATOM 1882 C C . VAL B 1 22 ? 1.188 -7.824 -9.922 1 98.62 22 VAL B C 1
ATOM 1884 O O . VAL B 1 22 ? 1.541 -7.887 -8.742 1 98.62 22 VAL B O 1
ATOM 1887 N N . PHE B 1 23 ? -0.008 -8.094 -10.328 1 98.88 23 PHE B N 1
ATOM 1888 C CA . PHE B 1 23 ? -0.937 -8.789 -9.445 1 98.88 23 PHE B CA 1
ATOM 1889 C C . PHE B 1 23 ? -0.799 -10.297 -9.586 1 98.88 23 PHE B C 1
ATOM 1891 O O . PHE B 1 23 ? -0.881 -10.828 -10.695 1 98.88 23 PHE B O 1
ATOM 1898 N N . CYS B 1 24 ? -0.511 -10.969 -8.492 1 98.94 24 CYS B N 1
ATOM 1899 C CA . CYS B 1 24 ? -0.636 -12.422 -8.43 1 98.94 24 CYS B CA 1
ATOM 1900 C C . CYS B 1 24 ? -1.951 -12.828 -7.773 1 98.94 24 CYS B C 1
ATOM 1902 O O . CYS B 1 24 ? -2.217 -12.469 -6.625 1 98.94 24 CYS B O 1
ATOM 1904 N N . VAL B 1 25 ? -2.723 -13.633 -8.531 1 98.94 25 VAL B N 1
ATOM 1905 C CA . VAL B 1 25 ? -4.082 -13.898 -8.07 1 98.94 25 VAL B CA 1
ATOM 1906 C C . VAL B 1 25 ? -4.27 -15.398 -7.852 1 98.94 25 VAL B C 1
ATOM 1908 O O . VAL B 1 25 ? -4.195 -16.188 -8.797 1 98.94 25 VAL B O 1
ATOM 1911 N N . GLY B 1 26 ? -4.488 -15.75 -6.559 1 98.75 26 GLY B N 1
ATOM 1912 C CA . GLY B 1 26 ? -4.703 -17.125 -6.176 1 98.75 26 GLY B CA 1
ATOM 1913 C C . GLY B 1 26 ? -6.168 -17.531 -6.195 1 98.75 26 GLY B C 1
ATOM 1914 O O . GLY B 1 26 ? -7.012 -16.797 -6.703 1 98.75 26 GLY B O 1
ATOM 1915 N N . SER B 1 27 ? -6.434 -18.672 -5.586 1 97.88 27 SER B N 1
ATOM 1916 C CA . SER B 1 27 ? -7.773 -19.25 -5.711 1 97.88 27 SER B CA 1
ATOM 1917 C C . SER B 1 27 ? -8.5 -19.25 -4.371 1 97.88 27 SER B C 1
ATOM 1919 O O . SER B 1 27 ? -9.508 -19.938 -4.207 1 97.88 27 SER B O 1
ATOM 1921 N N . GLY B 1 28 ? -7.98 -18.484 -3.408 1 98.25 28 GLY B N 1
ATOM 1922 C CA . GLY B 1 28 ? -8.656 -18.469 -2.121 1 98.25 28 GLY B CA 1
ATOM 1923 C C . GLY B 1 28 ? -10.102 -18.031 -2.211 1 98.25 28 GLY B C 1
ATOM 1924 O O . GLY B 1 28 ? -10.453 -17.203 -3.053 1 98.25 28 GLY B O 1
ATOM 1925 N N . PRO B 1 29 ? -10.914 -18.594 -1.304 1 98.19 29 PRO B N 1
ATOM 1926 C CA . PRO B 1 29 ? -12.344 -18.281 -1.362 1 98.19 29 PRO B CA 1
ATOM 1927 C C . PRO B 1 29 ? -12.633 -16.797 -1.105 1 98.19 29 PRO B C 1
ATOM 1929 O O . PRO B 1 29 ? -13.742 -16.328 -1.373 1 98.19 29 PRO B O 1
ATOM 1932 N N . SER B 1 30 ? -11.672 -16.094 -0.647 1 98.31 30 SER B N 1
ATOM 1933 C CA . SER B 1 30 ? -11.898 -14.672 -0.397 1 98.31 30 SER B CA 1
ATOM 1934 C C . SER B 1 30 ? -11.898 -13.875 -1.696 1 98.31 30 SER B C 1
ATOM 1936 O O . SER B 1 30 ? -12.312 -12.719 -1.72 1 98.31 30 SER B O 1
ATOM 1938 N N . LEU B 1 31 ? -11.406 -14.422 -2.787 1 98.5 31 LEU B N 1
ATOM 1939 C CA . LEU B 1 31 ? -11.359 -13.758 -4.086 1 98.5 31 LEU B CA 1
ATOM 1940 C C . LEU B 1 31 ? -12.758 -13.562 -4.652 1 98.5 31 LEU B C 1
ATOM 1942 O O . LEU B 1 31 ? -13.57 -14.492 -4.637 1 98.5 31 LEU B O 1
ATOM 1946 N N . THR B 1 32 ? -13 -12.344 -5.129 1 97.81 32 THR B N 1
ATOM 1947 C CA . THR B 1 32 ? -14.297 -12.078 -5.742 1 97.81 32 THR B CA 1
ATOM 1948 C C . THR B 1 32 ? -14.133 -11.633 -7.191 1 97.81 32 THR B C 1
ATOM 1950 O O . THR B 1 32 ? -13.055 -11.188 -7.586 1 97.81 32 THR B O 1
ATOM 1953 N N . ARG B 1 33 ? -15.211 -11.758 -7.906 1 98.06 33 ARG B N 1
ATOM 1954 C CA . ARG B 1 33 ? -15.211 -11.273 -9.281 1 98.06 33 ARG B CA 1
ATOM 1955 C C . ARG B 1 33 ? -15.008 -9.766 -9.328 1 98.06 33 ARG B C 1
ATOM 1957 O O . ARG B 1 33 ? -14.375 -9.25 -10.258 1 98.06 33 ARG B O 1
ATOM 1964 N N . GLU B 1 34 ? -15.539 -9.109 -8.375 1 97.94 34 GLU B N 1
ATOM 1965 C CA . GLU B 1 34 ? -15.391 -7.66 -8.297 1 97.94 34 GLU B CA 1
ATOM 1966 C C . GLU B 1 34 ? -13.93 -7.27 -8.109 1 97.94 34 GLU B C 1
ATOM 1968 O O . GLU B 1 34 ? -13.461 -6.281 -8.688 1 97.94 34 GLU B O 1
ATOM 1973 N N . ASP B 1 35 ? -13.211 -8.016 -7.297 1 98.5 35 ASP B N 1
ATOM 1974 C CA . ASP B 1 35 ? -11.781 -7.789 -7.129 1 98.5 35 ASP B CA 1
ATOM 1975 C C . ASP B 1 35 ? -11.047 -7.914 -8.461 1 98.5 35 ASP B C 1
ATOM 1977 O O . ASP B 1 35 ? -10.25 -7.043 -8.828 1 98.5 35 ASP B O 1
ATOM 1981 N N . CYS B 1 36 ? -11.398 -8.969 -9.148 1 98.75 36 CYS B N 1
ATOM 1982 C CA . CYS B 1 36 ? -10.719 -9.258 -10.406 1 98.75 36 CYS B CA 1
ATOM 1983 C C . CYS B 1 36 ? -11.016 -8.18 -11.445 1 98.75 36 CYS B C 1
ATOM 1985 O O . CYS B 1 36 ? -10.125 -7.754 -12.18 1 98.75 36 CYS B O 1
ATOM 1987 N N . ALA B 1 37 ? -12.242 -7.758 -11.5 1 98.31 37 ALA B N 1
ATOM 1988 C CA . ALA B 1 37 ? -12.617 -6.691 -12.422 1 98.31 37 ALA B CA 1
ATOM 1989 C C . ALA B 1 37 ? -11.852 -5.406 -12.117 1 98.31 37 ALA B C 1
ATOM 1991 O O . ALA B 1 37 ? -11.367 -4.73 -13.023 1 98.31 37 ALA B O 1
ATOM 1992 N N . ALA B 1 38 ? -11.742 -5.055 -10.898 1 97.75 38 ALA B N 1
ATOM 1993 C CA . ALA B 1 38 ? -11.023 -3.854 -10.477 1 97.75 38 ALA B CA 1
ATOM 1994 C C . ALA B 1 38 ? -9.539 -3.945 -10.836 1 97.75 38 ALA B C 1
ATOM 1996 O O . ALA B 1 38 ? -8.945 -2.963 -11.281 1 97.75 38 ALA B O 1
ATOM 1997 N N . ILE B 1 39 ? -8.984 -5.078 -10.672 1 98 39 ILE B N 1
ATOM 1998 C CA . ILE B 1 39 ? -7.578 -5.312 -10.984 1 98 39 ILE B CA 1
ATOM 1999 C C . ILE B 1 39 ? -7.348 -5.133 -12.484 1 98 39 ILE B C 1
ATOM 2001 O O . ILE B 1 39 ? -6.395 -4.465 -12.891 1 98 39 ILE B O 1
ATOM 2005 N N . GLU B 1 40 ? -8.219 -5.695 -13.219 1 97.25 40 GLU B N 1
ATOM 2006 C CA . GLU B 1 40 ? -8.078 -5.59 -14.672 1 97.25 40 GLU B CA 1
ATOM 2007 C C . GLU B 1 40 ? -8.07 -4.133 -15.117 1 97.25 40 GLU B C 1
ATOM 2009 O O . GLU B 1 40 ? -7.324 -3.76 -16.031 1 97.25 40 GLU B O 1
ATOM 2014 N N . LYS B 1 41 ? -8.797 -3.355 -14.5 1 95.75 41 LYS B N 1
ATOM 2015 C CA . LYS B 1 41 ? -8.938 -1.954 -14.883 1 95.75 41 LYS B CA 1
ATOM 2016 C C . LYS B 1 41 ? -7.652 -1.179 -14.609 1 95.75 41 LYS B C 1
ATOM 2018 O O . LYS B 1 41 ? -7.457 -0.085 -15.141 1 95.75 41 LYS B O 1
ATOM 2023 N N . THR B 1 42 ? -6.793 -1.701 -13.797 1 95.44 42 THR B N 1
ATOM 2024 C CA . THR B 1 42 ? -5.555 -1.001 -13.477 1 95.44 42 THR B CA 1
ATOM 2025 C C . THR B 1 42 ? -4.598 -1.023 -14.672 1 95.44 42 THR B C 1
ATOM 2027 O O . THR B 1 42 ? -3.711 -0.174 -14.773 1 95.44 42 THR B O 1
ATOM 2030 N N . GLY B 1 43 ? -4.746 -2.084 -15.469 1 95 43 GLY B N 1
ATOM 2031 C CA . GLY B 1 43 ? -3.83 -2.258 -16.594 1 95 43 GLY B CA 1
ATOM 2032 C C . GLY B 1 43 ? -2.533 -2.938 -16.203 1 95 43 GLY B C 1
ATOM 2033 O O . GLY B 1 43 ? -1.663 -3.162 -17.047 1 95 43 GLY B O 1
ATOM 2034 N N . CYS B 1 44 ? -2.385 -3.303 -14.961 1 96.69 44 CYS B N 1
ATOM 2035 C CA . CYS B 1 44 ? -1.186 -3.994 -14.508 1 96.69 44 CYS B CA 1
ATOM 2036 C C . CYS B 1 44 ? -1.183 -5.445 -14.969 1 96.69 44 CYS B C 1
ATOM 2038 O O . CYS B 1 44 ? -2.244 -6.031 -15.188 1 96.69 44 CYS B O 1
ATOM 2040 N N . SER B 1 45 ? 0.024 -5.996 -15.141 1 97.75 45 SER B N 1
ATOM 2041 C CA . SER B 1 45 ? 0.147 -7.41 -15.469 1 97.75 45 SER B CA 1
ATOM 2042 C C . SER B 1 45 ? -0.464 -8.281 -14.375 1 97.75 45 SER B C 1
ATOM 2044 O O . SER B 1 45 ? -0.325 -7.992 -13.188 1 97.75 45 SER B O 1
ATOM 2046 N N . ILE B 1 46 ? -1.112 -9.352 -14.852 1 98.75 46 ILE B N 1
ATOM 2047 C CA . ILE B 1 46 ? -1.756 -10.297 -13.945 1 98.75 46 ILE B CA 1
ATOM 2048 C C . ILE B 1 46 ? -1.172 -11.688 -14.148 1 98.75 46 ILE B C 1
ATOM 2050 O O . ILE B 1 46 ? -1.134 -12.195 -15.273 1 98.75 46 ILE B O 1
ATOM 2054 N N . ILE B 1 47 ? -0.66 -12.258 -13.094 1 98.88 47 ILE B N 1
ATOM 2055 C CA . ILE B 1 47 ? -0.339 -13.68 -13.086 1 98.88 47 ILE B CA 1
ATOM 2056 C C . ILE B 1 47 ? -1.396 -14.445 -12.289 1 98.88 47 ILE B C 1
ATOM 2058 O O . ILE B 1 47 ? -1.469 -14.328 -11.07 1 98.88 47 ILE B O 1
ATOM 2062 N N . ALA B 1 48 ? -2.166 -15.195 -13 1 98.81 48 ALA B N 1
ATOM 2063 C CA . ALA B 1 48 ? -3.223 -15.992 -12.383 1 98.81 48 ALA B CA 1
ATOM 2064 C C . ALA B 1 48 ? -2.725 -17.391 -12.031 1 98.81 48 ALA B C 1
ATOM 2066 O O . ALA B 1 48 ? -1.989 -18 -12.805 1 98.81 48 ALA B O 1
ATOM 2067 N N . VAL B 1 49 ? -3.156 -17.812 -10.891 1 98.75 49 VAL B N 1
ATOM 2068 C CA . VAL B 1 49 ? -2.744 -19.141 -10.406 1 98.75 49 VAL B CA 1
ATOM 2069 C C . VAL B 1 49 ? -3.877 -20.141 -10.617 1 98.75 49 VAL B C 1
ATOM 2071 O O . VAL B 1 49 ? -5.008 -19.906 -10.188 1 98.75 49 VAL B O 1
ATOM 2074 N N . ASN B 1 50 ? -3.555 -21.188 -11.289 1 97.69 50 ASN B N 1
ATOM 2075 C CA . ASN B 1 50 ? -4.488 -22.281 -11.547 1 97.69 50 ASN B CA 1
ATOM 2076 C C . ASN B 1 50 ? -5.789 -21.766 -12.156 1 97.69 50 ASN B C 1
ATOM 2078 O O . ASN B 1 50 ? -5.777 -21.125 -13.211 1 97.69 50 ASN B O 1
ATOM 2082 N N . ASN B 1 51 ? -6.938 -22.062 -11.555 1 97.5 51 ASN B N 1
ATOM 2083 C CA . ASN B 1 51 ? -8.227 -21.781 -12.172 1 97.5 51 ASN B CA 1
ATOM 2084 C C . ASN B 1 51 ? -8.555 -20.281 -12.125 1 97.5 51 ASN B C 1
ATOM 2086 O O . ASN B 1 51 ? -9.5 -19.844 -12.773 1 97.5 51 ASN B O 1
ATOM 2090 N N . SER B 1 52 ? -7.738 -19.516 -11.484 1 98.19 52 SER B N 1
ATOM 2091 C CA . SER B 1 52 ? -8.062 -18.109 -11.312 1 98.19 52 SER B CA 1
ATOM 2092 C C . SER B 1 52 ? -7.957 -17.344 -12.633 1 98.19 52 SER B C 1
ATOM 2094 O O . SER B 1 52 ? -8.453 -16.219 -12.75 1 98.19 52 SER B O 1
ATOM 2096 N N . TRP B 1 53 ? -7.359 -17.922 -13.625 1 97.62 53 TRP B N 1
ATOM 2097 C CA . TRP B 1 53 ? -7.32 -17.281 -14.938 1 97.62 53 TRP B CA 1
ATOM 2098 C C . TRP B 1 53 ? -8.727 -17.078 -15.484 1 97.62 53 TRP B C 1
ATOM 2100 O O . TRP B 1 53 ? -8.969 -16.141 -16.266 1 97.62 53 TRP B O 1
ATOM 2110 N N . GLN B 1 54 ? -9.641 -17.828 -15.047 1 97 54 GLN B N 1
ATOM 2111 C CA . GLN B 1 54 ? -11.016 -17.797 -15.539 1 97 54 GLN B CA 1
ATOM 2112 C C . GLN B 1 54 ? -11.727 -16.516 -15.109 1 97 54 GLN B C 1
ATOM 2114 O O . GLN B 1 54 ? -12.789 -16.172 -15.641 1 97 54 GLN B O 1
ATOM 2119 N N . MET B 1 55 ? -11.133 -15.852 -14.164 1 97.38 55 MET B N 1
ATOM 2120 C CA . MET B 1 55 ? -11.766 -14.656 -13.602 1 97.38 55 MET B CA 1
ATOM 2121 C C . MET B 1 55 ? -11.43 -13.422 -14.43 1 97.38 55 MET B C 1
ATOM 2123 O O . MET B 1 55 ? -11.945 -12.336 -14.172 1 97.38 55 MET B O 1
ATOM 2127 N N . PHE B 1 56 ? -10.578 -13.656 -15.453 1 97.31 56 PHE B N 1
ATOM 2128 C CA . PHE B 1 56 ? -10.055 -12.516 -16.188 1 97.31 56 PHE B CA 1
ATOM 2129 C C . PHE B 1 56 ? -10.305 -12.672 -17.688 1 97.31 56 PHE B C 1
ATOM 2131 O O . PHE B 1 56 ? -10.375 -13.789 -18.203 1 97.31 56 PHE B O 1
ATOM 2138 N N . ASP B 1 57 ? -10.484 -11.516 -18.359 1 94.88 57 ASP B N 1
ATOM 2139 C CA . ASP B 1 57 ? -10.547 -11.516 -19.812 1 94.88 57 ASP B CA 1
ATOM 2140 C C . ASP B 1 57 ? -9.156 -11.672 -20.422 1 94.88 57 ASP B C 1
ATOM 2142 O O . ASP B 1 57 ? -8.992 -12.297 -21.469 1 94.88 57 ASP B O 1
ATOM 2146 N N . ASP B 1 58 ? -8.172 -11.078 -19.812 1 94.31 58 ASP B N 1
ATOM 2147 C CA . ASP B 1 58 ? -6.781 -11.133 -20.25 1 94.31 58 ASP B CA 1
ATOM 2148 C C . ASP B 1 58 ? -5.824 -11.164 -19.062 1 94.31 58 ASP B C 1
ATOM 2150 O O . ASP B 1 58 ? -6.094 -10.539 -18.031 1 94.31 58 ASP B O 1
ATOM 2154 N N . ILE B 1 59 ? -4.789 -11.938 -19.219 1 97.56 59 ILE B N 1
ATOM 2155 C CA . ILE B 1 59 ? -3.754 -12 -18.203 1 97.56 59 ILE B CA 1
ATOM 2156 C C . ILE B 1 59 ? -2.375 -12.039 -18.859 1 97.56 59 ILE B C 1
ATOM 2158 O O . ILE B 1 59 ? -2.262 -12.242 -20.062 1 97.56 59 ILE B O 1
ATOM 2162 N N . TYR B 1 60 ? -1.391 -11.68 -18 1 97.81 60 TYR B N 1
ATOM 2163 C CA . TYR B 1 60 ? -0.002 -11.75 -18.453 1 97.81 60 TYR B CA 1
ATOM 2164 C C . TYR B 1 60 ? 0.479 -13.195 -18.5 1 97.81 60 TYR B C 1
ATOM 2166 O O . TYR B 1 60 ? 1.147 -13.594 -19.469 1 97.81 60 TYR B O 1
ATOM 2174 N N . ALA B 1 61 ? 0.07 -13.992 -17.5 1 98.44 61 ALA B N 1
ATOM 2175 C CA . ALA B 1 61 ? 0.501 -15.391 -17.438 1 98.44 61 ALA B CA 1
ATOM 2176 C C . ALA B 1 61 ? -0.431 -16.203 -16.547 1 98.44 61 ALA B C 1
ATOM 2178 O O . ALA B 1 61 ? -1.028 -15.68 -15.609 1 98.44 61 ALA B O 1
ATOM 2179 N N . LEU B 1 62 ? -0.493 -17.422 -16.906 1 98.56 62 LEU B N 1
ATOM 2180 C CA . LEU B 1 62 ? -1.072 -18.453 -16.062 1 98.56 62 LEU B CA 1
ATOM 2181 C C . LEU B 1 62 ? 0.017 -19.344 -15.477 1 98.56 62 LEU B C 1
ATOM 2183 O O . LEU B 1 62 ? 0.879 -19.844 -16.203 1 98.56 62 LEU B O 1
ATOM 2187 N N . TYR B 1 63 ? -0.001 -19.484 -14.148 1 98.69 63 TYR B N 1
ATOM 2188 C CA . TYR B 1 63 ? 0.932 -20.406 -13.516 1 98.69 63 TYR B CA 1
ATOM 2189 C C . TYR B 1 63 ? 0.19 -21.562 -12.852 1 98.69 63 TYR B C 1
ATOM 2191 O O . TYR B 1 63 ? -0.662 -21.344 -11.984 1 98.69 63 TYR B O 1
ATOM 2199 N N . ALA B 1 64 ? 0.537 -22.766 -13.211 1 98.44 64 ALA B N 1
ATOM 2200 C CA . ALA B 1 64 ? 0.075 -24 -12.578 1 98.44 64 ALA B CA 1
ATOM 2201 C C . ALA B 1 64 ? 1.206 -25.016 -12.477 1 98.44 64 ALA B C 1
ATOM 2203 O O . ALA B 1 64 ? 1.729 -25.484 -13.492 1 98.44 64 ALA B O 1
ATOM 2204 N N . GLY B 1 65 ? 1.504 -25.438 -11.297 1 97.75 65 GLY B N 1
ATOM 2205 C CA . GLY B 1 65 ? 2.742 -26.156 -11.062 1 97.75 65 GLY B CA 1
ATOM 2206 C C . GLY B 1 65 ? 2.602 -27.656 -11.25 1 97.75 65 GLY B C 1
ATOM 2207 O O . GLY B 1 65 ? 3.596 -28.359 -11.43 1 97.75 65 GLY B O 1
ATOM 2208 N N . ASP B 1 66 ? 1.379 -28.156 -11.258 1 95.19 66 ASP B N 1
ATOM 2209 C CA . ASP B 1 66 ? 1.197 -29.609 -11.141 1 95.19 66 ASP B CA 1
ATOM 2210 C C . ASP B 1 66 ? 0.811 -30.219 -12.484 1 95.19 66 ASP B C 1
ATOM 2212 O O . ASP B 1 66 ? -0.057 -29.703 -13.18 1 95.19 66 ASP B O 1
ATOM 2216 N N . LEU B 1 67 ? 1.382 -31.391 -12.703 1 96.31 67 LEU B N 1
ATOM 2217 C CA . LEU B 1 67 ? 1.036 -32.156 -13.906 1 96.31 67 LEU B CA 1
ATOM 2218 C C . LEU B 1 67 ? -0.439 -32.531 -13.898 1 96.31 67 LEU B C 1
ATOM 2220 O O . LEU B 1 67 ? -1.112 -32.438 -14.93 1 96.31 67 LEU B O 1
ATOM 2224 N N . SER B 1 68 ? -0.93 -32.969 -12.742 1 96.25 68 SER B N 1
ATOM 2225 C CA . SER B 1 68 ? -2.311 -33.438 -12.656 1 96.25 68 SER B CA 1
ATOM 2226 C C . SER B 1 68 ? -3.289 -32.312 -13.023 1 96.25 68 SER B C 1
ATOM 2228 O O . SER B 1 68 ? -4.328 -32.562 -13.633 1 96.25 68 SER B O 1
ATOM 2230 N N . TRP B 1 69 ? -2.939 -31.078 -12.641 1 97.19 69 TRP B N 1
ATOM 2231 C CA . TRP B 1 69 ? -3.793 -29.938 -12.984 1 97.19 69 TRP B CA 1
ATOM 2232 C C . TRP B 1 69 ? -3.852 -29.75 -14.5 1 97.19 69 TRP B C 1
ATOM 2234 O O . TRP B 1 69 ? -4.93 -29.547 -15.062 1 97.19 69 TRP B O 1
ATOM 2244 N N . TRP B 1 70 ? -2.771 -29.812 -15.172 1 97.12 70 TRP B N 1
ATOM 2245 C CA . TRP B 1 70 ? -2.703 -29.625 -16.609 1 97.12 70 TRP B CA 1
ATOM 2246 C C . TRP B 1 70 ? -3.404 -30.766 -17.344 1 97.12 70 TRP B C 1
ATOM 2248 O O . TRP B 1 70 ? -4.031 -30.547 -18.391 1 97.12 70 TRP B O 1
ATOM 2258 N N . LYS B 1 71 ? -3.275 -31.969 -16.844 1 96.75 71 LYS B N 1
ATOM 2259 C CA . LYS B 1 71 ? -3.996 -33.094 -17.438 1 96.75 71 LYS B CA 1
ATOM 2260 C C . LYS B 1 71 ? -5.504 -32.875 -17.375 1 96.75 71 LYS B C 1
ATOM 2262 O O . LYS B 1 71 ? -6.223 -33.219 -18.312 1 96.75 71 LYS B O 1
ATOM 2267 N N . GLN B 1 72 ? -5.898 -32.281 -16.297 1 95.62 72 GLN B N 1
ATOM 2268 C CA . GLN B 1 72 ? -7.328 -32.062 -16.078 1 95.62 72 GLN B CA 1
ATOM 2269 C C . GLN B 1 72 ? -7.84 -30.875 -16.891 1 95.62 72 GLN B C 1
ATOM 2271 O O . GLN B 1 72 ? -8.922 -30.938 -17.484 1 95.62 72 GLN B O 1
ATOM 2276 N N . TYR B 1 73 ? -7.02 -29.766 -16.922 1 95.62 73 TYR B N 1
ATOM 2277 C CA . TYR B 1 73 ? -7.594 -28.516 -17.406 1 95.62 73 TYR B CA 1
ATOM 2278 C C . TYR B 1 73 ? -6.859 -28.031 -18.641 1 95.62 73 TYR B C 1
ATOM 2280 O O . TYR B 1 73 ? -7.328 -27.109 -19.328 1 95.62 73 TYR B O 1
ATOM 2288 N N . GLY B 1 74 ? -5.785 -28.562 -19 1 94.75 74 GLY B N 1
ATOM 2289 C CA . GLY B 1 74 ? -4.914 -28.047 -20.047 1 94.75 74 GLY B CA 1
ATOM 2290 C C . GLY B 1 74 ? -5.629 -27.844 -21.375 1 94.75 74 GLY B C 1
ATOM 2291 O O . GLY B 1 74 ? -5.438 -26.828 -22.047 1 94.75 74 GLY B O 1
ATOM 2292 N N . SER B 1 75 ? -6.457 -28.719 -21.719 1 92.12 75 SER B N 1
ATOM 2293 C CA . SER B 1 75 ? -7.125 -28.703 -23.016 1 92.12 75 SER B CA 1
ATOM 2294 C C . SER B 1 75 ? -8.227 -27.656 -23.047 1 92.12 75 SER B C 1
ATOM 2296 O O . SER B 1 75 ? -8.695 -27.266 -24.125 1 92.12 75 SER B O 1
ATOM 2298 N N . THR B 1 76 ? -8.672 -27.203 -21.875 1 92.12 76 THR B N 1
ATOM 2299 C CA . THR B 1 76 ? -9.766 -26.25 -21.812 1 92.12 76 THR B CA 1
ATOM 2300 C C . THR B 1 76 ? -9.242 -24.812 -21.922 1 92.12 76 THR B C 1
ATOM 2302 O O . THR B 1 76 ? -10.023 -23.875 -22.078 1 92.12 76 THR B O 1
ATOM 2305 N N . ILE B 1 77 ? -7.969 -24.594 -21.812 1 94.44 77 ILE B N 1
ATOM 2306 C CA . ILE B 1 77 ? -7.367 -23.266 -21.797 1 94.44 77 ILE B CA 1
ATOM 2307 C C . ILE B 1 77 ? -7.176 -22.766 -23.234 1 94.44 77 ILE B C 1
ATOM 2309 O O . ILE B 1 77 ? -6.605 -23.484 -24.062 1 94.44 77 ILE B O 1
ATOM 2313 N N . PRO B 1 78 ? -7.715 -21.516 -23.484 1 88.69 78 PRO B N 1
ATOM 2314 C CA . PRO B 1 78 ? -7.57 -21.016 -24.844 1 88.69 78 PRO B CA 1
ATOM 2315 C C . PRO B 1 78 ? -6.109 -20.891 -25.281 1 88.69 78 PRO B C 1
ATOM 2317 O O . PRO B 1 78 ? -5.238 -20.641 -24.438 1 88.69 78 PRO B O 1
ATOM 2320 N N . GLY B 1 79 ? -5.777 -21.047 -26.625 1 80.56 79 GLY B N 1
ATOM 2321 C CA . GLY B 1 79 ? -4.438 -20.938 -27.172 1 80.56 79 GLY B CA 1
ATOM 2322 C C . GLY B 1 79 ? -3.973 -19.516 -27.359 1 80.56 79 GLY B C 1
ATOM 2323 O O . GLY B 1 79 ? -4.777 -18.625 -27.656 1 80.56 79 GLY B O 1
ATOM 2324 N N . GLY B 1 80 ? -2.693 -19.25 -27.188 1 72.5 80 GLY B N 1
ATOM 2325 C CA . GLY B 1 80 ? -1.972 -18.078 -27.656 1 72.5 80 GLY B CA 1
ATOM 2326 C C . GLY B 1 80 ? -2.293 -16.812 -26.859 1 72.5 80 GLY B C 1
ATOM 2327 O O . GLY B 1 80 ? -1.787 -15.734 -27.172 1 72.5 80 GLY B O 1
ATOM 2328 N N . ARG B 1 81 ? -3.025 -16.719 -25.828 1 80.5 81 ARG B N 1
ATOM 2329 C CA . ARG B 1 81 ? -3.455 -15.469 -25.203 1 80.5 81 ARG B CA 1
ATOM 2330 C C . ARG B 1 81 ? -2.434 -14.992 -24.188 1 80.5 81 ARG B C 1
ATOM 2332 O O . ARG B 1 81 ? -2.012 -13.836 -24.203 1 80.5 81 ARG B O 1
ATOM 2339 N N . PHE B 1 82 ? -2.049 -15.781 -23.297 1 95.06 82 PHE B N 1
ATOM 2340 C CA . PHE B 1 82 ? -1.146 -15.453 -22.203 1 95.06 82 PHE B CA 1
ATOM 2341 C C . PHE B 1 82 ? -0.107 -16.547 -22 1 95.06 82 PHE B C 1
ATOM 2343 O O . PHE B 1 82 ? -0.226 -17.641 -22.578 1 95.06 82 PHE B O 1
ATOM 2350 N N . ARG B 1 83 ? 0.976 -16.188 -21.359 1 96.75 83 ARG B N 1
ATOM 2351 C CA . ARG B 1 83 ? 1.996 -17.172 -21 1 96.75 83 ARG B CA 1
ATOM 2352 C C . ARG B 1 83 ? 1.407 -18.297 -20.156 1 96.75 83 ARG B C 1
ATOM 2354 O O . ARG B 1 83 ? 0.604 -18.047 -19.266 1 96.75 83 ARG B O 1
ATOM 2361 N N . LYS B 1 84 ? 1.769 -19.5 -20.547 1 97.75 84 LYS B N 1
ATOM 2362 C CA . LYS B 1 84 ? 1.42 -20.672 -19.766 1 97.75 84 LYS B CA 1
ATOM 2363 C C . LYS B 1 84 ? 2.662 -21.312 -19.156 1 97.75 84 LYS B C 1
ATOM 2365 O O . LYS B 1 84 ? 3.537 -21.797 -19.875 1 97.75 84 LYS B O 1
ATOM 2370 N N . VAL B 1 85 ? 2.678 -21.281 -17.797 1 98.12 85 VAL B N 1
ATOM 2371 C CA . VAL B 1 85 ? 3.928 -21.594 -17.109 1 98.12 85 VAL B CA 1
ATOM 2372 C C . VAL B 1 85 ? 3.695 -22.703 -16.094 1 98.12 85 VAL B C 1
ATOM 2374 O O . VAL B 1 85 ? 2.656 -22.75 -15.43 1 98.12 85 VAL B O 1
ATOM 2377 N N . THR B 1 86 ? 4.676 -23.672 -15.977 1 98.62 86 THR B N 1
ATOM 2378 C CA . THR B 1 86 ? 4.574 -24.766 -15.023 1 98.62 86 THR B CA 1
ATOM 2379 C C . THR B 1 86 ? 5.938 -25.062 -14.398 1 98.62 86 THR B C 1
ATOM 2381 O O . THR B 1 86 ? 6.965 -24.609 -14.891 1 98.62 86 THR B O 1
ATOM 2384 N N . ALA B 1 87 ? 5.855 -25.75 -13.266 1 98.38 87 ALA B N 1
ATOM 2385 C CA . ALA B 1 87 ? 7.078 -26.203 -12.602 1 98.38 87 ALA B CA 1
ATOM 2386 C C . ALA B 1 87 ? 7.332 -27.688 -12.875 1 98.38 87 ALA B C 1
ATOM 2388 O O . ALA B 1 87 ? 8.227 -28.281 -12.273 1 98.38 87 ALA B O 1
ATOM 2389 N N . ASN B 1 88 ? 6.57 -28.281 -13.688 1 97.69 88 ASN B N 1
ATOM 2390 C CA . ASN B 1 88 ? 6.641 -29.703 -13.961 1 97.69 88 ASN B CA 1
ATOM 2391 C C . ASN B 1 88 ? 7.133 -29.984 -15.383 1 97.69 88 ASN B C 1
ATOM 2393 O O . ASN B 1 88 ? 6.484 -29.578 -16.359 1 97.69 88 ASN B O 1
ATOM 2397 N N . LEU B 1 89 ? 8.203 -30.703 -15.477 1 97.06 89 LEU B N 1
ATOM 2398 C CA . LEU B 1 89 ? 8.844 -30.938 -16.766 1 97.06 89 LEU B CA 1
ATOM 2399 C C . LEU B 1 89 ? 7.938 -31.75 -17.688 1 97.06 89 LEU B C 1
ATOM 2401 O O . LEU B 1 89 ? 7.84 -31.469 -18.875 1 97.06 89 LEU B O 1
ATOM 2405 N N . ALA B 1 90 ? 7.348 -32.75 -17.203 1 97.56 90 ALA B N 1
ATOM 2406 C CA . ALA B 1 90 ? 6.457 -33.594 -18 1 97.56 90 ALA B CA 1
ATOM 2407 C C . ALA B 1 90 ? 5.289 -32.781 -18.547 1 97.56 90 ALA B C 1
ATOM 2409 O O . ALA B 1 90 ? 4.906 -32.938 -19.719 1 97.56 90 ALA B O 1
ATOM 2410 N N . ALA B 1 91 ? 4.73 -31.938 -17.719 1 97.69 91 ALA B N 1
ATOM 2411 C CA . ALA B 1 91 ? 3.654 -31.062 -18.172 1 97.69 91 ALA B CA 1
ATOM 2412 C C . ALA B 1 91 ? 4.145 -30.109 -19.25 1 97.69 91 ALA B C 1
ATOM 2414 O O . ALA B 1 91 ? 3.465 -29.906 -20.266 1 97.69 91 ALA B O 1
ATOM 2415 N N . ALA B 1 92 ? 5.312 -29.5 -19.016 1 97.81 92 ALA B N 1
ATOM 2416 C CA . ALA B 1 92 ? 5.879 -28.562 -19.984 1 97.81 92 ALA B CA 1
ATOM 2417 C C . ALA B 1 92 ? 5.992 -29.203 -21.359 1 97.81 92 ALA B C 1
ATOM 2419 O O . ALA B 1 92 ? 5.617 -28.594 -22.375 1 97.81 92 ALA B O 1
ATOM 2420 N N . LYS B 1 93 ? 6.426 -30.375 -21.422 1 97 93 LYS B N 1
ATOM 2421 C CA . LYS B 1 93 ? 6.629 -31.094 -22.672 1 97 93 LYS B CA 1
ATOM 2422 C C . LYS B 1 93 ? 5.297 -31.5 -23.297 1 97 93 LYS B C 1
ATOM 2424 O O . LYS B 1 93 ? 5.066 -31.25 -24.484 1 97 93 LYS B O 1
ATOM 2429 N N . SER B 1 94 ? 4.457 -32.062 -22.484 1 96.5 94 SER B N 1
ATOM 2430 C CA . SER B 1 94 ? 3.211 -32.656 -22.969 1 96.5 94 SER B CA 1
ATOM 2431 C C . SER B 1 94 ? 2.246 -31.578 -23.469 1 96.5 94 SER B C 1
ATOM 2433 O O . SER B 1 94 ? 1.461 -31.797 -24.391 1 96.5 94 SER B O 1
ATOM 2435 N N . PHE B 1 95 ? 2.289 -30.422 -22.844 1 95.38 95 PHE B N 1
ATOM 2436 C CA . PHE B 1 95 ? 1.292 -29.406 -23.141 1 95.38 95 PHE B CA 1
ATOM 2437 C C . PHE B 1 95 ? 1.942 -28.172 -23.766 1 95.38 95 PHE B C 1
ATOM 2439 O O . PHE B 1 95 ? 1.305 -27.125 -23.906 1 95.38 95 PHE B O 1
ATOM 2446 N N . SER B 1 96 ? 3.264 -28.25 -24.141 1 93.69 96 SER B N 1
ATOM 2447 C CA . SER B 1 96 ? 4.008 -27.156 -24.781 1 93.69 96 SER B CA 1
ATOM 2448 C C . SER B 1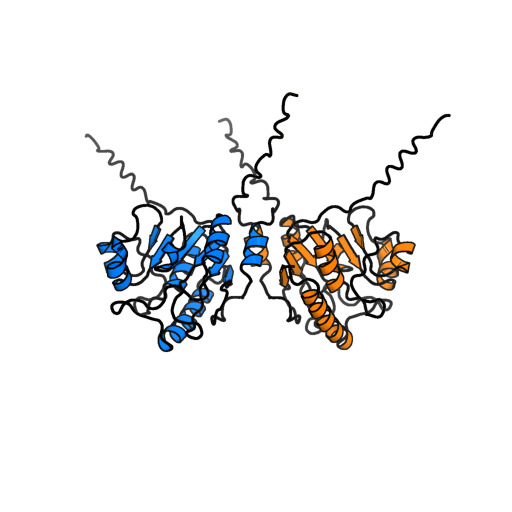 96 ? 3.959 -25.891 -23.938 1 93.69 96 SER B C 1
ATOM 2450 O O . SER B 1 96 ? 3.631 -24.812 -24.438 1 93.69 96 SER B O 1
ATOM 2452 N N . LEU B 1 97 ? 4.25 -25.984 -22.641 1 96.5 97 LEU B N 1
ATOM 2453 C CA . LEU B 1 97 ? 4.23 -24.891 -21.688 1 96.5 97 LEU B CA 1
ATOM 2454 C C . LEU B 1 97 ? 5.645 -24.375 -21.422 1 96.5 97 LEU B C 1
ATOM 2456 O O . LEU B 1 97 ? 6.625 -25.078 -21.688 1 96.5 97 LEU B O 1
ATOM 2460 N N . GLU B 1 98 ? 5.703 -23.141 -20.938 1 96.94 98 GLU B N 1
ATOM 2461 C CA . GLU B 1 98 ? 6.961 -22.641 -20.391 1 96.94 98 GLU B CA 1
ATOM 2462 C C . GLU B 1 98 ? 7.301 -23.312 -19.062 1 96.94 98 GLU B C 1
ATOM 2464 O O . GLU B 1 98 ? 6.461 -23.375 -18.172 1 96.94 98 GLU B O 1
ATOM 2469 N N . TYR B 1 99 ? 8.609 -23.797 -18.984 1 98.06 99 TYR B N 1
ATOM 2470 C CA . TYR B 1 99 ? 9.062 -24.422 -17.734 1 98.06 99 TYR B CA 1
ATOM 2471 C C . TYR B 1 99 ? 9.805 -23.406 -16.859 1 98.06 99 TYR B C 1
ATOM 2473 O O . TYR B 1 99 ? 10.859 -22.906 -17.25 1 98.06 99 TYR B O 1
ATOM 2481 N N . ARG B 1 100 ? 9.18 -23.078 -15.68 1 97.81 100 ARG B N 1
ATOM 2482 C CA . ARG B 1 100 ? 9.812 -22.25 -14.664 1 97.81 100 ARG B CA 1
ATOM 2483 C C . ARG B 1 100 ? 9.578 -22.828 -13.266 1 97.81 100 ARG B C 1
ATOM 2485 O O . ARG B 1 100 ? 8.438 -22.938 -12.812 1 97.81 100 ARG B O 1
ATOM 2492 N N . ARG B 1 101 ? 10.602 -23.266 -12.633 1 98.06 101 ARG B N 1
ATOM 2493 C CA . ARG B 1 101 ? 10.562 -23.766 -11.258 1 98.06 101 ARG B CA 1
ATOM 2494 C C . ARG B 1 101 ? 11.539 -23 -10.375 1 98.06 101 ARG B C 1
ATOM 2496 O O . ARG B 1 101 ? 12.734 -22.922 -10.672 1 98.06 101 ARG B O 1
ATOM 2503 N N . TYR B 1 102 ? 11.047 -22.516 -9.25 1 98.06 102 TYR B N 1
ATOM 2504 C CA . TYR B 1 102 ? 11.867 -21.625 -8.445 1 98.06 102 TYR B CA 1
ATOM 2505 C C . TYR B 1 102 ? 12.156 -22.234 -7.078 1 98.06 102 TYR B C 1
ATOM 2507 O O . TYR B 1 102 ? 12.641 -21.531 -6.176 1 98.06 102 TYR B O 1
ATOM 2515 N N . CYS B 1 103 ? 11.742 -23.469 -6.816 1 96 103 CYS B N 1
ATOM 2516 C CA . CYS B 1 103 ? 12.062 -24.188 -5.594 1 96 103 CYS B CA 1
ATOM 2517 C C . CYS B 1 103 ? 12.836 -25.453 -5.902 1 96 103 CYS B C 1
ATOM 2519 O O . CYS B 1 103 ? 13 -25.828 -7.066 1 96 103 CYS B O 1
ATOM 2521 N N . GLY B 1 104 ? 13.359 -26.109 -4.926 1 93.44 104 GLY B N 1
ATOM 2522 C CA . GLY B 1 104 ? 14.156 -27.312 -5.094 1 93.44 104 GLY B CA 1
ATOM 2523 C C . GLY B 1 104 ? 13.367 -28.469 -5.652 1 93.44 104 GLY B C 1
ATOM 2524 O O . GLY B 1 104 ? 12.148 -28.547 -5.488 1 93.44 104 GLY B O 1
ATOM 2525 N N . PRO B 1 105 ? 14.086 -29.406 -6.301 1 90.38 105 PRO B N 1
ATOM 2526 C CA . PRO B 1 105 ? 13.406 -30.531 -6.945 1 90.38 105 PRO B CA 1
ATOM 2527 C C . PRO B 1 105 ? 12.656 -31.422 -5.953 1 90.38 105 PRO B C 1
ATOM 2529 O O . PRO B 1 105 ? 11.656 -32.062 -6.312 1 90.38 105 PRO B O 1
ATOM 2532 N N . ALA B 1 106 ? 13.094 -31.375 -4.73 1 90 106 ALA B N 1
ATOM 2533 C CA . ALA B 1 106 ? 12.484 -32.25 -3.732 1 90 106 ALA B CA 1
ATOM 2534 C C . ALA B 1 106 ? 11.352 -31.547 -2.998 1 90 106 ALA B C 1
ATOM 2536 O O . ALA B 1 106 ? 10.609 -32.156 -2.244 1 90 106 ALA B O 1
ATOM 2537 N N . GLU B 1 107 ? 11.266 -30.297 -3.295 1 90 107 GLU B N 1
ATOM 2538 C CA . GLU B 1 107 ? 10.258 -29.516 -2.59 1 90 107 GLU B CA 1
ATOM 2539 C C . GLU B 1 107 ? 8.914 -29.578 -3.305 1 90 107 GLU B C 1
ATOM 2541 O O . GLU B 1 107 ? 8.859 -29.547 -4.535 1 90 107 GLU B O 1
ATOM 2546 N N . GLY B 1 108 ? 7.855 -29.75 -2.49 1 90 108 GLY B N 1
ATOM 2547 C CA . GLY B 1 108 ? 6.531 -29.578 -3.07 1 90 108 GLY B CA 1
ATOM 2548 C C . GLY B 1 108 ? 6.305 -28.188 -3.648 1 90 108 GLY B C 1
ATOM 2549 O O . GLY B 1 108 ? 6.754 -27.203 -3.078 1 90 108 GLY B O 1
ATOM 2550 N N . VAL B 1 109 ? 5.574 -28.219 -4.742 1 91.69 109 VAL B N 1
ATOM 2551 C CA . VAL B 1 109 ? 5.402 -26.969 -5.469 1 91.69 109 VAL B CA 1
ATOM 2552 C C . VAL B 1 109 ? 4.18 -26.219 -4.93 1 91.69 109 VAL B C 1
ATOM 2554 O O . VAL B 1 109 ? 3.088 -26.797 -4.848 1 91.69 109 VAL B O 1
ATOM 2557 N N . ASN B 1 110 ? 4.359 -24.984 -4.453 1 96.81 110 ASN B N 1
ATOM 2558 C CA . ASN B 1 110 ? 3.344 -23.969 -4.168 1 96.81 110 ASN B CA 1
ATOM 2559 C C . ASN B 1 110 ? 3.172 -23 -5.328 1 96.81 110 ASN B C 1
ATOM 2561 O O . ASN B 1 110 ? 3.984 -22.094 -5.508 1 96.81 110 ASN B O 1
ATOM 2565 N N . SER B 1 111 ? 2.119 -23.234 -6.117 1 98.25 111 SER B N 1
ATOM 2566 C CA . SER B 1 111 ? 1.941 -22.453 -7.336 1 98.25 111 SER B CA 1
ATOM 2567 C C . SER B 1 111 ? 1.885 -20.953 -7.031 1 98.25 111 SER B C 1
ATOM 2569 O O . SER B 1 111 ? 2.369 -20.141 -7.816 1 98.25 111 SER B O 1
ATOM 2571 N N . GLY B 1 112 ? 1.271 -20.578 -5.957 1 98.75 112 GLY B N 1
ATOM 2572 C CA . GLY B 1 112 ? 1.227 -19.172 -5.57 1 98.75 112 GLY B CA 1
ATOM 2573 C C . GLY B 1 112 ? 2.6 -18.578 -5.32 1 98.75 112 GLY B C 1
ATOM 2574 O O . GLY B 1 112 ? 2.885 -17.469 -5.758 1 98.75 112 GLY B O 1
ATOM 2575 N N . ALA B 1 113 ? 3.418 -19.328 -4.617 1 98.81 113 ALA B N 1
ATOM 2576 C CA . ALA B 1 113 ? 4.781 -18.875 -4.352 1 98.81 113 ALA B CA 1
ATOM 2577 C C . ALA B 1 113 ? 5.586 -18.766 -5.645 1 98.81 113 ALA B C 1
ATOM 2579 O O . ALA B 1 113 ? 6.34 -17.812 -5.84 1 98.81 113 ALA B O 1
ATOM 2580 N N . GLN B 1 114 ? 5.367 -19.75 -6.492 1 98.81 114 GLN B N 1
ATOM 2581 C CA . GLN B 1 114 ? 6.059 -19.766 -7.777 1 98.81 114 GLN B CA 1
ATOM 2582 C C . GLN B 1 114 ? 5.641 -18.578 -8.641 1 98.81 114 GLN B C 1
ATOM 2584 O O . GLN B 1 114 ? 6.465 -17.984 -9.352 1 98.81 114 GLN B O 1
ATOM 2589 N N . ALA B 1 115 ? 4.395 -18.203 -8.555 1 98.94 115 ALA B N 1
ATOM 2590 C CA . ALA B 1 115 ? 3.889 -17.047 -9.305 1 98.9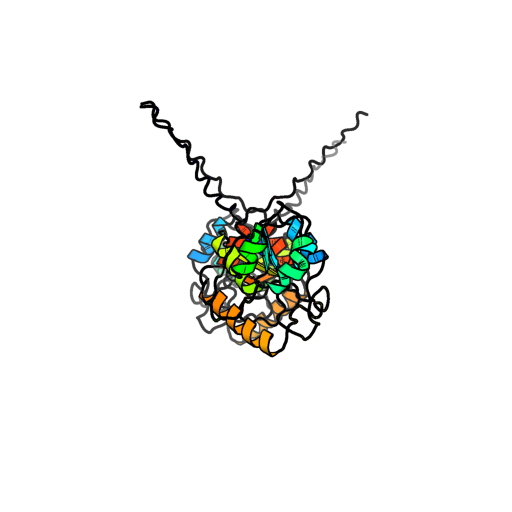4 115 ALA B CA 1
ATOM 2591 C C . ALA B 1 115 ? 4.59 -15.766 -8.883 1 98.94 115 ALA B C 1
ATOM 2593 O O . ALA B 1 115 ? 4.887 -14.906 -9.719 1 98.94 115 ALA B O 1
ATOM 2594 N N . ILE B 1 116 ? 4.867 -15.609 -7.613 1 98.94 116 ILE B N 1
ATOM 2595 C CA . ILE B 1 116 ? 5.594 -14.453 -7.113 1 98.94 116 ILE B CA 1
ATOM 2596 C C . ILE B 1 116 ? 6.984 -14.406 -7.734 1 98.94 116 ILE B C 1
ATOM 2598 O O . ILE B 1 116 ? 7.43 -13.352 -8.203 1 98.94 116 ILE B O 1
ATOM 2602 N N . SER B 1 117 ? 7.633 -15.555 -7.77 1 98.88 117 SER B N 1
ATOM 2603 C CA . SER B 1 117 ? 8.977 -15.633 -8.336 1 98.88 117 SER B CA 1
ATOM 2604 C C . SER B 1 117 ? 8.953 -15.367 -9.836 1 98.88 117 SER B C 1
ATOM 2606 O O . SER B 1 117 ? 9.875 -14.75 -10.375 1 98.88 117 SER B O 1
ATOM 2608 N N . LEU B 1 118 ? 7.891 -15.852 -10.477 1 98.75 118 LEU B N 1
ATOM 2609 C CA . LEU B 1 118 ? 7.73 -15.555 -11.898 1 98.75 118 LEU B CA 1
ATOM 2610 C C . LEU B 1 118 ? 7.594 -14.047 -12.125 1 98.75 118 LEU B C 1
ATOM 2612 O O . LEU B 1 118 ? 8.18 -13.5 -13.062 1 98.75 118 LEU B O 1
ATOM 2616 N N . ALA B 1 119 ? 6.812 -13.406 -11.273 1 98.81 119 ALA B N 1
ATOM 2617 C CA . ALA B 1 119 ? 6.68 -11.953 -11.352 1 98.81 119 ALA B CA 1
ATOM 2618 C C . ALA B 1 119 ? 8.039 -11.266 -11.219 1 98.81 119 ALA B C 1
ATOM 2620 O O . ALA B 1 119 ? 8.375 -10.375 -12 1 98.81 119 ALA B O 1
ATOM 2621 N N . ALA B 1 120 ? 8.797 -11.727 -10.266 1 98.56 120 ALA B N 1
ATOM 2622 C CA . ALA B 1 120 ? 10.125 -11.172 -10.047 1 98.56 120 ALA B CA 1
ATOM 2623 C C . ALA B 1 120 ? 11.008 -11.336 -11.281 1 98.56 120 ALA B C 1
ATOM 2625 O O . ALA B 1 120 ? 11.625 -10.375 -11.742 1 98.56 120 ALA B O 1
ATOM 2626 N N . GLU B 1 121 ? 10.992 -12.555 -11.781 1 97.81 121 GLU B N 1
ATOM 2627 C CA . GLU B 1 121 ? 11.781 -12.836 -12.969 1 97.81 121 GLU B CA 1
ATOM 2628 C C . GLU B 1 121 ? 11.336 -11.992 -14.156 1 97.81 121 GLU B C 1
ATOM 2630 O O . GLU B 1 121 ? 12.141 -11.633 -15.016 1 97.81 121 GLU B O 1
ATOM 2635 N N . SER B 1 122 ? 10.078 -11.641 -14.195 1 97.81 122 SER B N 1
ATOM 2636 C CA . SER B 1 122 ? 9.5 -10.906 -15.32 1 97.81 122 SER B CA 1
ATOM 2637 C C . SER B 1 122 ? 9.742 -9.406 -15.18 1 97.81 122 SER B C 1
ATOM 2639 O O . SE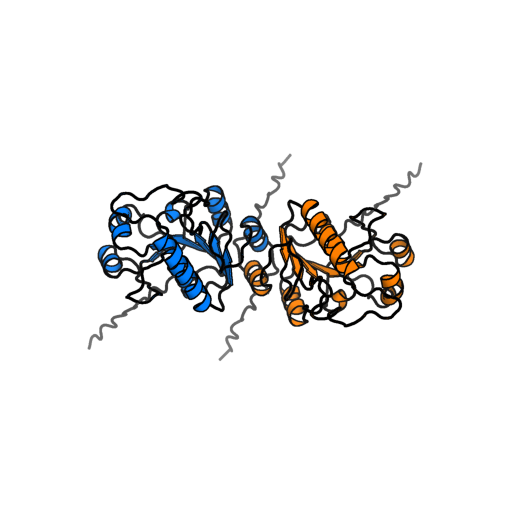R B 1 122 ? 9.32 -8.617 -16.031 1 97.81 122 SER B O 1
ATOM 2641 N N . GLY B 1 123 ? 10.336 -8.961 -14.023 1 96.38 123 GLY B N 1
ATOM 2642 C CA . GLY B 1 123 ? 10.766 -7.578 -13.906 1 96.38 123 GLY B CA 1
ATOM 2643 C C . GLY B 1 123 ? 9.914 -6.77 -12.938 1 96.38 123 GLY B C 1
ATOM 2644 O O . GLY B 1 123 ? 10.047 -5.547 -12.867 1 96.38 123 GLY B O 1
ATOM 2645 N N . ALA B 1 124 ? 9.047 -7.406 -12.18 1 97.81 124 ALA B N 1
ATOM 2646 C CA . ALA B 1 124 ? 8.195 -6.691 -11.234 1 97.81 124 ALA B CA 1
ATOM 2647 C C . ALA B 1 124 ? 9.031 -6.031 -10.141 1 97.81 124 ALA B C 1
ATOM 2649 O O . ALA B 1 124 ? 10.016 -6.602 -9.672 1 97.81 124 ALA B O 1
ATOM 2650 N N . GLU B 1 125 ? 8.617 -4.871 -9.734 1 97.5 125 GLU B N 1
ATOM 2651 C CA . GLU B 1 125 ? 9.141 -4.227 -8.539 1 97.5 125 GLU B CA 1
ATOM 2652 C C . GLU B 1 125 ? 8.188 -4.395 -7.355 1 97.5 125 GLU B C 1
ATOM 2654 O O . GLU B 1 125 ? 8.625 -4.441 -6.203 1 97.5 125 GLU B O 1
ATOM 2659 N N . VAL B 1 126 ? 6.945 -4.465 -7.707 1 98.31 126 VAL B N 1
ATOM 2660 C CA . VAL B 1 126 ? 5.895 -4.68 -6.715 1 98.31 126 VAL B CA 1
ATOM 2661 C C . VAL B 1 126 ? 5.023 -5.863 -7.137 1 98.31 126 VAL B C 1
ATOM 2663 O O . VAL B 1 126 ? 4.613 -5.957 -8.297 1 98.31 126 VAL B O 1
ATOM 2666 N N . VAL B 1 127 ? 4.793 -6.695 -6.195 1 98.88 127 VAL B N 1
ATOM 2667 C CA . VAL B 1 127 ? 3.82 -7.77 -6.383 1 98.88 127 VAL B CA 1
ATOM 2668 C C . VAL B 1 127 ? 2.672 -7.602 -5.391 1 98.88 127 VAL B C 1
ATOM 2670 O O . VAL B 1 127 ? 2.902 -7.422 -4.191 1 98.88 127 VAL B O 1
ATOM 2673 N N . VAL B 1 128 ? 1.479 -7.609 -5.906 1 98.94 128 VAL B N 1
ATOM 2674 C CA . VAL B 1 128 ? 0.284 -7.543 -5.07 1 98.94 128 VAL B CA 1
ATOM 2675 C C . VAL B 1 128 ? -0.448 -8.883 -5.113 1 98.94 128 VAL B C 1
ATOM 2677 O O . VAL B 1 128 ? -0.85 -9.344 -6.184 1 98.94 128 VAL B O 1
ATOM 2680 N N . LEU B 1 129 ? -0.577 -9.477 -3.918 1 98.94 129 LEU B N 1
ATOM 2681 C CA . LEU B 1 129 ? -1.236 -10.766 -3.795 1 98.94 129 LEU B CA 1
ATOM 2682 C C . LEU B 1 129 ? -2.73 -10.594 -3.541 1 98.94 129 LEU B C 1
ATOM 2684 O O . LEU B 1 129 ? -3.133 -9.789 -2.697 1 98.94 129 LEU B O 1
ATOM 2688 N N . VAL B 1 130 ? -3.541 -11.312 -4.258 1 98.94 130 VAL B N 1
ATOM 2689 C CA . VAL B 1 130 ? -4.988 -11.352 -4.066 1 98.94 130 VAL B CA 1
ATOM 2690 C C . VAL B 1 130 ? -5.484 -12.789 -4.145 1 98.94 130 VAL B C 1
ATOM 2692 O O . VAL B 1 130 ? -5.07 -13.547 -5.02 1 98.94 130 VAL B O 1
ATOM 2695 N N . GLY B 1 131 ? -6.367 -13.172 -3.205 1 98.81 131 GLY B N 1
ATOM 2696 C CA . GLY B 1 131 ? -6.832 -14.547 -3.154 1 98.81 131 GLY B CA 1
ATOM 2697 C C . GLY B 1 131 ? -5.805 -15.5 -2.572 1 98.81 131 GLY B C 1
ATOM 2698 O O . GLY B 1 131 ? -5.809 -16.688 -2.887 1 98.81 131 GLY B O 1
ATOM 2699 N N . TYR B 1 132 ? -4.863 -15.016 -1.881 1 98.88 132 TYR B N 1
ATOM 2700 C CA . TYR B 1 132 ? -3.869 -15.797 -1.156 1 98.88 132 TYR B CA 1
ATOM 2701 C C . TYR B 1 132 ? -4.289 -16 0.294 1 98.88 132 TYR B C 1
ATOM 2703 O O . TYR B 1 132 ? -3.725 -15.391 1.204 1 98.88 132 TYR B O 1
ATOM 2711 N N . ASP B 1 133 ? -5.227 -16.922 0.516 1 98.44 133 ASP B N 1
ATOM 2712 C CA . ASP B 1 133 ? -5.859 -17.078 1.82 1 98.44 133 ASP B CA 1
ATOM 2713 C C . ASP B 1 133 ? -5.012 -17.953 2.744 1 98.44 133 ASP B C 1
ATOM 2715 O O . ASP B 1 133 ? -4.867 -17.656 3.932 1 98.44 133 ASP B O 1
ATOM 2719 N N . CYS B 1 134 ? -4.539 -19.047 2.174 1 98.12 134 CYS B N 1
ATOM 2720 C CA . CYS B 1 134 ? -3.705 -19.984 2.906 1 98.12 134 CYS B CA 1
ATOM 2721 C C . CYS B 1 134 ? -4.371 -20.406 4.215 1 98.12 134 CYS B C 1
ATOM 2723 O O . CYS B 1 134 ? -3.74 -20.375 5.273 1 98.12 134 CYS B O 1
ATOM 2725 N N . SER B 1 135 ? -5.609 -20.688 4.156 1 97.44 135 SER B N 1
ATOM 2726 C CA . SER B 1 135 ? -6.426 -21.094 5.301 1 97.44 135 SER B CA 1
ATOM 2727 C C . SER B 1 135 ? -7.609 -21.953 4.863 1 97.44 135 SER B C 1
ATOM 2729 O O . SER B 1 135 ? -8.086 -21.828 3.732 1 97.44 135 SER B O 1
ATOM 2731 N N . LEU B 1 136 ? -8.094 -22.781 5.789 1 96.62 136 LEU B N 1
ATOM 2732 C CA . LEU B 1 136 ? -9.281 -23.594 5.523 1 96.62 136 LEU B CA 1
ATOM 2733 C C . LEU B 1 136 ? -10.516 -22.984 6.168 1 96.62 136 LEU B C 1
ATOM 2735 O O . LEU B 1 136 ? -11.625 -23.5 6.008 1 96.62 136 LEU B O 1
ATOM 2739 N N . GLN B 1 137 ? -10.359 -21.922 6.805 1 95.81 137 GLN B N 1
ATOM 2740 C CA . GLN B 1 137 ? -11.406 -21.359 7.66 1 95.81 137 GLN B CA 1
ATOM 2741 C C . GLN B 1 137 ? -12.625 -20.953 6.84 1 95.81 137 GLN B C 1
ATOM 2743 O O . GLN B 1 137 ? -13.766 -21.094 7.301 1 95.81 137 GLN B O 1
ATOM 2748 N N . ASN B 1 138 ? -12.422 -20.469 5.617 1 95.44 138 ASN B N 1
ATOM 2749 C CA . ASN B 1 138 ? -13.523 -19.938 4.824 1 95.44 138 ASN B CA 1
ATOM 2750 C C . ASN B 1 138 ? -13.805 -20.797 3.602 1 95.44 138 ASN B C 1
ATOM 2752 O O . ASN B 1 138 ? -14.445 -20.344 2.648 1 95.44 138 ASN B O 1
ATOM 2756 N N . GLY B 1 139 ? -13.281 -22.031 3.623 1 94.94 139 GLY B N 1
ATOM 2757 C CA . GLY B 1 139 ? -13.438 -22.922 2.486 1 94.94 139 GLY B CA 1
ATOM 2758 C C . GLY B 1 139 ? -12.125 -23.25 1.797 1 94.94 139 GLY B C 1
ATOM 2759 O O . GLY B 1 139 ? -11.047 -22.984 2.332 1 94.94 139 GLY B O 1
ATOM 2760 N N . LEU B 1 140 ? -12.273 -23.812 0.615 1 95.06 140 LEU B N 1
ATOM 2761 C CA . LEU B 1 140 ? -11.094 -24.328 -0.07 1 95.06 140 LEU B CA 1
ATOM 2762 C C . LEU B 1 140 ? -10.625 -23.359 -1.153 1 95.06 140 LEU B C 1
ATOM 2764 O O . LEU B 1 140 ? -9.531 -22.797 -1.06 1 95.06 140 LEU B O 1
ATOM 2768 N N . HIS B 1 141 ? -11.461 -23.156 -2.141 1 97 141 HIS B N 1
ATOM 2769 C CA . HIS B 1 141 ? -11.242 -22.219 -3.236 1 97 141 HIS B CA 1
ATOM 2770 C C . HIS B 1 141 ? -12.5 -21.406 -3.525 1 97 141 HIS B C 1
ATOM 2772 O O . HIS B 1 141 ? -13.586 -21.75 -3.068 1 97 141 HIS B O 1
ATOM 2778 N N . TRP B 1 142 ? -12.258 -20.297 -4.301 1 95.38 142 TRP B N 1
ATOM 2779 C CA . TRP B 1 142 ? -13.422 -19.531 -4.711 1 95.38 142 TRP B CA 1
ATOM 2780 C C . TRP B 1 142 ? -14.375 -20.391 -5.543 1 95.38 142 TRP B C 1
ATOM 2782 O O . TRP B 1 142 ? -15.586 -20.156 -5.547 1 95.38 142 TRP B O 1
ATOM 2792 N N . HIS B 1 143 ? -13.859 -21.453 -6.207 1 94.12 143 HIS B N 1
ATOM 2793 C CA . HIS B 1 143 ? -14.641 -22.312 -7.074 1 94.12 143 HIS B CA 1
ATOM 2794 C C . HIS B 1 143 ? -14.992 -23.625 -6.371 1 94.12 143 HIS B C 1
ATOM 2796 O O . HIS B 1 143 ? -15.438 -24.578 -7.012 1 94.12 143 HIS B O 1
ATOM 2802 N N . GLY B 1 144 ? -14.758 -23.672 -5.129 1 94.31 144 GLY B N 1
ATOM 2803 C CA . GLY B 1 144 ? -15.047 -24.891 -4.391 1 94.31 144 GLY B CA 1
ATOM 2804 C C . GLY B 1 144 ? -13.93 -25.922 -4.48 1 94.31 144 GLY B C 1
ATOM 2805 O O . GLY B 1 144 ? -12.773 -25.562 -4.703 1 94.31 144 GLY B O 1
ATOM 2806 N N . ALA B 1 145 ? -14.281 -27.203 -4.273 1 93.31 145 ALA B N 1
ATOM 2807 C CA . ALA B 1 145 ? -13.289 -28.266 -4.254 1 93.31 145 ALA B CA 1
ATOM 2808 C C . ALA B 1 145 ? -12.875 -28.656 -5.668 1 93.31 145 ALA B C 1
ATOM 2810 O O . ALA B 1 145 ? -13.695 -28.656 -6.59 1 93.31 145 ALA B O 1
ATOM 2811 N N . HIS B 1 146 ? -11.586 -28.938 -5.793 1 91.62 146 HIS B N 1
ATOM 2812 C CA . HIS B 1 146 ? -11.148 -29.641 -6.992 1 91.62 146 HIS B CA 1
ATOM 2813 C C . HIS B 1 146 ? -11.766 -31.031 -7.07 1 91.62 146 HIS B C 1
ATOM 2815 O O . HIS B 1 146 ? -12.039 -31.656 -6.039 1 91.62 146 HIS B O 1
ATOM 2821 N N . PRO B 1 147 ? -11.953 -31.484 -8.336 1 86.75 147 PRO B N 1
ATOM 2822 C CA . PRO B 1 147 ? -12.406 -32.875 -8.469 1 86.75 147 PRO B CA 1
ATOM 2823 C C . PRO B 1 147 ? -11.383 -33.875 -7.953 1 86.75 147 PRO B C 1
ATOM 2825 O O . PRO B 1 147 ? -10.242 -33.5 -7.668 1 86.75 147 PRO B O 1
ATOM 2828 N N . GLN B 1 148 ? -11.727 -35.094 -7.785 1 81.38 148 GLN B N 1
ATOM 2829 C CA . GLN B 1 148 ? -11.016 -36.156 -7.059 1 81.38 148 GLN B CA 1
ATOM 2830 C C . GLN B 1 148 ? -9.617 -36.344 -7.625 1 81.38 148 GLN B C 1
ATOM 2832 O O . GLN B 1 148 ? -8.688 -36.688 -6.887 1 81.38 148 GLN B O 1
ATOM 2837 N N . ALA B 1 149 ? -9.305 -36.062 -8.789 1 82.94 149 ALA B N 1
ATOM 2838 C CA . ALA B 1 149 ? -7.992 -36.281 -9.383 1 82.94 149 ALA B CA 1
ATOM 2839 C C . ALA B 1 149 ? -7 -35.219 -8.992 1 82.94 149 ALA B C 1
ATOM 2841 O O . ALA B 1 149 ? -5.793 -35.375 -9.18 1 82.94 149 ALA B O 1
ATOM 2842 N N . LEU B 1 150 ? -7.531 -34.219 -8.398 1 90.12 150 LEU B N 1
ATOM 2843 C CA . LEU B 1 150 ? -6.684 -33.062 -8.055 1 90.12 150 LEU B CA 1
ATOM 2844 C C . LEU B 1 150 ? -6.617 -32.875 -6.543 1 90.12 150 LEU B C 1
ATOM 2846 O O . LEU B 1 150 ? -7.566 -33.188 -5.828 1 90.12 150 LEU B O 1
ATOM 2850 N N . ARG B 1 151 ? -5.516 -32.344 -6.078 1 87.62 151 ARG B N 1
ATOM 2851 C CA . ARG B 1 151 ? -5.305 -32.094 -4.656 1 87.62 151 ARG B CA 1
ATOM 2852 C C . ARG B 1 151 ? -6.074 -30.875 -4.18 1 87.62 151 ARG B C 1
ATOM 2854 O O . ARG B 1 151 ? -6.148 -29.875 -4.887 1 87.62 151 ARG B O 1
ATOM 2861 N N . ASN B 1 152 ? -6.672 -31.062 -2.994 1 93.94 152 ASN B N 1
ATOM 2862 C CA . ASN B 1 152 ? -7.238 -29.953 -2.24 1 93.94 152 ASN B CA 1
ATOM 2863 C C . ASN B 1 152 ? -6.379 -29.594 -1.028 1 93.94 152 ASN B C 1
ATOM 2865 O O . ASN B 1 152 ? -5.652 -30.453 -0.51 1 93.94 152 ASN B O 1
ATOM 2869 N N . PRO B 1 153 ? -6.449 -28.281 -0.614 1 94.44 153 PRO B N 1
ATOM 2870 C CA . PRO B 1 153 ? -5.633 -27.891 0.538 1 94.44 153 PRO B CA 1
ATOM 2871 C C . PRO B 1 153 ? -5.992 -28.656 1.805 1 94.44 153 PRO B C 1
ATOM 2873 O O . PRO B 1 153 ? -7.164 -28.969 2.035 1 94.44 153 PRO B O 1
ATOM 2876 N N . THR B 1 154 ? -5.012 -28.984 2.535 1 94.94 154 THR B N 1
ATOM 2877 C CA . THR B 1 154 ? -5.105 -29.578 3.867 1 94.94 154 THR B CA 1
ATOM 2878 C C . THR B 1 154 ? -4.336 -28.734 4.883 1 94.94 154 THR B C 1
ATOM 2880 O O . THR B 1 154 ? -3.596 -27.828 4.508 1 94.94 154 THR B O 1
ATOM 2883 N N . GLN B 1 155 ? -4.527 -29.078 6.145 1 95.25 155 GLN B N 1
ATOM 2884 C CA . GLN B 1 155 ? -3.773 -28.359 7.168 1 95.25 155 GLN B CA 1
ATOM 2885 C C . GLN B 1 155 ? -2.271 -28.547 6.98 1 95.25 155 GLN B C 1
ATOM 2887 O O . GLN B 1 155 ? -1.484 -27.641 7.23 1 95.25 155 GLN B O 1
ATOM 2892 N N . VAL B 1 156 ? -1.901 -29.703 6.555 1 95 156 VAL B N 1
ATOM 2893 C CA . VAL B 1 156 ? -0.496 -30.016 6.312 1 95 156 VAL B CA 1
ATOM 2894 C C . VAL B 1 156 ? 0.033 -29.156 5.164 1 95 156 VAL B C 1
ATOM 2896 O O . VAL B 1 156 ? 1.111 -28.578 5.27 1 95 156 VAL B O 1
ATOM 2899 N N . SER B 1 157 ? -0.728 -29.078 4.105 1 94.81 157 SER B N 1
ATOM 2900 C CA . SER B 1 157 ? -0.281 -28.266 2.975 1 94.81 157 SER B CA 1
ATOM 2901 C C . SER B 1 157 ? -0.195 -26.797 3.354 1 94.81 157 SER B C 1
ATOM 2903 O O . SER B 1 157 ? 0.734 -26.094 2.941 1 94.81 157 SER B O 1
ATOM 2905 N N . ILE B 1 158 ? -1.109 -26.328 4.191 1 96.06 158 ILE B N 1
ATOM 2906 C CA . ILE B 1 158 ? -1.13 -24.938 4.613 1 96.06 158 ILE B CA 1
ATOM 2907 C C . ILE B 1 158 ? 0.144 -24.625 5.395 1 96.06 158 ILE B C 1
ATOM 2909 O O . ILE B 1 158 ? 0.781 -23.594 5.16 1 96.06 158 ILE B O 1
ATOM 2913 N N . SER B 1 159 ? 0.483 -25.516 6.25 1 96.25 159 SER B N 1
ATOM 2914 C CA . SER B 1 159 ? 1.703 -25.328 7.027 1 96.25 159 SER B CA 1
ATOM 2915 C C . SER B 1 159 ? 2.932 -25.281 6.125 1 96.25 159 SER B C 1
ATOM 2917 O O . SER B 1 159 ? 3.803 -24.422 6.301 1 96.25 159 SER B O 1
ATOM 2919 N N . LYS B 1 160 ? 2.99 -26.141 5.199 1 96.31 160 LYS B N 1
ATOM 2920 C CA . LYS B 1 160 ? 4.098 -26.172 4.242 1 96.31 160 LYS B CA 1
ATOM 2921 C C . LYS B 1 160 ? 4.133 -24.891 3.414 1 96.31 160 LYS B C 1
ATOM 2923 O O . LYS B 1 160 ? 5.207 -24.328 3.184 1 96.31 160 LYS B O 1
ATOM 2928 N N . TRP B 1 161 ? 2.975 -24.453 2.992 1 97.5 161 TRP B N 1
ATOM 2929 C CA . TRP B 1 161 ? 2.883 -23.25 2.17 1 97.5 161 TRP B CA 1
ATOM 2930 C C . TRP B 1 161 ? 3.355 -22.016 2.945 1 97.5 161 TRP B C 1
ATOM 2932 O O . TRP B 1 161 ? 4.027 -21.141 2.389 1 97.5 161 TRP B O 1
ATOM 2942 N N . GLN B 1 162 ? 3.031 -21.969 4.188 1 97.5 162 GLN B N 1
ATOM 2943 C CA . GLN B 1 162 ? 3.506 -20.875 5.016 1 97.5 162 GLN B CA 1
ATOM 2944 C C . GLN B 1 162 ? 5.027 -20.766 4.977 1 97.5 162 GLN B C 1
ATOM 2946 O O . GLN B 1 162 ? 5.578 -19.672 4.793 1 97.5 162 GLN B O 1
ATOM 2951 N N . GLN B 1 163 ? 5.633 -21.906 5.078 1 97.25 163 GLN B N 1
ATOM 2952 C CA . GLN B 1 163 ? 7.09 -21.938 5.035 1 97.25 163 GLN B CA 1
ATOM 2953 C C . GLN B 1 163 ? 7.609 -21.562 3.652 1 97.25 163 GLN B C 1
ATOM 2955 O O . GLN B 1 163 ? 8.602 -20.828 3.529 1 97.25 163 GLN B O 1
ATOM 2960 N N . GLN B 1 164 ? 6.973 -21.938 2.686 1 98.06 164 GLN B N 1
ATOM 2961 C CA . GLN B 1 164 ? 7.398 -21.641 1.319 1 98.06 164 GLN B CA 1
ATOM 2962 C C . GLN B 1 164 ? 7.234 -20.172 0.988 1 98.06 164 GLN B C 1
ATOM 2964 O O . GLN B 1 164 ? 8.055 -19.594 0.271 1 98.06 164 GLN B O 1
ATOM 2969 N N . PHE B 1 165 ? 6.176 -19.562 1.525 1 98.69 165 PHE B N 1
ATOM 2970 C CA . PHE B 1 165 ? 6.016 -18.125 1.354 1 98.69 165 PHE B CA 1
ATOM 2971 C C . PHE B 1 165 ? 7.113 -17.359 2.088 1 98.69 165 PHE B C 1
ATOM 2973 O O . PHE B 1 165 ? 7.641 -16.375 1.576 1 98.69 165 PHE B O 1
ATOM 2980 N N . LEU B 1 166 ? 7.438 -17.859 3.248 1 98.12 166 LEU B N 1
ATOM 2981 C CA . LEU B 1 166 ? 8.539 -17.234 3.98 1 98.12 166 LEU B CA 1
ATOM 2982 C C . LEU B 1 166 ? 9.844 -17.344 3.195 1 98.12 166 LEU B C 1
ATOM 2984 O O . LEU B 1 166 ? 10.594 -16.375 3.094 1 98.12 166 LEU B O 1
ATOM 2988 N N . ASP B 1 167 ? 10.086 -18.516 2.613 1 98 167 ASP B N 1
ATOM 2989 C CA . ASP B 1 167 ? 11.273 -18.719 1.79 1 98 167 ASP B CA 1
ATOM 2990 C C . ASP B 1 167 ? 11.258 -17.797 0.567 1 98 167 ASP B C 1
ATOM 2992 O O . ASP B 1 167 ? 12.305 -17.281 0.169 1 98 167 ASP B O 1
ATOM 2996 N N . THR B 1 168 ? 10.094 -17.656 -0.016 1 98.56 168 THR B N 1
ATOM 2997 C CA . THR B 1 168 ? 9.938 -16.766 -1.169 1 98.56 168 THR B CA 1
ATOM 2998 C C . THR B 1 168 ? 10.258 -15.328 -0.797 1 98.56 168 THR B C 1
ATOM 3000 O O . THR B 1 168 ? 10.945 -14.625 -1.545 1 98.56 168 THR B O 1
ATOM 3003 N N . ARG B 1 169 ? 9.773 -14.906 0.341 1 98.31 169 ARG B N 1
ATOM 3004 C CA . ARG B 1 169 ? 10.078 -13.57 0.843 1 98.31 169 ARG B CA 1
ATOM 3005 C C . ARG B 1 169 ? 11.586 -13.367 0.991 1 98.31 169 ARG B C 1
ATOM 3007 O O . ARG B 1 169 ? 12.125 -12.336 0.581 1 98.31 169 ARG B O 1
ATOM 3014 N N . LYS B 1 170 ? 12.25 -14.352 1.527 1 98.12 170 LYS B N 1
ATOM 3015 C CA . LYS B 1 170 ? 13.695 -14.273 1.732 1 98.12 170 LYS B CA 1
ATOM 3016 C C . LYS B 1 170 ? 14.438 -14.25 0.401 1 98.12 170 LYS B C 1
ATOM 3018 O O . LYS B 1 170 ? 15.414 -13.516 0.241 1 98.12 170 LYS B O 1
ATOM 3023 N N . LYS B 1 171 ? 13.953 -15.062 -0.46 1 97.94 171 LYS B N 1
ATOM 3024 C CA . LYS B 1 171 ? 14.578 -15.172 -1.775 1 97.94 171 LYS B CA 1
ATOM 3025 C C . LYS B 1 171 ? 14.492 -13.859 -2.539 1 97.94 171 LYS B C 1
ATOM 3027 O O . LYS B 1 171 ? 15.414 -13.5 -3.281 1 97.94 171 LYS B O 1
ATOM 3032 N N . HIS B 1 172 ? 13.367 -13.219 -2.355 1 98.44 172 HIS B N 1
ATOM 3033 C CA . HIS B 1 172 ? 13.133 -11.977 -3.078 1 98.44 172 HIS B CA 1
ATOM 3034 C C . HIS B 1 172 ? 13.078 -10.781 -2.123 1 98.44 172 HIS B C 1
ATOM 3036 O O . HIS B 1 172 ? 12.094 -10.047 -2.102 1 98.44 172 HIS B O 1
ATOM 3042 N N . ALA B 1 173 ? 14.188 -10.5 -1.486 1 96.69 173 ALA B N 1
ATOM 3043 C CA . ALA B 1 173 ? 14.258 -9.508 -0.414 1 96.69 173 ALA B CA 1
ATOM 3044 C C . ALA B 1 173 ? 14.062 -8.094 -0.958 1 96.69 173 ALA B C 1
ATOM 3046 O O . ALA B 1 173 ? 13.586 -7.211 -0.243 1 96.69 173 ALA B O 1
ATOM 3047 N N . ASP B 1 174 ? 14.344 -7.91 -2.242 1 96.19 174 ASP B N 1
ATOM 3048 C CA . ASP B 1 174 ? 14.258 -6.574 -2.826 1 96.19 174 ASP B CA 1
ATOM 3049 C C . ASP B 1 174 ? 12.898 -6.348 -3.482 1 96.19 174 ASP B C 1
ATOM 3051 O O . ASP B 1 174 ? 12.602 -5.242 -3.934 1 96.19 174 ASP B O 1
ATOM 3055 N N . LEU B 1 175 ? 12.07 -7.367 -3.596 1 98.44 175 LEU B N 1
ATOM 3056 C CA . LEU B 1 175 ? 10.727 -7.289 -4.168 1 98.44 175 LEU B CA 1
ATOM 3057 C C . LEU B 1 175 ? 9.719 -6.828 -3.123 1 98.44 175 LEU B C 1
ATOM 3059 O O . LEU B 1 175 ? 9.688 -7.355 -2.008 1 98.44 175 LEU B O 1
ATOM 3063 N N . HIS B 1 176 ? 9.008 -5.773 -3.443 1 98.19 176 HIS B N 1
ATOM 3064 C CA . HIS B 1 176 ? 7.914 -5.391 -2.557 1 98.19 176 HIS B CA 1
ATOM 3065 C C . HIS B 1 176 ? 6.707 -6.305 -2.744 1 98.19 176 HIS B C 1
ATOM 3067 O O . HIS B 1 176 ? 6.047 -6.262 -3.785 1 98.19 176 HIS B O 1
ATOM 3073 N N . ILE B 1 177 ? 6.453 -7.102 -1.741 1 98.81 177 ILE B N 1
ATOM 3074 C CA . ILE B 1 177 ? 5.32 -8.016 -1.811 1 98.81 177 ILE B CA 1
ATOM 3075 C C . ILE B 1 177 ? 4.25 -7.586 -0.811 1 98.81 177 ILE B C 1
ATOM 3077 O O . ILE B 1 177 ? 4.492 -7.562 0.398 1 98.81 177 ILE B O 1
ATOM 3081 N N . LEU B 1 178 ? 3.084 -7.25 -1.366 1 98.69 178 LEU B N 1
ATOM 3082 C CA . LEU B 1 178 ? 1.955 -6.785 -0.569 1 98.69 178 LEU B CA 1
ATOM 3083 C C . LEU B 1 178 ? 0.776 -7.742 -0.683 1 98.69 178 LEU B C 1
ATOM 3085 O O . LEU B 1 178 ? 0.449 -8.203 -1.779 1 98.69 178 LEU B O 1
ATOM 3089 N N . ASN B 1 179 ? 0.201 -8.094 0.451 1 98.81 179 ASN B N 1
ATOM 3090 C CA . ASN B 1 179 ? -0.946 -9 0.445 1 98.81 179 ASN B CA 1
ATOM 3091 C C . ASN B 1 179 ? -2.26 -8.234 0.578 1 98.81 179 ASN B C 1
ATOM 3093 O O . ASN B 1 179 ? -2.598 -7.75 1.661 1 98.81 179 ASN B O 1
ATOM 3097 N N . ALA B 1 180 ? -2.961 -8.203 -0.498 1 98.75 180 ALA B N 1
ATOM 3098 C CA . ALA B 1 180 ? -4.219 -7.461 -0.55 1 98.75 180 ALA B CA 1
ATOM 3099 C C . ALA B 1 180 ? -5.414 -8.406 -0.589 1 98.75 180 ALA B C 1
ATOM 3101 O O . ALA B 1 180 ? -6.496 -8.031 -1.043 1 98.75 180 ALA B O 1
ATOM 3102 N N . SER B 1 181 ? -5.238 -9.633 -0.18 1 98.75 181 SER B N 1
ATOM 3103 C CA . SER B 1 181 ? -6.34 -10.586 -0.098 1 98.75 181 SER B CA 1
ATOM 3104 C C . SER B 1 181 ? -7.387 -10.133 0.917 1 98.75 181 SER B C 1
ATOM 3106 O O . SER B 1 181 ? -7.043 -9.586 1.97 1 98.75 181 SER B O 1
ATOM 3108 N N . ARG B 1 182 ? -8.648 -10.398 0.592 1 98.25 182 ARG B N 1
ATOM 3109 C CA . ARG B 1 182 ? -9.695 -10.047 1.54 1 98.25 182 ARG B CA 1
ATOM 3110 C C . ARG B 1 182 ? -9.516 -10.797 2.857 1 98.25 182 ARG B C 1
ATOM 3112 O O . ARG B 1 182 ? -9.758 -10.234 3.932 1 98.25 182 ARG B O 1
ATOM 3119 N N . SER B 1 183 ? -9.148 -12.008 2.785 1 98.12 183 SER B N 1
ATOM 3120 C CA . SER B 1 183 ? -8.797 -12.836 3.936 1 98.12 183 SER B CA 1
ATOM 3121 C C . SER B 1 183 ? -7.504 -13.609 3.688 1 98.12 183 SER B C 1
ATOM 3123 O O . SER B 1 183 ? -7.285 -14.133 2.592 1 98.12 183 SER B O 1
ATOM 3125 N N . SER B 1 184 ? -6.691 -13.617 4.762 1 98.38 184 SER B N 1
ATOM 3126 C CA . SER B 1 184 ? -5.438 -14.352 4.602 1 98.38 184 SER B CA 1
ATOM 3127 C C . SER B 1 184 ? -4.844 -14.734 5.953 1 98.38 184 SER B C 1
ATOM 3129 O O . SER B 1 184 ? -4.895 -13.945 6.902 1 98.38 184 SER B O 1
ATOM 3131 N N . ALA B 1 185 ? -4.281 -15.891 5.949 1 98.25 185 ALA B N 1
ATOM 3132 C CA . ALA B 1 185 ? -3.566 -16.328 7.145 1 98.25 185 ALA B CA 1
ATOM 3133 C C . ALA B 1 185 ? -2.059 -16.188 6.965 1 98.25 185 ALA B C 1
ATOM 3135 O O . ALA B 1 185 ? -1.285 -16.516 7.867 1 98.25 185 ALA B O 1
ATOM 3136 N N . ILE B 1 186 ? -1.622 -15.711 5.766 1 98.25 186 ILE B N 1
ATOM 3137 C CA . ILE B 1 186 ? -0.197 -15.523 5.516 1 98.25 186 ILE B CA 1
ATOM 3138 C C . ILE B 1 186 ? 0.319 -14.352 6.355 1 98.25 186 ILE B C 1
ATOM 3140 O O . ILE B 1 186 ? -0.246 -13.258 6.32 1 98.25 186 ILE B O 1
ATOM 3144 N N . GLN B 1 187 ? 1.428 -14.523 6.992 1 94.94 187 GLN B N 1
ATOM 3145 C CA . GLN B 1 187 ? 1.866 -13.516 7.945 1 94.94 187 GLN B CA 1
ATOM 3146 C C . GLN B 1 187 ? 3.111 -12.789 7.445 1 94.94 187 GLN B C 1
ATOM 3148 O O . GLN B 1 187 ? 3.445 -11.703 7.938 1 94.94 187 GLN B O 1
ATOM 3153 N N . CYS B 1 188 ? 3.768 -13.359 6.504 1 97.56 188 CYS B N 1
ATOM 3154 C CA . CYS B 1 188 ? 5.094 -12.844 6.188 1 97.56 188 CYS B CA 1
ATOM 3155 C C . CYS B 1 188 ? 5.008 -11.711 5.168 1 97.56 188 CYS B C 1
ATOM 3157 O O . CYS B 1 188 ? 6.02 -11.094 4.832 1 97.56 188 CYS B O 1
ATOM 3159 N N . PHE B 1 189 ? 3.857 -11.406 4.629 1 98.12 189 PHE B N 1
ATOM 3160 C CA . PHE B 1 189 ? 3.654 -10.297 3.701 1 98.12 189 PHE B CA 1
ATOM 3161 C C . PHE B 1 189 ? 2.764 -9.227 4.32 1 98.12 189 PHE B C 1
ATOM 3163 O O . PHE B 1 189 ? 1.679 -9.531 4.824 1 98.12 189 PHE B O 1
ATOM 3170 N N . PRO B 1 190 ? 3.227 -7.961 4.25 1 96.75 190 PRO B N 1
ATOM 3171 C CA . PRO B 1 190 ? 2.381 -6.906 4.809 1 96.75 190 PRO B CA 1
ATOM 3172 C C . PRO B 1 190 ? 0.996 -6.859 4.168 1 96.75 190 PRO B C 1
ATOM 3174 O O . PRO B 1 190 ? 0.872 -6.996 2.947 1 96.75 190 PRO B O 1
ATOM 3177 N N . ARG B 1 191 ? -0.043 -6.609 5.051 1 97.44 191 ARG B N 1
ATOM 3178 C CA . ARG B 1 191 ? -1.426 -6.547 4.59 1 97.44 191 ARG B CA 1
ATOM 3179 C C . ARG B 1 191 ? -1.795 -5.133 4.152 1 97.44 191 ARG B C 1
ATOM 3181 O O . ARG B 1 191 ? -1.393 -4.156 4.785 1 97.44 191 ARG B O 1
ATOM 3188 N N . ILE B 1 192 ? -2.559 -5.105 3.084 1 97.5 192 ILE B N 1
ATOM 3189 C CA . ILE B 1 192 ? -3.072 -3.836 2.578 1 97.5 192 ILE B CA 1
ATOM 3190 C C . ILE B 1 192 ? -4.426 -4.062 1.904 1 97.5 192 ILE B C 1
ATOM 3192 O O . ILE B 1 192 ? -4.688 -5.141 1.368 1 97.5 192 ILE B O 1
ATOM 3196 N N . ASN B 1 193 ? -5.316 -3.014 1.901 1 97.25 193 ASN B N 1
ATOM 3197 C CA . ASN B 1 193 ? -6.582 -3.104 1.183 1 97.25 193 ASN B CA 1
ATOM 3198 C C . ASN B 1 193 ? -6.383 -2.975 -0.324 1 97.25 193 ASN B C 1
ATOM 3200 O O . ASN B 1 193 ? -5.633 -2.113 -0.784 1 97.25 193 ASN B O 1
ATOM 3204 N N . LEU B 1 194 ? -7.109 -3.824 -0.998 1 98.44 194 LEU B N 1
ATOM 3205 C CA . LEU B 1 194 ? -7.012 -3.768 -2.453 1 98.44 194 LEU B CA 1
ATOM 3206 C C . LEU B 1 194 ? -7.391 -2.385 -2.971 1 98.44 194 LEU B C 1
ATOM 3208 O O . LEU B 1 194 ? -6.75 -1.859 -3.883 1 98.44 194 LEU B O 1
ATOM 3212 N N . GLU B 1 195 ? -8.406 -1.782 -2.4 1 97.62 195 GLU B N 1
ATOM 3213 C CA . GLU B 1 195 ? -8.867 -0.461 -2.818 1 97.62 195 GLU B CA 1
ATOM 3214 C C . GLU B 1 195 ? -7.77 0.586 -2.633 1 97.62 195 GLU B C 1
ATOM 3216 O O . GLU B 1 195 ? -7.625 1.492 -3.457 1 97.62 195 GLU B O 1
ATOM 3221 N N . ALA B 1 196 ? -7.012 0.434 -1.587 1 97.25 196 ALA B N 1
ATOM 3222 C CA . ALA B 1 196 ? -5.914 1.367 -1.352 1 97.25 196 ALA B CA 1
ATOM 3223 C C . ALA B 1 196 ? -4.824 1.213 -2.412 1 97.25 196 ALA B C 1
ATOM 3225 O O . ALA B 1 196 ? -4.285 2.207 -2.904 1 97.25 196 ALA B O 1
ATOM 3226 N N . VAL B 1 197 ? -4.52 -0.044 -2.752 1 97.88 197 VAL B N 1
ATOM 3227 C CA . VAL B 1 197 ? -3.537 -0.311 -3.797 1 97.88 197 VAL B CA 1
ATOM 3228 C C . VAL B 1 197 ? -3.982 0.336 -5.105 1 97.88 197 VAL B C 1
ATOM 3230 O O . VAL B 1 197 ? -3.201 1.034 -5.758 1 97.88 197 VAL B O 1
ATOM 3233 N N . ILE B 1 198 ? -5.207 0.147 -5.449 1 97.12 198 ILE B N 1
ATOM 3234 C CA . ILE B 1 198 ? -5.742 0.639 -6.715 1 97.12 198 ILE B CA 1
ATOM 3235 C C . ILE B 1 198 ? -5.781 2.166 -6.699 1 97.12 198 ILE B C 1
ATOM 3237 O O . ILE B 1 198 ? -5.473 2.811 -7.703 1 97.12 198 ILE B O 1
ATOM 3241 N N . ALA B 1 199 ? -6.121 2.723 -5.562 1 95.56 199 ALA B N 1
ATOM 3242 C CA . ALA B 1 199 ? -6.121 4.176 -5.434 1 95.56 199 ALA B CA 1
ATOM 3243 C C . ALA B 1 199 ? -4.719 4.746 -5.613 1 95.56 199 ALA B C 1
ATOM 3245 O O . ALA B 1 199 ? -4.539 5.781 -6.266 1 95.56 199 ALA B O 1
ATOM 3246 N N . LEU B 1 200 ? -3.729 4.098 -5.047 1 96.88 200 LEU B N 1
ATOM 3247 C CA . LEU B 1 200 ? -2.344 4.52 -5.219 1 96.88 200 LEU B CA 1
ATOM 3248 C C . LEU B 1 200 ? -1.933 4.453 -6.684 1 96.88 200 LEU B C 1
ATOM 3250 O O . LEU B 1 200 ? -1.321 5.387 -7.207 1 96.88 200 LEU B O 1
ATOM 3254 N N . LEU B 1 201 ? -2.32 3.375 -7.301 1 95.56 201 LEU B N 1
ATOM 3255 C CA . LEU B 1 201 ? -1.972 3.17 -8.703 1 95.56 201 LEU B CA 1
ATOM 3256 C C . LEU B 1 201 ? -2.637 4.219 -9.586 1 95.56 201 LEU B C 1
ATOM 3258 O O . LEU B 1 201 ? -2.098 4.586 -10.641 1 95.56 201 LEU B O 1
ATOM 3262 N N . SER B 1 202 ? -3.758 4.688 -9.195 1 91.56 202 SER B N 1
ATOM 3263 C CA . SER B 1 202 ? -4.535 5.629 -9.992 1 91.56 202 SER B CA 1
ATOM 3264 C C . SER B 1 202 ? -4.102 7.066 -9.727 1 91.56 202 SER B C 1
ATOM 3266 O O . SER B 1 202 ? -4.676 8.008 -10.281 1 91.56 202 SER B O 1
ATOM 3268 N N . SER B 1 203 ? -3.213 7.207 -8.742 1 89.5 203 SER B N 1
ATOM 3269 C CA . SER B 1 203 ? -2.725 8.539 -8.414 1 89.5 203 SER B CA 1
ATOM 3270 C C . SER B 1 203 ? -1.761 9.055 -9.469 1 89.5 203 SER B C 1
ATOM 3272 O O . SER B 1 203 ? -0.905 8.312 -9.961 1 89.5 203 SER B O 1
ATOM 3274 N N . ALA B 1 204 ? -2.252 10.031 -10.297 1 63.12 204 ALA B N 1
ATOM 3275 C CA . ALA B 1 204 ? -1.425 10.602 -11.359 1 63.12 204 ALA B CA 1
ATOM 3276 C C . ALA B 1 204 ? -0.112 11.141 -10.805 1 63.12 204 ALA B C 1
ATOM 3278 O O . ALA B 1 204 ? -0.107 11.883 -9.812 1 63.12 204 ALA B O 1
ATOM 3279 N N . VAL B 1 205 ? 0.95 10.43 -10.938 1 63 205 VAL B N 1
ATOM 3280 C CA . VAL B 1 205 ? 2.186 11.055 -10.477 1 63 205 VAL B CA 1
ATOM 3281 C C . VAL B 1 205 ? 2.979 11.578 -11.672 1 63 205 VAL B C 1
ATOM 3283 O O . VAL B 1 205 ? 2.883 11.031 -12.773 1 63 205 VAL B O 1
ATOM 3286 N N . ALA B 1 206 ? 3.295 12.891 -11.625 1 52.31 206 ALA B N 1
ATOM 3287 C CA . ALA B 1 206 ? 4.125 13.5 -12.656 1 52.31 206 ALA B CA 1
ATOM 3288 C C . ALA B 1 206 ? 5.23 12.547 -13.109 1 52.31 206 ALA B C 1
ATOM 3290 O O . ALA B 1 206 ? 5.973 12.016 -12.281 1 52.31 206 ALA B O 1
ATOM 3291 N N . GLN B 1 207 ? 4.883 11.648 -14.008 1 49.09 207 GLN B N 1
ATOM 3292 C CA . GLN B 1 207 ? 5.988 10.867 -14.547 1 49.09 207 GLN B CA 1
ATOM 3293 C C . GLN B 1 207 ? 7.16 11.766 -14.938 1 49.09 207 GLN B C 1
ATOM 3295 O O . GLN B 1 207 ? 6.965 12.836 -15.516 1 49.09 207 GLN B O 1
ATOM 3300 N N . ALA B 1 208 ? 8.227 11.75 -14.219 1 42.97 208 ALA B N 1
ATOM 3301 C CA . ALA B 1 208 ? 9.398 12.445 -14.75 1 42.97 208 ALA B CA 1
ATOM 3302 C C . ALA B 1 208 ? 9.453 12.344 -16.266 1 42.97 208 ALA B C 1
ATOM 3304 O O . ALA B 1 208 ? 9.148 11.289 -16.844 1 42.97 208 ALA B O 1
ATOM 3305 N N . PRO B 1 209 ? 9.523 13.531 -17 1 36.09 209 PRO B N 1
ATOM 3306 C CA . PRO B 1 209 ? 9.734 13.391 -18.438 1 36.09 209 PRO B CA 1
ATOM 3307 C C . PRO B 1 209 ? 10.82 12.367 -18.781 1 36.09 209 PRO B C 1
ATOM 3309 O O . PRO B 1 209 ? 11.859 12.328 -18.109 1 36.09 209 PRO B O 1
ATOM 3312 N N . GLN B 1 210 ? 10.5 11.203 -19.156 1 33.78 210 GLN B N 1
ATOM 3313 C CA . GLN B 1 210 ? 11.562 10.461 -19.828 1 33.78 210 GLN B CA 1
ATOM 3314 C C . GLN B 1 210 ? 12.445 11.383 -20.656 1 33.78 210 GLN B C 1
ATOM 3316 O O . GLN B 1 210 ? 11.961 12.094 -21.531 1 33.78 210 GLN B O 1
ATOM 3321 N N . THR B 1 211 ? 13.461 12.023 -20.125 1 32.16 211 THR B N 1
ATOM 3322 C CA . THR B 1 211 ? 14.492 12.648 -20.953 1 32.16 211 THR B CA 1
ATOM 3323 C C . THR B 1 211 ? 14.648 11.906 -22.281 1 32.16 211 THR B C 1
ATOM 3325 O O . THR B 1 211 ? 14.922 10.703 -22.297 1 32.16 211 THR B O 1
ATOM 3328 N N . LEU B 1 212 ? 14.055 12.406 -23.312 1 33.34 212 LEU B N 1
ATOM 3329 C CA . LEU B 1 212 ? 14.445 12.195 -24.703 1 33.34 212 LEU B CA 1
ATOM 3330 C C . LEU B 1 212 ? 15.961 12.211 -24.844 1 33.34 212 LEU B C 1
ATOM 3332 O O . LEU B 1 212 ? 16.609 13.234 -24.609 1 33.34 212 LEU B O 1
ATOM 3336 N N . LEU B 1 213 ? 16.656 11.219 -24.516 1 29.78 213 LEU B N 1
ATOM 3337 C CA . LEU B 1 213 ? 17.984 11.07 -25.094 1 29.78 213 LEU B CA 1
ATOM 3338 C C . LEU B 1 213 ? 17.938 11.312 -26.609 1 29.78 213 LEU B C 1
ATOM 3340 O O . LEU B 1 213 ? 17.422 10.484 -27.359 1 29.78 213 LEU B O 1
ATOM 3344 N N . ARG B 1 214 ? 17.609 12.508 -27.047 1 30.19 214 ARG B N 1
ATOM 3345 C CA . ARG B 1 214 ? 18.047 12.898 -28.375 1 30.19 214 ARG B CA 1
ATOM 3346 C C . ARG B 1 214 ? 19.484 12.469 -28.641 1 30.19 214 ARG B C 1
ATOM 3348 O O . ARG B 1 214 ? 20.391 12.844 -27.891 1 30.19 214 ARG B O 1
ATOM 3355 N N . ARG B 1 215 ? 19.656 11.234 -29.188 1 32.56 215 ARG B N 1
ATOM 3356 C CA . ARG B 1 215 ? 20.812 10.812 -29.969 1 32.56 215 ARG B CA 1
ATOM 3357 C C . ARG B 1 215 ? 21.328 11.961 -30.828 1 32.56 215 ARG B C 1
ATOM 3359 O O . ARG B 1 215 ? 20.609 12.492 -31.672 1 32.56 215 ARG B O 1
ATOM 3366 N N . ALA B 1 216 ? 22.156 12.859 -30.234 1 33.47 216 ALA B N 1
ATOM 3367 C CA . ALA B 1 216 ? 23.094 13.656 -31.016 1 33.47 216 ALA B CA 1
ATOM 3368 C C . ALA B 1 216 ? 23.781 12.812 -32.094 1 33.47 216 ALA B C 1
ATOM 3370 O O . ALA B 1 216 ? 24.578 11.922 -31.766 1 33.47 216 ALA B O 1
ATOM 3371 N N . GLU B 1 217 ? 23.031 12.273 -33.125 1 30.77 217 GLU B N 1
ATOM 3372 C CA . GLU B 1 217 ? 23.734 11.984 -34.344 1 30.77 217 GLU B CA 1
ATOM 3373 C C . GLU B 1 217 ? 24.703 13.102 -34.719 1 30.77 217 GLU B C 1
ATOM 3375 O O . GLU B 1 217 ? 24.297 14.25 -34.906 1 30.77 217 GLU B O 1
ATOM 3380 N N . CYS B 1 218 ? 25.828 13.102 -34.031 1 27.03 218 CYS B N 1
ATOM 3381 C CA . CYS B 1 218 ? 27.078 13.68 -34.5 1 27.03 218 CYS B CA 1
ATOM 3382 C C . CYS B 1 218 ? 27.25 13.453 -36 1 27.03 218 CYS B C 1
ATOM 3384 O O . CYS B 1 218 ? 27.156 12.32 -36.469 1 27.03 218 CYS B O 1
ATOM 3386 N N . ARG B 1 219 ? 26.969 14.461 -36.781 1 27.78 219 ARG B N 1
ATOM 3387 C CA . ARG B 1 219 ? 27.469 14.742 -38.125 1 27.78 219 ARG B CA 1
ATOM 3388 C C . ARG B 1 219 ? 28.938 14.375 -38.25 1 27.78 219 ARG B C 1
ATOM 3390 O O . ARG B 1 219 ? 29.797 15.023 -37.656 1 27.78 219 ARG B O 1
ATOM 3397 N N . LEU B 1 220 ? 29.297 13.078 -37.875 1 22 220 LEU B N 1
ATOM 3398 C CA . LEU B 1 220 ? 30.391 12.688 -38.781 1 22 220 LEU B CA 1
ATOM 3399 C C . LEU B 1 220 ? 29.875 12.352 -40.156 1 22 220 LEU B C 1
ATOM 3401 O O . LEU B 1 220 ? 28.781 11.789 -40.312 1 22 220 LEU B O 1
#